Protein AF-0000000084718954 (afdb_homodimer)

Secondary structure (DSSP, 8-state):
-PPEEE-GGGB-TTSEEEEEHHHHHHHHHHH-PPTT-EEEEEETTS-EEEEEEEEEETTEEEEEEEEEEPPPPP--EEEEEE---HHHHHHHHHHHHHTT-SEEEEE--TTS-GGGGG-GGGSHHHHHHHHHHHHHHHT---PPEEEEES-HHHIIIIIHHHHH-SSSEEEEE-TT--SBGGGTTGGG-S-EEEEE--TT---HHHHHHHHHTTPEEEB--S----HHHHHHHHHHHHHHHHHTS----/-PPEEE-GGGB-TTSEEEEEHHHHHHHHHHH-PPTT-EEEEEETTS-EEEEEEEEEETTEEEEEEEEEEPPPPP--EEEEEE---HHHHHHHHHHHHHTT-SEEEEE--TTS-GGGGG-GGGSHHHHHHHHHHHHHHHT---PPEEEEES-HHHIIIIIHHHHH-SSSEEEEE-TT--SBGGGTTGGG-S-EEEEE--TT---HHHHHHHHHTTPEEEB--S----HHHHHHHHHHHHHHHHHTS----

Nearest PDB structures (foldseek):
  4l69-assembly1_A-2  TM=8.324E-01  e=7.317E-18  Mycobacterium tuberculosis
  1vhk-assembly3_A  TM=7.933E-01  e=2.239E-17  Bacillus subtilis
  1vhk-assembly3_C  TM=7.705E-01  e=1.126E-16  Bacillus subtilis
  1vhy-assembly3_A  TM=7.533E-01  e=3.447E-16  Haemophilus influenzae
  4j3c-assembly1_A  TM=8.458E-01  e=1.342E-13  Sinorhizobium meliloti 1021

Organism: Cystobacter fuscus (strain ATCC 25194 / DSM 2262 / NBRC 100088 / M29) (NCBI:txid1242864)

Foldseek 3Di:
DFAAEDEPVQADPVQKGKFFDPSLQVCCVVVVDDQQDKDWYDYAVFFTFIWGWHDRDHGMTITRTDGDHAFDDALLEEEEEAQEALVLVLLQLLLCLLLRHAEYEHEHAPPDDLCSVVDPCPPPVNSQVSSVNSCRRNVGRYGHYYHYYHHQLCCLPPPVCVVSNLQAQAEEADPPAPAAPLPSCLQPGSHHYYYYYALVGHDPVSVVSSVVSRYDYHYPDDDRDHPSVVSNVVSVVSSVSNVPRPDDD/DFAAEAEPVQADPVQKGKFFDPSLQVCCVVVVDDQQDKDWYDYAVFFTFIWGWHDRDHGMTITRTDGDHAFDDALLEEEEEAQEALVLVLLVLLLCLLLRHAEYEHEHAPPDDLCSVVDPCPPPVNSQVSSVNSCRRNVGRYGHYYHYYHHQLCCLVPPVCVVSNLQAQAEEAAPPAPAAPLPSCLQPGSHHYYYYYALVGHDPVSVVSSVVSRYDYHYPDDDRDHPSVVSNVVSVVSSVSNVPRPDDD

Radius of gyration: 23.84 Å; Cα contacts (8 Å, |Δi|>4): 1064; chains: 2; bounding box: 58×74×64 Å

Sequence (498 aa):
MNLLLLHDSDFLPDGTVQMTGRRAQHAREVLRAEPGETLRVGRLGGLVGTGEVLENTPGLLRLRVSLTEPPPPRAGVDLVLAIPRPKALKRVLPAVAQLGVDRVVLVNAARVEKSYFDSKVLAGDFVAELLLQGLEQARDTRLPEVLVRERFRPFVEDELDTLFGTEALRLLPHPPAPEPLSRVGVQAAPRVVLAVGPDGGWVPFEAELLAQHGFRPFSLGPRILRVETAVPVLLGQLALLRAEAPHPAMNLLLLHDSDFLPDGTVQMTGRRAQHAREVLRAEPGETLRVGRLGGLVGTGEVLENTPGLLRLRVSLTEPPPPRAGVDLVLAIPRPKALKRVLPAVAQLGVDRVVLVNAARVEKSYFDSKVLAGDFVAELLLQGLEQARDTRLPEVLVRERFRPFVEDELDTLFGTEALRLLPHPPAPEPLSRVGVQAAPRVVLAVGPDGGWVPFEAELLAQHGFRPFSLGPRILRVETAVPVLLGQLALLRAEAPHPA

Solvent-accessible surface area (backbone atoms only — not comparable to full-atom values): 26066 Å² total; per-residue (Å²): 130,60,29,46,76,36,55,78,84,25,53,43,96,87,59,32,34,47,37,52,52,69,64,21,39,52,48,45,74,70,60,72,61,50,64,75,39,74,41,48,27,25,33,63,70,41,37,23,38,39,22,35,29,68,36,64,50,95,42,34,32,29,28,48,57,50,66,80,37,76,40,67,77,68,59,46,31,33,34,40,32,28,52,50,56,64,76,47,40,68,52,37,45,20,44,40,28,33,61,28,34,48,33,39,36,34,24,43,50,94,80,42,67,72,67,53,79,71,38,70,64,71,35,65,69,52,42,49,50,38,32,48,54,13,15,21,48,12,52,40,28,70,76,47,46,78,44,82,38,85,48,42,66,62,40,61,76,69,37,43,53,78,73,62,45,85,76,39,44,33,34,25,70,38,87,82,31,85,42,45,65,89,73,70,53,55,48,77,40,85,28,38,34,37,40,42,47,38,87,82,41,64,51,68,69,56,49,50,53,41,39,75,70,57,29,43,64,16,24,91,61,87,50,42,59,51,60,66,42,40,51,38,19,51,53,28,36,49,52,56,45,46,67,66,27,82,67,84,128,131,59,30,46,75,38,53,79,85,26,53,42,96,86,59,33,34,47,38,52,51,69,64,21,40,52,50,45,74,71,61,71,61,50,61,74,40,74,41,48,29,24,33,62,68,42,38,22,38,39,21,34,28,66,38,66,49,97,41,35,33,30,29,49,58,50,67,80,38,77,40,68,77,69,59,45,31,33,36,39,32,29,52,52,56,64,76,46,42,66,53,37,45,20,45,39,28,32,62,28,33,49,33,38,36,35,25,44,49,92,77,42,67,72,66,54,79,70,37,70,64,69,35,66,70,50,41,48,50,38,32,48,54,13,16,20,48,12,50,39,25,70,77,47,44,79,44,81,37,83,48,42,65,62,39,61,76,70,38,41,53,77,73,62,44,86,77,39,42,35,33,23,69,37,86,83,31,84,42,44,65,89,73,70,52,56,47,77,40,84,30,37,35,38,42,42,47,38,87,82,40,64,51,68,70,57,48,49,54,42,38,76,70,59,29,41,63,16,24,92,61,88,50,42,59,51,59,66,42,39,52,38,18,52,54,29,36,49,52,55,45,45,67,65,26,81,67,85,127

InterPro domains:
  IPR006700 Ribosomal RNA small subunit methyltransferase E [PIRSF015601] (4-242)
  IPR006700 Ribosomal RNA small subunit methyltransferase E [PTHR30027] (3-241)
  IPR006700 Ribosomal RNA small subunit methyltransferase E [TIGR00046] (14-238)
  IPR029026 tRNA (guanine-N1-)-methyltransferase, N-terminal [G3DSA:3.40.1280.10] (6-246)
  IPR029028 Alpha/beta knot methyltransferases [SSF75217] (72-241)
  IPR046886 Ribosomal RNA small subunit methyltransferase E, methyltransferase domain [PF04452] (76-237)
  IPR046886 Ribosomal RNA small subunit methyltransferase E, methyltransferase domain [cd18084] (77-238)

pLDDT: mean 93.41, std 7.92, range [38.19, 98.81]

Structure (mmCIF, N/CA/C/O backbone):
data_AF-0000000084718954-model_v1
#
loop_
_entity.id
_entity.type
_entity.pdbx_description
1 polymer 'Ribosomal RNA small subunit methyltransferase E'
#
loop_
_atom_site.group_PDB
_atom_site.id
_atom_site.type_symbol
_atom_site.label_atom_id
_atom_site.label_alt_id
_atom_site.label_comp_id
_atom_site.label_asym_id
_atom_site.label_entity_id
_atom_site.label_seq_id
_atom_site.pdbx_PDB_ins_code
_atom_site.Cartn_x
_atom_site.Cartn_y
_atom_site.Cartn_z
_atom_site.occupancy
_atom_site.B_iso_or_equiv
_atom_site.auth_seq_id
_atom_site.auth_comp_id
_atom_site.auth_asym_id
_atom_site.auth_atom_id
_atom_site.pdbx_PDB_model_num
ATOM 1 N N . MET A 1 1 ? 13.078 -11.797 -11.641 1 65.38 1 MET A N 1
ATOM 2 C CA . MET A 1 1 ? 12.203 -12.125 -12.766 1 65.38 1 MET A CA 1
ATOM 3 C C . MET A 1 1 ? 10.828 -12.555 -12.273 1 65.38 1 MET A C 1
ATOM 5 O O . MET A 1 1 ? 10.711 -13.25 -11.258 1 65.38 1 MET A O 1
ATOM 9 N N . ASN A 1 2 ? 9.734 -11.93 -12.922 1 86.38 2 ASN A N 1
ATOM 10 C CA . ASN A 1 2 ? 8.344 -12.266 -12.633 1 86.38 2 ASN A CA 1
ATOM 11 C C . ASN A 1 2 ? 8.023 -13.711 -13.008 1 86.38 2 ASN A C 1
ATOM 13 O O . ASN A 1 2 ? 8.781 -14.344 -13.75 1 86.38 2 ASN A O 1
ATOM 17 N N . LEU A 1 3 ? 7.156 -14.359 -12.383 1 94.38 3 LEU A N 1
ATOM 18 C CA . LEU A 1 3 ? 6.66 -15.703 -12.656 1 94.38 3 LEU A CA 1
ATOM 19 C C . LEU A 1 3 ? 5.789 -15.719 -13.906 1 94.38 3 LEU A C 1
ATOM 21 O O . LEU A 1 3 ? 4.867 -14.906 -14.039 1 94.38 3 LEU A O 1
ATOM 25 N N . LEU A 1 4 ? 6.148 -16.562 -14.898 1 95.69 4 LEU A N 1
ATOM 26 C CA . LEU A 1 4 ? 5.246 -16.781 -16.016 1 95.69 4 LEU A CA 1
ATOM 27 C C . LEU A 1 4 ? 4.156 -17.781 -15.648 1 95.69 4 LEU A C 1
ATOM 29 O O . LEU A 1 4 ? 4.445 -18.953 -15.367 1 95.69 4 LEU A O 1
ATOM 33 N N . LEU A 1 5 ? 2.963 -17.312 -15.688 1 96.31 5 LEU A N 1
ATOM 34 C CA . LEU A 1 5 ? 1.848 -18.172 -15.305 1 96.31 5 LEU A CA 1
ATOM 35 C C . LEU A 1 5 ? 1.335 -18.969 -16.5 1 96.31 5 LEU A C 1
ATOM 37 O O . LEU A 1 5 ? 1.081 -18.406 -17.562 1 96.31 5 LEU A O 1
ATOM 41 N N . LEU A 1 6 ? 1.182 -20.266 -16.266 1 96.69 6 LEU A N 1
ATOM 42 C CA . LEU A 1 6 ? 0.726 -21.188 -17.297 1 96.69 6 LEU A CA 1
ATOM 43 C C . LEU A 1 6 ? -0.688 -21.672 -17 1 96.69 6 LEU A C 1
ATOM 45 O O . LEU A 1 6 ? -1.028 -21.938 -15.844 1 96.69 6 LEU A O 1
ATOM 49 N N . HIS A 1 7 ? -1.425 -21.734 -18.016 1 95.75 7 HIS A N 1
ATOM 50 C CA . HIS A 1 7 ? -2.77 -22.297 -17.922 1 95.75 7 HIS A CA 1
ATOM 51 C C . HIS A 1 7 ? -2.783 -23.766 -18.312 1 95.75 7 HIS A C 1
ATOM 53 O O . HIS A 1 7 ? -1.886 -24.234 -19.016 1 95.75 7 HIS A O 1
ATOM 59 N N . ASP A 1 8 ? -3.799 -24.453 -17.891 1 95.19 8 ASP A N 1
ATOM 60 C CA . ASP A 1 8 ? -3.93 -25.859 -18.234 1 95.19 8 ASP A CA 1
ATOM 61 C C . ASP A 1 8 ? -3.883 -26.062 -19.75 1 95.19 8 ASP A C 1
ATOM 63 O O . ASP A 1 8 ? -3.289 -27.031 -20.234 1 95.19 8 ASP A O 1
ATOM 67 N N . SER A 1 9 ? -4.441 -25.156 -20.469 1 94.19 9 SER A N 1
ATOM 68 C CA . SER A 1 9 ? -4.539 -25.266 -21.906 1 94.19 9 SER A CA 1
ATOM 69 C C . SER A 1 9 ? -3.172 -25.125 -22.578 1 94.19 9 SER A C 1
ATOM 71 O O . SER A 1 9 ? -3.008 -25.438 -23.75 1 94.19 9 SER A O 1
ATOM 73 N N . ASP A 1 10 ? -2.236 -24.641 -21.828 1 96.06 10 ASP A N 1
ATOM 74 C CA . ASP A 1 10 ? -0.903 -24.438 -22.375 1 96.06 10 ASP A CA 1
ATOM 75 C C . ASP A 1 10 ? -0.13 -25.75 -22.453 1 96.06 10 ASP A C 1
ATOM 77 O O . ASP A 1 10 ? 0.869 -25.844 -23.172 1 96.06 10 ASP A O 1
ATOM 81 N N . PHE A 1 11 ? -0.473 -26.688 -21.672 1 96.19 11 PHE A N 1
ATOM 82 C CA . PHE A 1 11 ? 0.281 -27.938 -21.547 1 96.19 11 PHE A CA 1
ATOM 83 C C . PHE A 1 11 ? -0.075 -28.906 -22.672 1 96.19 11 PHE A C 1
ATOM 85 O O . PHE A 1 11 ? -1.254 -29.109 -22.969 1 96.19 11 PHE A O 1
ATOM 92 N N . LEU A 1 12 ? 0.934 -29.484 -23.219 1 94.75 12 LEU A N 1
ATOM 93 C CA . LEU A 1 12 ? 0.762 -30.484 -24.266 1 94.75 12 LEU A CA 1
ATOM 94 C C . LEU A 1 12 ? 0.85 -31.906 -23.688 1 94.75 12 LEU A C 1
ATOM 96 O O . LEU A 1 12 ? 1.349 -32.094 -22.578 1 94.75 12 LEU A O 1
ATOM 100 N N . PRO A 1 13 ? 0.438 -32.875 -24.438 1 92.44 13 PRO A N 1
ATOM 101 C CA . PRO A 1 13 ? 0.431 -34.25 -23.953 1 92.44 13 PRO A CA 1
ATOM 102 C C . PRO A 1 13 ? 1.828 -34.75 -23.625 1 92.44 13 PRO A C 1
ATOM 104 O O . PRO A 1 13 ? 1.979 -35.625 -22.75 1 92.44 13 PRO A O 1
ATOM 107 N N . ASP A 1 14 ? 2.811 -34.188 -24.297 1 90.19 14 ASP A N 1
ATOM 108 C CA . ASP A 1 14 ? 4.164 -34.688 -24.078 1 90.19 14 ASP A CA 1
ATOM 109 C C . ASP A 1 14 ? 4.797 -34.031 -22.844 1 90.19 14 ASP A C 1
ATOM 111 O O . ASP A 1 14 ? 5.977 -34.25 -22.562 1 90.19 14 ASP A O 1
ATOM 115 N N . GLY A 1 15 ? 4.062 -33.188 -22.203 1 85.94 15 GLY A N 1
ATOM 116 C CA . GLY A 1 15 ? 4.543 -32.562 -20.969 1 85.94 15 GLY A CA 1
ATOM 117 C C . GLY A 1 15 ? 5.141 -31.203 -21.203 1 85.94 15 GLY A C 1
ATOM 118 O O . GLY A 1 15 ? 5.453 -30.484 -20.25 1 85.94 15 GLY A O 1
ATOM 119 N N . THR A 1 16 ? 5.293 -30.875 -22.484 1 94.5 16 THR A N 1
ATOM 120 C CA . THR A 1 16 ? 5.793 -29.547 -22.781 1 94.5 16 THR A CA 1
ATOM 121 C C . THR A 1 16 ? 4.656 -28.531 -22.766 1 94.5 16 THR A C 1
ATOM 123 O O . THR A 1 16 ? 3.482 -28.906 -22.688 1 94.5 16 THR A O 1
ATOM 126 N N . VAL A 1 17 ? 5.047 -27.219 -22.719 1 96.81 17 VAL A N 1
ATOM 127 C CA . VAL A 1 17 ? 4.094 -26.109 -22.703 1 96.81 17 VAL A CA 1
ATOM 128 C C . VAL A 1 17 ? 4.211 -25.312 -24 1 96.81 17 VAL A C 1
ATOM 130 O O . VAL A 1 17 ? 5.316 -25.062 -24.484 1 96.81 17 VAL A O 1
ATOM 133 N N . GLN A 1 18 ? 3.078 -25.016 -24.5 1 96.5 18 GLN A N 1
ATOM 134 C CA . GLN A 1 18 ? 3.02 -24.188 -25.688 1 96.5 18 GLN A CA 1
ATOM 135 C C . GLN A 1 18 ? 2.027 -23.047 -25.516 1 96.5 18 GLN A C 1
ATOM 137 O O . GLN A 1 18 ? 0.865 -23.266 -25.172 1 96.5 18 GLN A O 1
ATOM 142 N N . MET A 1 19 ? 2.561 -21.844 -25.609 1 94.19 19 MET A N 1
ATOM 143 C CA . MET A 1 19 ? 1.715 -20.641 -25.609 1 94.19 19 MET A CA 1
ATOM 144 C C . MET A 1 19 ? 1.67 -20 -26.984 1 94.19 19 MET A C 1
ATOM 146 O O . MET A 1 19 ? 2.689 -19.922 -27.672 1 94.19 19 MET A O 1
ATOM 150 N N . THR A 1 20 ? 0.438 -19.562 -27.328 1 91.75 20 THR A N 1
ATOM 151 C CA . THR A 1 20 ? 0.272 -18.922 -28.641 1 91.75 20 THR A CA 1
ATOM 152 C C . THR A 1 20 ? -0.595 -17.672 -28.531 1 91.75 20 THR A C 1
ATOM 154 O O . THR A 1 20 ? -1.065 -17.328 -27.438 1 91.75 20 THR A O 1
ATOM 157 N N . GLY A 1 21 ? -0.627 -16.922 -29.531 1 88.44 21 GLY A N 1
ATOM 158 C CA . GLY A 1 21 ? -1.51 -15.766 -29.625 1 88.44 21 GLY A CA 1
ATOM 159 C C . GLY A 1 21 ? -1.038 -14.586 -28.781 1 88.44 21 GLY A C 1
ATOM 160 O O . GLY A 1 21 ? 0.163 -14.328 -28.688 1 88.44 21 GLY A O 1
ATOM 161 N N . ARG A 1 22 ? -1.999 -13.906 -28.25 1 84.44 22 ARG A N 1
ATOM 162 C CA . ARG A 1 22 ? -1.737 -12.641 -27.562 1 84.44 22 ARG A CA 1
ATOM 163 C C . ARG A 1 22 ? -0.907 -12.859 -26.297 1 84.44 22 ARG A C 1
ATOM 165 O O . ARG A 1 22 ? -0.018 -12.062 -26 1 84.44 22 ARG A O 1
ATOM 172 N N . ARG A 1 23 ? -1.181 -13.883 -25.609 1 86.25 23 ARG A N 1
ATOM 173 C CA . ARG A 1 23 ? -0.452 -14.172 -24.375 1 86.25 23 ARG A CA 1
ATOM 174 C C . ARG A 1 23 ? 1.019 -14.453 -24.656 1 86.25 23 ARG A C 1
ATOM 176 O O . ARG A 1 23 ? 1.899 -13.969 -23.938 1 86.25 23 ARG A O 1
ATOM 183 N N . ALA A 1 24 ? 1.274 -15.242 -25.719 1 88.62 24 ALA A N 1
ATOM 184 C CA . ALA A 1 24 ? 2.65 -15.531 -26.109 1 88.62 24 ALA A CA 1
ATOM 185 C C . ALA A 1 24 ? 3.383 -14.258 -26.516 1 88.62 24 ALA A C 1
ATOM 187 O O . ALA A 1 24 ? 4.547 -14.062 -26.172 1 88.62 24 ALA A O 1
ATOM 188 N N . GLN A 1 25 ? 2.699 -13.477 -27.234 1 88 25 GLN A N 1
ATOM 189 C CA . GLN A 1 25 ? 3.279 -12.211 -27.656 1 88 25 GLN A CA 1
ATOM 190 C C . GLN A 1 25 ? 3.641 -11.336 -26.469 1 88 25 GLN A C 1
ATOM 192 O O . GLN A 1 25 ? 4.746 -10.789 -26.391 1 88 25 GLN A O 1
ATOM 197 N N . HIS A 1 26 ? 2.73 -11.281 -25.578 1 83.81 26 HIS A N 1
ATOM 198 C CA . HIS A 1 26 ? 2.969 -10.5 -24.375 1 83.81 26 HIS A CA 1
ATOM 199 C C . HIS A 1 26 ? 4.164 -11.047 -23.594 1 83.81 26 HIS A C 1
ATOM 201 O O . HIS A 1 26 ? 5.043 -10.281 -23.188 1 83.81 26 HIS A O 1
ATOM 207 N N . ALA A 1 27 ? 4.137 -12.305 -23.453 1 85 27 ALA A N 1
ATOM 208 C CA . ALA A 1 27 ? 5.227 -12.953 -22.734 1 85 27 ALA A CA 1
ATOM 209 C C . ALA A 1 27 ? 6.566 -12.695 -23.422 1 85 27 ALA A C 1
ATOM 211 O O . ALA A 1 27 ? 7.57 -12.438 -22.75 1 85 27 ALA A O 1
ATOM 212 N N . ARG A 1 28 ? 6.566 -12.719 -24.719 1 86.06 28 ARG A N 1
ATOM 213 C CA . ARG A 1 28 ? 7.797 -12.508 -25.469 1 86.06 28 ARG A CA 1
ATOM 214 C C . ARG A 1 28 ? 8.344 -11.102 -25.25 1 86.06 28 ARG A C 1
ATOM 216 O O . ARG A 1 28 ? 9.547 -10.914 -25.078 1 86.06 28 ARG A O 1
ATOM 223 N N . GLU A 1 29 ? 7.496 -10.172 -25.312 1 83.94 29 GLU A N 1
ATOM 224 C CA . GLU A 1 29 ? 7.883 -8.766 -25.188 1 83.94 29 GLU A CA 1
ATOM 225 C C . GLU A 1 29 ? 8.516 -8.484 -23.828 1 83.94 29 GLU A C 1
ATOM 227 O O . GLU A 1 29 ? 9.43 -7.664 -23.719 1 83.94 29 GLU A O 1
ATOM 232 N N . VAL A 1 30 ? 8.156 -9.25 -22.938 1 78.56 30 VAL A N 1
ATOM 233 C CA . VAL A 1 30 ? 8.594 -8.953 -21.578 1 78.56 30 VAL A CA 1
ATOM 234 C C . VAL A 1 30 ? 9.773 -9.844 -21.219 1 78.56 30 VAL A C 1
ATOM 236 O O . VAL A 1 30 ? 10.711 -9.406 -20.547 1 78.56 30 VAL A O 1
ATOM 239 N N . LEU A 1 31 ? 9.758 -11.055 -21.609 1 82.5 31 LEU A N 1
ATOM 240 C CA . LEU A 1 31 ? 10.742 -12.031 -21.141 1 82.5 31 LEU A CA 1
ATOM 241 C C . LEU A 1 31 ? 11.984 -12.016 -22.016 1 82.5 31 LEU A C 1
ATOM 243 O O . LEU A 1 31 ? 13.109 -12.141 -21.531 1 82.5 31 LEU A O 1
ATOM 247 N N . ARG A 1 32 ? 11.852 -11.711 -23.297 1 83.19 32 ARG A N 1
ATOM 248 C CA . ARG A 1 32 ? 12.922 -11.656 -24.297 1 83.19 32 ARG A CA 1
ATOM 249 C C . ARG A 1 32 ? 13.938 -12.773 -24.078 1 83.19 32 ARG A C 1
ATOM 251 O O . ARG A 1 32 ? 15.141 -12.547 -24.203 1 83.19 32 ARG A O 1
ATOM 258 N N . ALA A 1 33 ? 13.469 -13.992 -23.703 1 88.12 33 ALA A N 1
ATOM 259 C CA . ALA A 1 33 ? 14.328 -15.125 -23.375 1 88.12 33 ALA A CA 1
ATOM 260 C C . ALA A 1 33 ? 14.695 -15.914 -24.641 1 88.12 33 ALA A C 1
ATOM 262 O O . ALA A 1 33 ? 13.859 -16.109 -25.516 1 88.12 33 ALA A O 1
ATOM 263 N N . GLU A 1 34 ? 15.93 -16.328 -24.719 1 92.56 34 GLU A N 1
ATOM 264 C CA . GLU A 1 34 ? 16.406 -17.141 -25.828 1 92.56 34 GLU A CA 1
ATOM 265 C C . GLU A 1 34 ? 16.297 -18.625 -25.531 1 92.56 34 GLU A C 1
ATOM 267 O O . GLU A 1 34 ? 16.328 -19.031 -24.359 1 92.56 34 GLU A O 1
ATOM 272 N N . PRO A 1 35 ? 16.156 -19.391 -26.75 1 95.06 35 PRO A N 1
ATOM 273 C CA . PRO A 1 35 ? 16.172 -20.844 -26.516 1 95.06 35 PRO A CA 1
ATOM 274 C C . PRO A 1 35 ? 17.375 -21.281 -25.672 1 95.06 35 PRO A C 1
ATOM 276 O O . PRO A 1 35 ? 18.5 -20.812 -25.875 1 95.06 35 PRO A O 1
ATOM 279 N N . GLY A 1 36 ? 17.109 -22.141 -24.734 1 95.88 36 GLY A N 1
ATOM 280 C CA . GLY A 1 36 ? 18.156 -22.594 -23.828 1 95.88 36 GLY A CA 1
ATOM 281 C C . GLY A 1 36 ? 18.125 -21.906 -22.484 1 95.88 36 GLY A C 1
ATOM 282 O O . GLY A 1 36 ? 18.625 -22.453 -21.484 1 95.88 36 GLY A O 1
ATOM 283 N N . GLU A 1 37 ? 17.547 -20.734 -22.375 1 95.31 37 GLU A N 1
ATOM 284 C CA . GLU A 1 37 ? 17.438 -20 -21.109 1 95.31 37 GLU A CA 1
ATOM 285 C C . GLU A 1 37 ? 16.312 -20.562 -20.25 1 95.31 37 GLU A C 1
ATOM 287 O O . GLU A 1 37 ? 15.422 -21.25 -20.734 1 95.31 37 GLU A O 1
ATOM 292 N N . THR A 1 38 ? 16.453 -20.328 -19 1 95.69 38 THR A N 1
ATOM 293 C CA . THR A 1 38 ? 15.469 -20.828 -18.031 1 95.69 38 THR A CA 1
ATOM 294 C C . THR A 1 38 ? 14.664 -19.672 -17.438 1 95.69 38 THR A C 1
ATOM 296 O O . THR A 1 38 ? 15.219 -18.641 -17.094 1 95.69 38 THR A O 1
ATOM 299 N N . LEU A 1 39 ? 13.398 -19.891 -17.406 1 94.75 39 LEU A N 1
ATOM 300 C CA . LEU A 1 39 ? 12.469 -18.938 -16.812 1 94.75 39 LEU A CA 1
ATOM 301 C C . LEU A 1 39 ? 11.805 -19.516 -15.57 1 94.75 39 LEU A C 1
ATOM 303 O O . LEU A 1 39 ? 11.734 -20.75 -15.422 1 94.75 39 LEU A O 1
ATOM 307 N N . ARG A 1 40 ? 11.391 -18.688 -14.703 1 95.12 40 ARG A N 1
ATOM 308 C CA . ARG A 1 40 ? 10.508 -19.125 -13.625 1 95.12 40 ARG A CA 1
ATOM 309 C C . ARG A 1 40 ? 9.062 -19.234 -14.109 1 95.12 40 ARG A C 1
ATOM 311 O O . ARG A 1 40 ? 8.539 -18.312 -14.727 1 95.12 40 ARG A O 1
ATOM 318 N N . VAL A 1 41 ? 8.484 -20.375 -13.875 1 97.06 41 VAL A N 1
ATOM 319 C CA . VAL A 1 41 ? 7.133 -20.609 -14.359 1 97.06 41 VAL A CA 1
ATOM 320 C C . VAL A 1 41 ? 6.289 -21.234 -13.258 1 97.06 41 VAL A C 1
ATOM 322 O O . VAL A 1 41 ? 6.824 -21.766 -12.281 1 97.06 41 VAL A O 1
ATOM 325 N N . GLY A 1 42 ? 5.035 -21.094 -13.359 1 97.81 42 GLY A N 1
ATOM 326 C CA . GLY A 1 42 ? 4.086 -21.734 -12.461 1 97.81 42 GLY A CA 1
ATOM 327 C C . GLY A 1 42 ? 2.748 -22.031 -13.117 1 97.81 42 GLY A C 1
ATOM 328 O O . GLY A 1 42 ? 2.256 -21.234 -13.922 1 97.81 42 GLY A O 1
ATOM 329 N N . ARG A 1 43 ? 2.229 -23.188 -12.773 1 97.75 43 ARG A N 1
ATOM 330 C CA . ARG A 1 43 ? 0.875 -23.516 -13.211 1 97.75 43 ARG A CA 1
ATOM 331 C C . ARG A 1 43 ? -0.164 -22.812 -12.344 1 97.75 43 ARG A C 1
ATOM 333 O O . ARG A 1 43 ? -0.116 -22.906 -11.109 1 97.75 43 ARG A O 1
ATOM 340 N N . LEU A 1 44 ? -1.106 -22.156 -13.031 1 97.81 44 LEU A N 1
ATOM 341 C CA . LEU A 1 44 ? -2.158 -21.484 -12.281 1 97.81 44 LEU A CA 1
ATOM 342 C C . LEU A 1 44 ? -2.877 -22.453 -11.352 1 97.81 44 LEU A C 1
ATOM 344 O O . LEU A 1 44 ? -3.391 -23.484 -11.805 1 97.81 44 LEU A O 1
ATOM 348 N N . GLY A 1 45 ? -2.865 -22.109 -10.07 1 97.5 45 GLY A N 1
ATOM 349 C CA . GLY A 1 45 ? -3.494 -22.969 -9.078 1 97.5 45 GLY A CA 1
ATOM 350 C C . GLY A 1 45 ? -2.645 -24.172 -8.695 1 97.5 45 GLY A C 1
ATOM 351 O O . GLY A 1 45 ? -3.078 -25.031 -7.922 1 97.5 45 GLY A O 1
ATOM 352 N N . GLY A 1 46 ? -1.448 -24.203 -9.219 1 97.88 46 GLY A N 1
ATOM 353 C CA . GLY A 1 46 ? -0.619 -25.375 -9 1 97.88 46 GLY A CA 1
ATOM 354 C C . GLY A 1 46 ? 0.796 -25.031 -8.57 1 97.88 46 GLY A C 1
ATOM 355 O O . GLY A 1 46 ? 1.017 -24.047 -7.867 1 97.88 46 GLY A O 1
ATOM 356 N N . LEU A 1 47 ? 1.742 -25.906 -8.93 1 98.12 47 LEU A N 1
ATOM 357 C CA . LEU A 1 47 ? 3.129 -25.828 -8.484 1 98.12 47 LEU A CA 1
ATOM 358 C C . LEU A 1 47 ? 3.9 -24.797 -9.297 1 98.12 47 LEU A C 1
ATOM 360 O O . LEU A 1 47 ? 3.447 -24.375 -10.359 1 98.12 47 LEU A O 1
ATOM 364 N N . VAL A 1 48 ? 5 -24.391 -8.719 1 98.19 48 VAL A N 1
ATOM 365 C CA . VAL A 1 48 ? 5.926 -23.469 -9.383 1 98.19 48 VAL A CA 1
ATOM 366 C C . VAL A 1 48 ? 7.23 -24.203 -9.703 1 98.19 48 VAL A C 1
ATOM 368 O O . VAL A 1 48 ? 7.477 -25.297 -9.188 1 98.19 48 VAL A O 1
ATOM 371 N N . GLY A 1 49 ? 8.008 -23.641 -10.594 1 97.31 49 GLY A N 1
ATOM 372 C CA . GLY A 1 49 ? 9.297 -24.203 -10.969 1 97.31 49 GLY A CA 1
ATOM 373 C C . GLY A 1 49 ? 9.977 -23.438 -12.094 1 97.31 49 GLY A C 1
ATOM 374 O O . GLY A 1 49 ? 10 -22.203 -12.094 1 97.31 49 GLY A O 1
ATOM 375 N N . THR A 1 50 ? 10.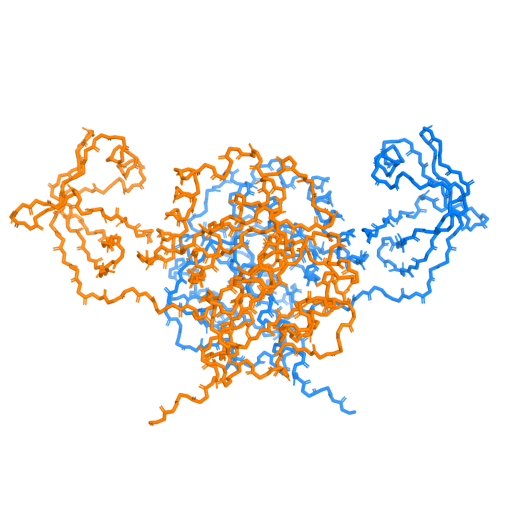586 -24.234 -12.977 1 97.25 50 THR A N 1
ATOM 376 C CA . THR A 1 50 ? 11.352 -23.625 -14.055 1 97.25 50 THR A CA 1
ATOM 377 C C . THR A 1 50 ? 10.898 -24.141 -15.414 1 97.25 50 THR A C 1
ATOM 379 O O . THR A 1 50 ? 10.312 -25.234 -15.5 1 97.25 50 THR A O 1
ATOM 382 N N . GLY A 1 51 ? 11.062 -23.328 -16.375 1 96.38 51 GLY A N 1
ATOM 383 C CA . GLY A 1 51 ? 10.82 -23.672 -17.766 1 96.38 51 GLY A CA 1
ATOM 384 C C . GLY A 1 51 ? 11.984 -23.344 -18.688 1 96.38 51 GLY A C 1
ATOM 385 O O . GLY A 1 51 ? 12.398 -22.188 -18.766 1 96.38 51 GLY A O 1
ATOM 386 N N . GLU A 1 52 ? 12.469 -24.328 -19.266 1 96.94 52 GLU A N 1
ATOM 387 C CA . GLU A 1 52 ? 13.492 -24.109 -20.281 1 96.94 52 GLU A CA 1
ATOM 388 C C . GLU A 1 52 ? 12.867 -23.672 -21.609 1 96.94 52 GLU A C 1
ATOM 390 O O . GLU A 1 52 ? 11.961 -24.328 -22.125 1 96.94 52 GLU A O 1
ATOM 395 N N . VAL A 1 53 ? 13.398 -22.562 -22.125 1 96.56 53 VAL A N 1
ATOM 396 C CA . VAL A 1 53 ? 12.867 -22.047 -23.391 1 96.56 53 VAL A CA 1
ATOM 397 C C . VAL A 1 53 ? 13.336 -22.922 -24.547 1 96.56 53 VAL A C 1
ATOM 399 O O . VAL A 1 53 ? 14.539 -23.062 -24.797 1 96.56 53 VAL A O 1
ATOM 402 N N . LEU A 1 54 ? 12.422 -23.547 -25.172 1 96.38 54 LEU A N 1
ATOM 403 C CA . LEU A 1 54 ? 12.719 -24.359 -26.359 1 96.38 54 LEU A CA 1
ATOM 404 C C . LEU A 1 54 ? 12.602 -23.516 -27.625 1 96.38 54 LEU A C 1
ATOM 406 O O . LEU A 1 54 ? 13.375 -23.703 -28.578 1 96.38 54 LEU A O 1
ATOM 410 N N . GLU A 1 55 ? 11.578 -22.703 -27.625 1 94.25 55 GLU A N 1
ATOM 411 C CA . GLU A 1 55 ? 11.297 -21.828 -28.766 1 94.25 55 GLU A CA 1
ATOM 412 C C . GLU A 1 55 ? 10.633 -20.531 -28.312 1 94.25 55 GLU A C 1
ATOM 414 O O . GLU A 1 55 ? 9.75 -20.547 -27.438 1 94.25 55 GLU A O 1
ATOM 419 N N . ASN A 1 56 ? 11.133 -19.422 -28.734 1 94.56 56 ASN A N 1
ATOM 420 C CA . ASN A 1 56 ? 10.539 -18.125 -28.516 1 94.56 56 ASN A CA 1
ATOM 421 C C . ASN A 1 56 ? 10.516 -17.281 -29.797 1 94.56 56 ASN A C 1
ATOM 423 O O . ASN A 1 56 ? 11.406 -16.469 -30.016 1 94.56 56 ASN A O 1
ATOM 427 N N . THR A 1 57 ? 9.508 -17.484 -30.609 1 91.56 57 THR A N 1
ATOM 428 C CA . THR A 1 57 ? 9.305 -16.781 -31.875 1 91.56 57 THR A CA 1
ATOM 429 C C . THR A 1 57 ? 7.996 -16 -31.859 1 91.56 57 THR A C 1
ATOM 431 O O . THR A 1 57 ? 7.172 -16.172 -30.953 1 91.56 57 THR A O 1
ATOM 434 N N . PRO A 1 58 ? 7.941 -14.984 -32.688 1 88.31 58 PRO A N 1
ATOM 435 C CA . PRO A 1 58 ? 6.688 -14.227 -32.688 1 88.31 58 PRO A CA 1
ATOM 436 C C . PRO A 1 58 ? 5.453 -15.133 -32.719 1 88.31 58 PRO A C 1
ATOM 438 O O . PRO A 1 58 ? 5.281 -15.914 -33.656 1 88.31 58 PRO A O 1
ATOM 441 N N . GLY A 1 59 ? 4.707 -15.094 -31.672 1 87.56 59 GLY A N 1
ATOM 442 C CA . GLY A 1 59 ? 3.438 -15.805 -31.594 1 87.56 59 GLY A CA 1
ATOM 443 C C . GLY A 1 59 ? 3.561 -17.188 -31.016 1 87.56 59 GLY A C 1
ATOM 444 O O . GLY A 1 59 ? 2.568 -17.922 -30.906 1 87.56 59 GLY A O 1
ATOM 445 N N . LEU A 1 60 ? 4.809 -17.578 -30.781 1 92.38 60 LEU A N 1
ATOM 446 C CA . LEU A 1 60 ? 4.965 -18.922 -30.266 1 92.38 60 LEU A CA 1
ATOM 447 C C . LEU A 1 60 ? 6.027 -18.969 -29.172 1 92.38 60 LEU A C 1
ATOM 449 O O . LEU A 1 60 ? 7.164 -18.547 -29.391 1 92.38 60 LEU A O 1
ATOM 453 N N . LEU A 1 61 ? 5.645 -19.484 -28.016 1 95.25 61 LEU A N 1
ATOM 454 C CA . LEU A 1 61 ? 6.562 -19.797 -26.922 1 95.25 61 LEU A CA 1
ATOM 455 C C . LEU A 1 61 ? 6.422 -21.25 -26.484 1 95.25 61 LEU A C 1
ATOM 457 O O . LEU A 1 61 ? 5.328 -21.688 -26.156 1 95.25 61 LEU A O 1
ATOM 461 N N . ARG A 1 62 ? 7.512 -21.984 -26.609 1 96.38 62 ARG A N 1
ATOM 462 C CA . ARG A 1 62 ? 7.539 -23.375 -26.172 1 96.38 62 ARG A CA 1
ATOM 463 C C . ARG A 1 62 ? 8.531 -23.562 -25.016 1 96.38 62 ARG A C 1
ATOM 465 O O . ARG A 1 62 ? 9.656 -23.078 -25.078 1 96.38 62 ARG A O 1
ATOM 472 N N . LEU A 1 63 ? 8.055 -24.281 -24.062 1 97.19 63 LEU A N 1
ATOM 473 C CA . LEU A 1 63 ? 8.875 -24.5 -22.859 1 97.19 63 LEU A CA 1
ATOM 474 C C . LEU A 1 63 ? 8.875 -25.969 -22.469 1 97.19 63 LEU A C 1
ATOM 476 O O . LEU A 1 63 ? 7.871 -26.656 -22.625 1 97.19 63 LEU A O 1
ATOM 480 N N . ARG A 1 64 ? 9.953 -26.469 -21.969 1 97.56 64 ARG A N 1
ATOM 481 C CA . ARG A 1 64 ? 10 -27.656 -21.141 1 97.56 64 ARG A CA 1
ATOM 482 C C . ARG A 1 64 ? 9.977 -27.297 -19.656 1 97.56 64 ARG A C 1
ATOM 484 O O . ARG A 1 64 ? 10.898 -26.641 -19.156 1 97.56 64 ARG A O 1
ATOM 491 N N . VAL A 1 65 ? 8.938 -27.703 -19 1 97 65 VAL A N 1
ATOM 492 C CA . VAL A 1 65 ? 8.734 -27.172 -17.672 1 97 65 VAL A CA 1
ATOM 493 C C . VAL A 1 65 ? 8.984 -28.25 -16.625 1 97 65 VAL A C 1
ATOM 495 O O . VAL A 1 65 ? 8.773 -29.438 -16.891 1 97 65 VAL A O 1
ATOM 498 N N . SER A 1 66 ? 9.523 -27.922 -15.523 1 97.25 66 SER A N 1
ATOM 499 C CA . SER A 1 66 ? 9.672 -28.719 -14.305 1 97.25 66 SER A CA 1
ATOM 500 C C . SER A 1 66 ? 9.062 -28 -13.102 1 97.25 66 SER A C 1
ATOM 502 O O . SER A 1 66 ? 9.633 -27.016 -12.602 1 97.25 66 SER A O 1
ATOM 504 N N . LEU A 1 67 ? 7.902 -28.438 -12.734 1 97.19 67 LEU A N 1
ATOM 505 C CA . LEU A 1 67 ? 7.164 -27.844 -11.625 1 97.19 67 LEU A CA 1
ATOM 506 C C . LEU A 1 67 ? 7.246 -28.719 -10.383 1 97.19 67 LEU A C 1
ATOM 508 O O . LEU A 1 67 ? 6.598 -29.766 -10.312 1 97.19 67 LEU A O 1
ATOM 512 N N . THR A 1 68 ? 8.023 -28.266 -9.398 1 97.88 68 THR A N 1
ATOM 513 C CA . THR A 1 68 ? 8.32 -29.188 -8.305 1 97.88 68 THR A CA 1
ATOM 514 C C . THR A 1 68 ? 8.102 -28.516 -6.953 1 97.88 68 THR A C 1
ATOM 516 O O . THR A 1 68 ? 8.211 -29.156 -5.91 1 97.88 68 THR A O 1
ATOM 519 N N . GLU A 1 69 ? 7.797 -27.234 -6.898 1 97.69 69 GLU A N 1
ATOM 520 C CA . GLU A 1 69 ? 7.715 -26.5 -5.645 1 97.69 69 GLU A CA 1
ATOM 521 C C . GLU A 1 69 ? 6.309 -25.938 -5.422 1 97.69 69 GLU A C 1
ATOM 523 O O . GLU A 1 69 ? 5.645 -25.531 -6.371 1 97.69 69 GLU A O 1
ATOM 528 N N . PRO A 1 70 ? 5.859 -25.984 -4.195 1 98 70 PRO A N 1
ATOM 529 C CA . PRO A 1 70 ? 4.59 -25.297 -3.924 1 98 70 PRO A CA 1
ATOM 530 C C . PRO A 1 70 ? 4.699 -23.781 -4.039 1 98 70 PRO A C 1
ATOM 532 O O . PRO A 1 70 ? 5.793 -23.219 -3.889 1 98 70 PRO A O 1
ATOM 535 N N . PRO A 1 71 ? 3.613 -23.141 -4.43 1 97.44 71 PRO A N 1
ATOM 536 C CA . PRO A 1 71 ? 3.613 -21.688 -4.324 1 97.44 71 PRO A CA 1
ATOM 537 C C . PRO A 1 71 ? 3.725 -21.188 -2.881 1 97.44 71 PRO A C 1
ATOM 539 O O . PRO A 1 71 ? 3.658 -22 -1.947 1 97.44 71 PRO A O 1
ATOM 542 N N . PRO A 1 72 ? 3.957 -19.906 -2.695 1 96.25 72 PRO A N 1
ATOM 543 C CA . PRO A 1 72 ? 3.996 -19.375 -1.326 1 96.25 72 PRO A CA 1
ATOM 544 C C . PRO A 1 72 ? 2.703 -19.641 -0.56 1 96.25 72 PRO A C 1
ATOM 546 O O . PRO A 1 72 ? 1.63 -19.734 -1.163 1 96.25 72 PRO A O 1
ATOM 549 N N . PRO A 1 73 ? 2.875 -19.812 0.739 1 94.56 73 PRO A N 1
ATOM 550 C CA . PRO A 1 73 ? 1.674 -20.062 1.539 1 94.56 73 PRO A CA 1
ATOM 551 C C . PRO A 1 73 ? 0.66 -18.922 1.448 1 94.56 73 PRO A C 1
ATOM 553 O O . PRO A 1 73 ? 1.043 -17.766 1.306 1 94.56 73 PRO A O 1
ATOM 556 N N . ARG A 1 74 ? -0.576 -19.312 1.561 1 95.12 74 ARG A N 1
ATOM 557 C CA . ARG A 1 74 ? -1.638 -18.312 1.604 1 95.12 74 ARG A CA 1
ATOM 558 C C . ARG A 1 74 ? -1.589 -17.516 2.904 1 95.12 74 ARG A C 1
ATOM 560 O O . ARG A 1 74 ? -1.062 -18 3.91 1 95.12 74 ARG A O 1
ATOM 567 N N . ALA A 1 75 ? -2.154 -16.344 2.875 1 95.31 75 ALA A N 1
ATOM 568 C CA . ALA A 1 75 ? -2.104 -15.445 4.027 1 95.31 75 ALA A CA 1
ATOM 569 C C . ALA A 1 75 ? -3.059 -15.906 5.121 1 95.31 75 ALA A C 1
ATOM 571 O O . ALA A 1 75 ? -2.863 -15.586 6.297 1 95.31 75 ALA A O 1
ATOM 572 N N . GLY A 1 76 ? -4.102 -16.719 4.723 1 96.31 76 GLY A N 1
ATOM 573 C CA . GLY A 1 76 ? -5.145 -17.016 5.691 1 96.31 76 GLY A CA 1
ATOM 574 C C . GLY A 1 76 ? -6 -15.805 6.039 1 96.31 76 GLY A C 1
ATOM 575 O O . GLY A 1 76 ? -6.465 -15.672 7.172 1 96.31 76 GLY A O 1
ATOM 576 N N . VAL A 1 77 ? -6.133 -14.875 5.117 1 98.06 77 VAL A N 1
ATOM 577 C CA . VAL A 1 77 ? -6.84 -13.625 5.352 1 98.06 77 VAL A CA 1
ATOM 578 C C . VAL A 1 77 ? -7.902 -13.414 4.273 1 98.06 77 VAL A C 1
ATOM 580 O O . VAL A 1 77 ? -7.641 -13.625 3.088 1 98.06 77 VAL A O 1
ATOM 583 N N . ASP A 1 78 ? -9.102 -13.094 4.684 1 98.56 78 ASP A N 1
ATOM 584 C CA . ASP A 1 78 ? -10.172 -12.609 3.814 1 98.56 78 ASP A CA 1
ATOM 585 C C . ASP A 1 78 ? -10.445 -11.125 4.047 1 98.56 78 ASP A C 1
ATOM 587 O O . ASP A 1 78 ? -10.289 -10.633 5.164 1 98.56 78 ASP A O 1
ATOM 591 N N . LEU A 1 79 ? -10.867 -10.508 2.977 1 98.62 79 LEU A N 1
ATOM 592 C CA . LEU A 1 79 ? -11.18 -9.086 3.055 1 98.62 79 LEU A CA 1
ATOM 593 C C . LEU A 1 79 ? -12.648 -8.836 2.709 1 98.62 79 LEU A C 1
ATOM 595 O O . LEU A 1 79 ? -13.133 -9.312 1.683 1 98.62 79 LEU A O 1
ATOM 599 N N . VAL A 1 80 ? -13.328 -8.242 3.611 1 98.75 80 VAL A N 1
ATOM 600 C CA . VAL A 1 80 ? -14.562 -7.535 3.277 1 98.75 80 VAL A CA 1
ATOM 601 C C . VAL A 1 80 ? -14.258 -6.062 2.998 1 98.75 80 VAL A C 1
ATOM 603 O O . VAL A 1 80 ? -13.93 -5.309 3.914 1 98.75 80 VAL A O 1
ATOM 606 N N . LEU A 1 81 ? -14.414 -5.703 1.751 1 98.56 81 LEU A N 1
ATOM 607 C CA . LEU A 1 81 ? -13.945 -4.398 1.297 1 98.56 81 LEU A CA 1
ATOM 608 C C . LEU A 1 81 ? -15.094 -3.58 0.717 1 98.56 81 LEU A C 1
ATOM 610 O O . LEU A 1 81 ? -15.703 -3.979 -0.277 1 98.56 81 LEU A O 1
ATOM 614 N N . ALA A 1 82 ? -15.414 -2.455 1.438 1 98.31 82 ALA A N 1
ATOM 615 C CA . ALA A 1 82 ? -16.281 -1.521 0.729 1 98.31 82 ALA A CA 1
ATOM 616 C C . ALA A 1 82 ? -15.672 -1.102 -0.603 1 98.31 82 ALA A C 1
ATOM 618 O O . ALA A 1 82 ? -14.531 -0.634 -0.648 1 98.31 82 ALA A O 1
ATOM 619 N N . ILE A 1 83 ? -16.406 -1.313 -1.642 1 97.62 83 ILE A N 1
ATOM 620 C CA . ILE A 1 83 ? -15.852 -1.107 -2.975 1 97.62 83 ILE A CA 1
ATOM 621 C C . ILE A 1 83 ? -15.312 0.317 -3.096 1 97.62 83 ILE A C 1
ATOM 623 O O . ILE A 1 83 ? -16.031 1.281 -2.812 1 97.62 83 ILE A O 1
ATOM 627 N N . PRO A 1 84 ? -14.039 0.43 -3.449 1 96.81 84 PRO A N 1
ATOM 628 C CA . PRO A 1 84 ? -13.484 1.772 -3.652 1 96.81 84 PRO A CA 1
ATOM 629 C C . PRO A 1 84 ? -13.742 2.311 -5.059 1 96.81 84 PRO A C 1
ATOM 631 O O . PRO A 1 84 ? -14.359 1.625 -5.883 1 96.81 84 PRO A O 1
ATOM 634 N N . ARG A 1 85 ? -13.289 3.539 -5.273 1 95.5 85 ARG A N 1
ATOM 635 C CA . ARG A 1 85 ? -13.32 4.066 -6.633 1 95.5 85 ARG A CA 1
ATOM 636 C C . ARG A 1 85 ? -12.578 3.146 -7.594 1 95.5 85 ARG A C 1
ATOM 638 O O . ARG A 1 85 ? -11.602 2.498 -7.211 1 95.5 85 ARG A O 1
ATOM 645 N N . PRO A 1 86 ? -13.023 3.166 -8.82 1 95.75 86 PRO A N 1
ATOM 646 C CA . PRO A 1 86 ? -12.445 2.238 -9.789 1 95.75 86 PRO A CA 1
ATOM 647 C C . PRO A 1 86 ? -10.93 2.344 -9.875 1 95.75 86 PRO A C 1
ATOM 649 O O . PRO A 1 86 ? -10.234 1.322 -9.906 1 95.75 86 PRO A O 1
ATOM 652 N N . LYS A 1 87 ? -10.438 3.523 -9.883 1 94.69 87 LYS A N 1
ATOM 653 C CA . LYS A 1 87 ? -8.992 3.719 -9.969 1 94.69 87 LYS A CA 1
ATOM 654 C C . LYS A 1 87 ? -8.281 3.084 -8.773 1 94.69 87 LYS A C 1
ATOM 656 O O . LYS A 1 87 ? -7.219 2.479 -8.922 1 94.69 87 LYS A O 1
ATOM 661 N N . ALA A 1 88 ? -8.859 3.213 -7.625 1 96.5 88 ALA A N 1
ATOM 662 C CA . ALA A 1 88 ? -8.297 2.613 -6.418 1 96.5 88 ALA A CA 1
ATOM 663 C C . ALA A 1 88 ? -8.414 1.093 -6.457 1 96.5 88 ALA A C 1
ATOM 665 O O . ALA A 1 88 ? -7.488 0.384 -6.051 1 96.5 88 ALA A O 1
ATOM 666 N N . LEU A 1 89 ? -9.539 0.597 -6.91 1 97.12 89 LEU A N 1
ATOM 667 C CA . LEU A 1 89 ? -9.742 -0.843 -7.016 1 97.12 89 LEU A CA 1
ATOM 668 C C . LEU A 1 89 ? -8.695 -1.477 -7.922 1 97.12 89 LEU A C 1
ATOM 670 O O . LEU A 1 89 ? -8.18 -2.557 -7.625 1 97.12 89 LEU A O 1
ATOM 674 N N . LYS A 1 90 ? -8.305 -0.795 -8.992 1 97 90 LYS A N 1
ATOM 675 C CA . LYS A 1 90 ? -7.297 -1.268 -9.938 1 97 90 LYS A CA 1
ATOM 676 C C . LYS A 1 90 ? -5.941 -1.436 -9.258 1 97 90 LYS A C 1
ATOM 678 O O . LYS A 1 90 ? -5.102 -2.215 -9.719 1 97 90 LYS A O 1
ATOM 683 N N . ARG A 1 91 ? -5.746 -0.745 -8.188 1 97 91 ARG A N 1
ATOM 684 C CA . ARG A 1 91 ? -4.492 -0.832 -7.445 1 97 91 ARG A CA 1
ATOM 685 C C . ARG A 1 91 ? -4.586 -1.868 -6.332 1 97 91 ARG A C 1
ATOM 687 O O . ARG A 1 91 ? -3.615 -2.568 -6.043 1 97 91 ARG A O 1
ATOM 694 N N . VAL A 1 92 ? -5.715 -1.977 -5.777 1 98.19 92 VAL A N 1
ATOM 695 C CA . VAL A 1 92 ? -5.898 -2.826 -4.605 1 98.19 92 VAL A CA 1
ATOM 696 C C . VAL A 1 92 ? -5.879 -4.293 -5.023 1 98.19 92 VAL A C 1
ATOM 698 O O . VAL A 1 92 ? -5.281 -5.133 -4.344 1 98.19 92 VAL A O 1
ATOM 701 N N . LEU A 1 93 ? -6.469 -4.621 -6.137 1 98.44 93 LEU A N 1
ATOM 702 C CA . LEU A 1 93 ? -6.645 -6.016 -6.523 1 98.44 93 LEU A CA 1
ATOM 703 C C . LEU A 1 93 ? -5.297 -6.676 -6.805 1 98.44 93 LEU A C 1
ATOM 705 O O . LEU A 1 93 ? -5.008 -7.75 -6.273 1 98.44 93 LEU A O 1
ATOM 709 N N . PRO A 1 94 ? -4.395 -6.023 -7.582 1 98.31 94 PRO A N 1
ATOM 710 C CA . PRO A 1 94 ? -3.064 -6.621 -7.719 1 98.31 94 PRO A CA 1
ATOM 711 C C . PRO A 1 94 ? -2.336 -6.742 -6.383 1 98.31 94 PRO A C 1
ATOM 713 O O . PRO A 1 94 ? -1.639 -7.73 -6.141 1 98.31 94 PRO A O 1
ATOM 716 N N . ALA A 1 95 ? -2.518 -5.809 -5.516 1 98.5 95 ALA A N 1
ATOM 717 C CA . ALA A 1 95 ? -1.837 -5.82 -4.223 1 98.5 95 ALA A CA 1
ATOM 718 C C . ALA A 1 95 ? -2.314 -6.984 -3.359 1 98.5 95 ALA A C 1
ATOM 720 O O . ALA A 1 95 ? -1.512 -7.648 -2.703 1 98.5 95 ALA A O 1
ATOM 721 N N . VAL A 1 96 ? -3.594 -7.242 -3.346 1 98.56 96 VAL A N 1
ATOM 722 C CA . VAL A 1 96 ? -4.113 -8.336 -2.529 1 98.56 96 VAL A CA 1
ATOM 723 C C . VAL A 1 96 ? -3.609 -9.672 -3.068 1 98.56 96 VAL A C 1
ATOM 725 O O . VAL A 1 96 ? -3.314 -10.586 -2.297 1 98.56 96 VAL A O 1
ATOM 728 N N . ALA A 1 97 ? -3.535 -9.773 -4.398 1 98.56 97 ALA A N 1
ATOM 729 C CA . ALA A 1 97 ? -2.979 -10.992 -4.988 1 98.56 97 ALA A CA 1
ATOM 730 C C . ALA A 1 97 ? -1.511 -11.164 -4.605 1 98.56 97 ALA A C 1
ATOM 732 O O . ALA A 1 97 ? -1.083 -12.258 -4.238 1 98.56 97 ALA A O 1
ATOM 733 N N . GLN A 1 98 ? -0.778 -10.078 -4.68 1 98.19 98 GLN A N 1
ATOM 734 C CA . GLN A 1 98 ? 0.633 -10.117 -4.312 1 98.19 98 GLN A CA 1
ATOM 735 C C . GLN A 1 98 ? 0.814 -10.602 -2.875 1 98.19 98 GLN A C 1
ATOM 737 O O . GLN A 1 98 ? 1.78 -11.305 -2.566 1 98.19 98 GLN A O 1
ATOM 742 N N . LEU A 1 99 ? -0.117 -10.203 -2.082 1 98.44 99 LEU A N 1
ATOM 743 C CA . LEU A 1 99 ? 0.061 -10.438 -0.652 1 98.44 99 LEU A CA 1
ATOM 744 C C . LEU A 1 99 ? -0.647 -11.711 -0.219 1 98.44 99 LEU A C 1
ATOM 746 O O . LEU A 1 99 ? -0.697 -12.023 0.973 1 98.44 99 LEU A O 1
ATOM 750 N N . GLY A 1 100 ? -1.21 -12.43 -1.141 1 98.31 100 GLY A N 1
ATOM 751 C CA . GLY A 1 100 ? -1.677 -13.781 -0.907 1 98.31 100 GLY A CA 1
ATOM 752 C C . GLY A 1 100 ? -3.021 -13.844 -0.207 1 98.31 100 GLY A C 1
ATOM 753 O O . GLY A 1 100 ? -3.322 -14.812 0.493 1 98.31 100 GLY A O 1
ATOM 754 N N . VAL A 1 101 ? -3.842 -12.836 -0.335 1 98.62 101 VAL A N 1
ATOM 755 C CA . VAL A 1 101 ? -5.184 -12.812 0.242 1 98.62 101 VAL A CA 1
ATOM 756 C C . VAL A 1 101 ? -6.016 -13.953 -0.349 1 98.62 101 VAL A C 1
ATOM 758 O O . VAL A 1 101 ? -5.91 -14.25 -1.541 1 98.62 101 VAL A O 1
ATOM 761 N N . ASP A 1 102 ? -6.82 -14.57 0.485 1 98.12 102 ASP A N 1
ATOM 762 C CA . ASP A 1 102 ? -7.598 -15.727 0.047 1 98.12 102 ASP A CA 1
ATOM 763 C C . ASP A 1 102 ? -8.844 -15.289 -0.722 1 98.12 102 ASP A C 1
ATOM 765 O O . ASP A 1 102 ? -9.133 -15.82 -1.796 1 98.12 102 ASP A O 1
ATOM 769 N N . ARG A 1 103 ? -9.508 -14.359 -0.128 1 98.38 103 ARG A N 1
ATOM 770 C CA . ARG A 1 103 ? -10.797 -13.945 -0.682 1 98.38 103 ARG A CA 1
ATOM 771 C C . ARG A 1 103 ? -11.039 -12.461 -0.43 1 98.38 103 ARG A C 1
ATOM 773 O O . ARG A 1 103 ? -10.727 -11.945 0.646 1 98.38 103 ARG A O 1
ATOM 780 N N . VAL A 1 104 ? -11.609 -11.805 -1.461 1 98.56 104 VAL A N 1
ATOM 781 C CA . VAL A 1 104 ? -12.078 -10.43 -1.34 1 98.56 104 VAL A CA 1
ATOM 782 C C . VAL A 1 104 ? -13.57 -10.359 -1.646 1 98.56 104 VAL A C 1
ATOM 784 O O . VAL A 1 104 ? -14.008 -10.789 -2.717 1 98.56 104 VAL A O 1
ATOM 787 N N . VAL A 1 105 ? -14.297 -9.891 -0.704 1 98.69 105 VAL A N 1
ATOM 788 C CA . VAL A 1 105 ? -15.703 -9.594 -0.942 1 98.69 105 VAL A CA 1
ATOM 789 C C . VAL A 1 105 ? -15.898 -8.086 -1.08 1 98.69 105 VAL A C 1
ATOM 791 O O . VAL A 1 105 ? -15.719 -7.34 -0.113 1 98.69 105 VAL A O 1
ATOM 794 N N . LEU A 1 106 ? -16.234 -7.656 -2.273 1 98.25 106 LEU A N 1
ATOM 795 C CA . LEU A 1 106 ? -16.578 -6.254 -2.514 1 98.25 106 LEU A CA 1
ATOM 796 C C . LEU A 1 106 ? -18.031 -5.973 -2.133 1 98.25 106 LEU A C 1
ATOM 798 O O . LEU A 1 106 ? -18.953 -6.586 -2.68 1 98.25 106 LEU A O 1
ATOM 802 N N . VAL A 1 107 ? -18.156 -5.043 -1.217 1 98.12 107 VAL A N 1
ATOM 803 C CA . VAL A 1 107 ? -19.5 -4.777 -0.724 1 98.12 107 VAL A CA 1
ATOM 804 C C . VAL A 1 107 ? -19.812 -3.289 -0.84 1 98.12 107 VAL A C 1
ATOM 806 O O . VAL A 1 107 ? -18.891 -2.467 -0.968 1 98.12 107 VAL A O 1
ATOM 809 N N . ASN A 1 108 ? -21.078 -3.01 -0.817 1 96.38 108 ASN A N 1
ATOM 810 C CA . ASN A 1 108 ? -21.516 -1.619 -0.757 1 96.38 108 ASN A CA 1
ATOM 811 C C . ASN A 1 108 ? -21.453 -1.076 0.668 1 96.38 108 ASN A C 1
ATOM 813 O O . ASN A 1 108 ? -21.328 -1.842 1.625 1 96.38 108 ASN A O 1
ATOM 817 N N . ALA A 1 109 ? -21.469 0.211 0.838 1 96.81 109 ALA A N 1
ATOM 818 C CA . ALA A 1 109 ? -21.562 0.934 2.105 1 96.81 109 ALA A CA 1
ATOM 819 C C . ALA A 1 109 ? -22.266 2.277 1.922 1 96.81 109 ALA A C 1
ATOM 821 O O . ALA A 1 109 ? -22.453 2.738 0.794 1 96.81 109 ALA A O 1
ATOM 822 N N . ALA A 1 110 ? -22.641 2.859 2.994 1 96.31 110 ALA A N 1
ATOM 823 C CA . ALA A 1 110 ? -23.422 4.09 2.975 1 96.31 110 ALA A CA 1
ATOM 824 C C . ALA A 1 110 ? -22.672 5.207 2.258 1 96.31 110 ALA A C 1
ATOM 826 O O . ALA A 1 110 ? -23.281 6.027 1.562 1 96.31 110 ALA A O 1
ATOM 827 N N . ARG A 1 111 ? -21.375 5.25 2.312 1 93.88 111 ARG A N 1
ATOM 828 C CA . ARG A 1 111 ? -20.594 6.348 1.771 1 93.88 111 ARG A CA 1
ATOM 829 C C . ARG A 1 111 ? -19.969 5.969 0.431 1 93.88 111 ARG A C 1
ATOM 831 O O . ARG A 1 111 ? -19.016 6.609 -0.022 1 93.88 111 ARG A O 1
ATOM 838 N N . VAL A 1 112 ? -20.469 4.879 -0.172 1 95.19 112 VAL A N 1
ATOM 839 C CA . VAL A 1 112 ? -19.984 4.418 -1.466 1 95.19 112 VAL A CA 1
ATOM 840 C C . VAL A 1 112 ? -20.953 4.84 -2.566 1 95.19 112 VAL A C 1
ATOM 842 O O . VAL A 1 112 ? -22.172 4.711 -2.412 1 95.19 112 VAL A O 1
ATOM 845 N N . GLU A 1 113 ? -20.391 5.375 -3.611 1 93.62 113 GLU A N 1
ATOM 846 C CA . GLU A 1 113 ? -21.203 5.664 -4.789 1 93.62 113 GLU A CA 1
ATOM 847 C C . GLU A 1 113 ? -21.672 4.379 -5.465 1 93.62 113 GLU A C 1
ATOM 849 O O . GLU A 1 113 ? -20.859 3.504 -5.773 1 93.62 113 GLU A O 1
ATOM 854 N N . LYS A 1 114 ? -22.938 4.277 -5.742 1 91.88 114 LYS A N 1
ATOM 855 C CA . LYS A 1 114 ? -23.531 3.082 -6.332 1 91.88 114 LYS A CA 1
ATOM 856 C C . LYS A 1 114 ? -22.938 2.791 -7.703 1 91.88 114 LYS A C 1
ATOM 858 O O . LYS A 1 114 ? -22.828 1.631 -8.102 1 91.88 114 LYS A O 1
ATOM 863 N N . SER A 1 115 ? -22.547 3.809 -8.359 1 93.94 115 SER A N 1
ATOM 864 C CA . SER A 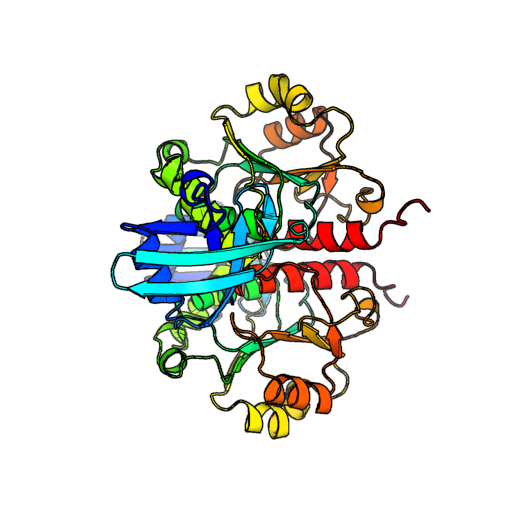1 115 ? -22.047 3.682 -9.727 1 93.94 115 SER A CA 1
ATOM 865 C C . SER A 1 115 ? -20.734 2.895 -9.758 1 93.94 115 SER A C 1
ATOM 867 O O . SER A 1 115 ? -20.312 2.438 -10.82 1 93.94 115 SER A O 1
ATOM 869 N N . TYR A 1 116 ? -20.109 2.762 -8.594 1 94.5 116 TYR A N 1
ATOM 870 C CA . TYR A 1 116 ? -18.859 1.998 -8.555 1 94.5 116 TYR A CA 1
ATOM 871 C C . TYR A 1 116 ? -19.109 0.544 -8.945 1 94.5 116 TYR A C 1
ATOM 873 O O . TYR A 1 116 ? -18.219 -0.116 -9.484 1 94.5 116 TYR A O 1
ATOM 881 N N . PHE A 1 117 ? -20.328 0.037 -8.781 1 93.69 117 PHE A N 1
ATOM 882 C CA . PHE A 1 117 ? -20.641 -1.356 -9.062 1 93.69 117 PHE A CA 1
ATOM 883 C C . PHE A 1 117 ? -20.922 -1.559 -10.547 1 93.69 117 PHE A C 1
ATOM 885 O O . PHE A 1 117 ? -20.984 -2.693 -11.023 1 93.69 117 PHE A O 1
ATOM 892 N N . ASP A 1 118 ? -21 -0.521 -11.258 1 90.12 118 ASP A N 1
ATOM 893 C CA . ASP A 1 118 ? -21.203 -0.591 -12.703 1 90.12 118 ASP A CA 1
ATOM 894 C C . ASP A 1 118 ? -19.891 -0.43 -13.461 1 90.12 118 ASP A C 1
ATOM 896 O O . ASP A 1 118 ? -19.875 -0.442 -14.688 1 90.12 118 ASP A O 1
ATOM 900 N N . SER A 1 119 ? -18.891 -0.341 -12.789 1 89.25 119 SER A N 1
ATOM 901 C CA . SER A 1 119 ? -17.609 -0.056 -13.398 1 89.25 119 SER A CA 1
ATOM 902 C C . SER A 1 119 ? -17.078 -1.259 -14.18 1 89.25 119 SER A C 1
ATOM 904 O O . SER A 1 119 ? -17.281 -2.404 -13.773 1 89.25 119 SER A O 1
ATOM 906 N N . LYS A 1 120 ? -16.359 -1.048 -15.227 1 86 120 LYS A N 1
ATOM 907 C CA . LYS A 1 120 ? -15.719 -2.064 -16.062 1 86 120 LYS A CA 1
ATOM 908 C C . LYS A 1 120 ? -14.648 -2.826 -15.281 1 86 120 LYS A C 1
ATOM 910 O O . LYS A 1 120 ? -14.281 -3.943 -15.656 1 86 120 LYS A O 1
ATOM 915 N N . VAL A 1 121 ? -14.25 -2.258 -14.266 1 85 121 VAL A N 1
ATOM 916 C CA . VAL A 1 121 ? -13.211 -2.891 -13.453 1 85 121 VAL A CA 1
ATOM 917 C C . VAL A 1 121 ? -13.773 -4.148 -12.789 1 85 121 VAL A C 1
ATOM 919 O O . VAL A 1 121 ? -13.016 -5.043 -12.406 1 85 121 VAL A O 1
ATOM 922 N N . LEU A 1 122 ? -15.023 -4.266 -12.656 1 91.44 122 LEU A N 1
ATOM 923 C CA . LEU A 1 122 ? -15.648 -5.418 -12.008 1 91.44 122 LEU A CA 1
ATOM 924 C C . LEU A 1 122 ? -15.922 -6.523 -13.023 1 91.44 122 LEU A C 1
ATOM 926 O O . LEU A 1 122 ? -16.359 -7.617 -12.648 1 91.44 122 LEU A O 1
ATOM 930 N N . ALA A 1 123 ? -15.633 -6.191 -14.258 1 91.12 123 ALA A N 1
ATOM 931 C CA . ALA A 1 123 ? -15.758 -7.258 -15.242 1 91.12 123 ALA A CA 1
ATOM 932 C C . ALA A 1 123 ? -14.844 -8.43 -14.906 1 91.12 123 ALA A C 1
ATOM 934 O O . ALA A 1 123 ? -13.664 -8.234 -14.586 1 91.12 123 ALA A O 1
ATOM 935 N N . GLY A 1 124 ? -15.359 -9.555 -15.023 1 91.12 124 GLY A N 1
ATOM 936 C CA . GLY A 1 124 ? -14.656 -10.758 -14.609 1 91.12 124 GLY A CA 1
ATOM 937 C C . GLY A 1 124 ? -13.273 -10.875 -15.219 1 91.12 124 GLY A C 1
ATOM 938 O O . GLY A 1 124 ? -12.297 -11.156 -14.516 1 91.12 124 GLY A O 1
ATOM 939 N N . ASP A 1 125 ? -13.195 -10.625 -16.5 1 92.06 125 ASP A N 1
ATOM 940 C CA . ASP A 1 125 ? -11.922 -10.758 -17.203 1 92.06 125 ASP A CA 1
ATOM 941 C C . ASP A 1 125 ? -10.922 -9.703 -16.734 1 92.06 125 ASP A C 1
ATOM 943 O O . ASP A 1 125 ? -9.727 -9.977 -16.641 1 92.06 125 ASP A O 1
ATOM 947 N N . PHE A 1 126 ? -11.406 -8.5 -16.5 1 93.44 126 PHE A N 1
ATOM 948 C CA . PHE A 1 126 ? -10.531 -7.418 -16.062 1 93.44 126 PHE A CA 1
ATOM 949 C C . PHE A 1 126 ? -10.016 -7.68 -14.648 1 93.44 126 PHE A C 1
ATOM 951 O O . PHE A 1 126 ? -8.82 -7.52 -14.375 1 93.44 126 PHE A O 1
ATOM 958 N N . VAL A 1 127 ? -10.898 -8.117 -13.781 1 95.88 127 VAL A N 1
ATOM 959 C CA . VAL A 1 127 ? -10.523 -8.484 -12.422 1 95.88 127 VAL A CA 1
ATOM 960 C C . VAL A 1 127 ? -9.469 -9.594 -12.453 1 95.88 127 VAL A C 1
ATOM 962 O O . VAL A 1 127 ? -8.445 -9.508 -11.781 1 95.88 127 VAL A O 1
ATOM 965 N N . ALA A 1 128 ? -9.742 -10.562 -13.25 1 95.5 128 ALA A N 1
ATOM 966 C CA . ALA A 1 128 ? -8.82 -11.68 -13.375 1 95.5 128 ALA A CA 1
ATOM 967 C C . ALA A 1 128 ? -7.445 -11.203 -13.844 1 95.5 128 ALA A C 1
ATOM 969 O O . ALA A 1 128 ? -6.418 -11.648 -13.328 1 95.5 128 ALA A O 1
ATOM 970 N N . GLU A 1 129 ? -7.43 -10.367 -14.805 1 94.62 129 GLU A N 1
ATOM 971 C CA . GLU A 1 129 ? -6.172 -9.844 -15.328 1 94.62 129 GLU A CA 1
ATOM 972 C C . GLU A 1 129 ? -5.371 -9.125 -14.242 1 94.62 129 GLU A C 1
ATOM 974 O O . GLU A 1 129 ? -4.16 -9.312 -14.141 1 94.62 129 GLU A O 1
ATOM 979 N N . LEU A 1 130 ? -6.004 -8.305 -13.484 1 96.81 130 LEU A N 1
ATOM 980 C CA . LEU A 1 130 ? -5.34 -7.57 -12.414 1 96.81 130 LEU A CA 1
ATOM 981 C C . LEU A 1 130 ? -4.762 -8.531 -11.375 1 96.81 130 LEU A C 1
ATOM 983 O O . LEU A 1 130 ? -3.629 -8.359 -10.922 1 96.81 130 LEU A O 1
ATOM 987 N N . LEU A 1 131 ? -5.559 -9.547 -11.062 1 98 131 LEU A N 1
ATOM 988 C CA . LEU A 1 131 ? -5.102 -10.531 -10.086 1 98 131 LEU A CA 1
ATOM 989 C C . LEU A 1 131 ? -3.918 -11.32 -10.625 1 98 131 LEU A C 1
ATOM 991 O O . LEU A 1 131 ? -2.963 -11.594 -9.891 1 98 131 LEU A O 1
ATOM 995 N N . LEU A 1 132 ? -3.963 -11.664 -11.883 1 96.62 132 LEU A N 1
ATOM 996 C CA . LEU A 1 132 ? -2.881 -12.414 -12.508 1 96.62 132 LEU A CA 1
ATOM 997 C C . LEU A 1 132 ? -1.586 -11.609 -12.5 1 96.62 132 LEU A C 1
ATOM 999 O O . LEU A 1 132 ? -0.511 -12.156 -12.242 1 96.62 132 LEU A O 1
ATOM 1003 N N . GLN A 1 133 ? -1.704 -10.359 -12.781 1 95.19 133 GLN A N 1
ATOM 1004 C CA . GLN A 1 133 ? -0.534 -9.492 -12.719 1 95.19 133 GLN A CA 1
ATOM 1005 C C . GLN A 1 133 ? 0.107 -9.523 -11.336 1 95.19 133 GLN A C 1
ATOM 1007 O O . GLN A 1 133 ? 1.331 -9.594 -11.219 1 95.19 133 GLN A O 1
ATOM 1012 N N . GLY A 1 134 ? -0.738 -9.461 -10.344 1 97.06 134 GLY A N 1
ATOM 1013 C CA . GLY A 1 134 ? -0.246 -9.555 -8.977 1 97.06 134 GLY A CA 1
ATOM 1014 C C . GLY A 1 134 ? 0.428 -10.883 -8.672 1 97.06 134 GLY A C 1
ATOM 1015 O O . GLY A 1 134 ? 1.474 -10.914 -8.023 1 97.06 134 GLY A O 1
ATOM 1016 N N . LEU A 1 135 ? -0.145 -11.961 -9.133 1 97.75 135 LEU A N 1
ATOM 1017 C CA . LEU A 1 135 ? 0.414 -13.289 -8.914 1 97.75 135 LEU A CA 1
ATOM 1018 C C . LEU A 1 135 ? 1.77 -13.43 -9.602 1 97.75 135 LEU A C 1
ATOM 1020 O O . LEU A 1 135 ? 2.725 -13.93 -9.008 1 97.75 135 LEU A O 1
ATOM 1024 N N . GLU A 1 136 ? 1.842 -12.984 -10.844 1 95.62 136 GLU A N 1
ATOM 1025 C CA . GLU A 1 136 ? 3.096 -13.055 -11.586 1 95.62 136 GLU A CA 1
ATOM 1026 C C . GLU A 1 136 ? 4.211 -12.312 -10.859 1 95.62 136 GLU A C 1
ATOM 1028 O O . GLU A 1 136 ? 5.336 -12.805 -10.766 1 95.62 136 GLU A O 1
ATOM 1033 N N . GLN A 1 137 ? 3.85 -11.234 -10.328 1 94.31 137 GLN A N 1
ATOM 1034 C CA . GLN A 1 137 ? 4.812 -10.438 -9.578 1 94.31 137 GLN A CA 1
ATOM 1035 C C . GLN A 1 137 ? 5.246 -11.164 -8.305 1 94.31 137 GLN A C 1
ATOM 1037 O O . GLN A 1 137 ? 6.438 -11.211 -7.984 1 94.31 137 GLN A O 1
ATOM 1042 N N . ALA A 1 138 ? 4.355 -11.727 -7.598 1 96 138 ALA A N 1
ATOM 1043 C CA . ALA A 1 138 ? 4.602 -12.305 -6.281 1 96 138 ALA A CA 1
ATOM 1044 C C . ALA A 1 138 ? 5.148 -13.727 -6.395 1 96 138 ALA A C 1
ATOM 1046 O O . ALA A 1 138 ? 5.492 -14.352 -5.387 1 96 138 ALA A O 1
ATOM 1047 N N . ARG A 1 139 ? 5.211 -14.258 -7.594 1 96 139 ARG A N 1
ATOM 1048 C CA . ARG A 1 139 ? 5.609 -15.641 -7.84 1 96 139 ARG A CA 1
ATOM 1049 C C . ARG A 1 139 ? 4.664 -16.609 -7.137 1 96 139 ARG A C 1
ATOM 1051 O O . ARG A 1 139 ? 5.113 -17.547 -6.465 1 96 139 ARG A O 1
ATOM 1058 N N . ASP A 1 140 ? 3.455 -16.312 -7.227 1 97.81 140 ASP A N 1
ATOM 1059 C CA . ASP A 1 140 ? 2.361 -17.109 -6.672 1 97.81 140 ASP A CA 1
ATOM 1060 C C . ASP A 1 140 ? 1.444 -17.625 -7.777 1 97.81 140 ASP A C 1
ATOM 1062 O O . ASP A 1 140 ? 1.442 -17.094 -8.891 1 97.81 140 ASP A O 1
ATOM 1066 N N . THR A 1 141 ? 0.731 -18.719 -7.504 1 98.5 141 THR A N 1
ATOM 1067 C CA . THR A 1 141 ? -0.122 -19.297 -8.531 1 98.5 141 THR A CA 1
ATOM 1068 C C . THR A 1 141 ? -1.566 -19.391 -8.047 1 98.5 141 THR A C 1
ATOM 1070 O O . THR A 1 141 ? -2.455 -19.797 -8.805 1 98.5 141 THR A O 1
ATOM 1073 N N . ARG A 1 142 ? -1.812 -19.062 -6.828 1 98.31 142 ARG A N 1
ATOM 1074 C CA . ARG A 1 142 ? -3.15 -19.219 -6.266 1 98.31 142 ARG A CA 1
ATOM 1075 C C . ARG A 1 142 ? -3.957 -17.938 -6.398 1 98.31 142 ARG A C 1
ATOM 1077 O O . ARG A 1 142 ? -3.654 -16.938 -5.738 1 98.31 142 ARG A O 1
ATOM 1084 N N . LEU A 1 143 ? -4.934 -17.984 -7.172 1 98 143 LEU A N 1
ATOM 1085 C CA . LEU A 1 143 ? -5.781 -16.828 -7.473 1 98 143 LEU A CA 1
ATOM 1086 C C . LEU A 1 143 ? -6.719 -16.531 -6.309 1 98 143 LEU A C 1
ATOM 1088 O O . LEU A 1 143 ? -7.457 -17.406 -5.855 1 98 143 LEU A O 1
ATOM 1092 N N . PRO A 1 144 ? -6.707 -15.297 -5.77 1 98.19 144 PRO A N 1
ATOM 1093 C CA . PRO A 1 144 ? -7.746 -14.938 -4.805 1 98.19 144 PRO A CA 1
ATOM 1094 C C . PRO A 1 144 ? -9.148 -15 -5.395 1 98.19 144 PRO A C 1
ATOM 1096 O O . PRO A 1 144 ? -9.344 -14.688 -6.57 1 98.19 144 PRO A O 1
ATOM 1099 N N . GLU A 1 145 ? -10.078 -15.391 -4.578 1 97.81 145 GLU A N 1
ATOM 1100 C CA . GLU A 1 145 ? -11.477 -15.312 -4.977 1 97.81 145 GLU A CA 1
ATOM 1101 C C . GLU A 1 145 ? -12.023 -13.898 -4.785 1 97.81 145 GLU A C 1
ATOM 1103 O O . GLU A 1 145 ? -11.797 -13.273 -3.75 1 97.81 145 GLU A O 1
ATOM 1108 N N . VAL A 1 146 ? -12.703 -13.375 -5.832 1 98.25 146 VAL A N 1
ATOM 1109 C CA . VAL A 1 146 ? -13.336 -12.07 -5.715 1 98.25 146 VAL A CA 1
ATOM 1110 C C . VAL A 1 146 ? -14.852 -12.211 -5.875 1 98.25 146 VAL A C 1
ATOM 1112 O O . VAL A 1 146 ? -15.328 -12.703 -6.898 1 98.25 146 VAL A O 1
ATOM 1115 N N . LEU A 1 147 ? -15.539 -11.844 -4.863 1 97.81 147 LEU A N 1
ATOM 1116 C CA . LEU A 1 147 ? -17 -11.844 -4.863 1 97.81 147 LEU A CA 1
ATOM 1117 C C . LEU A 1 147 ? -17.547 -10.422 -4.785 1 97.81 147 LEU A C 1
ATOM 1119 O O . LEU A 1 147 ? -16.922 -9.555 -4.16 1 97.81 147 LEU A O 1
ATOM 1123 N N . VAL A 1 148 ? -18.641 -10.227 -5.453 1 97.5 148 VAL A N 1
ATOM 1124 C CA . VAL A 1 148 ? -19.312 -8.93 -5.414 1 97.5 148 VAL A CA 1
ATOM 1125 C C . VAL A 1 148 ? -20.672 -9.062 -4.738 1 97.5 148 VAL A C 1
ATOM 1127 O O . VAL A 1 148 ? -21.484 -9.906 -5.129 1 97.5 148 VAL A O 1
ATOM 1130 N N . ARG A 1 149 ? -20.859 -8.312 -3.672 1 97.12 149 ARG A N 1
ATOM 1131 C CA . ARG A 1 149 ? -22.125 -8.227 -2.953 1 97.12 149 ARG A CA 1
ATOM 1132 C C . ARG A 1 149 ? -22.641 -6.789 -2.924 1 97.12 149 ARG A C 1
ATOM 1134 O O . ARG A 1 149 ? -22.188 -5.98 -2.109 1 97.12 149 ARG A O 1
ATOM 1141 N N . GLU A 1 150 ? -23.656 -6.469 -3.615 1 95.31 150 GLU A N 1
ATOM 1142 C CA . GLU A 1 150 ? -24.094 -5.094 -3.812 1 95.31 150 GLU A CA 1
ATOM 1143 C C . GLU A 1 150 ? -24.922 -4.602 -2.621 1 95.31 150 GLU A C 1
ATOM 1145 O O . GLU A 1 150 ? -25.219 -3.412 -2.521 1 95.31 150 GLU A O 1
ATOM 1150 N N . ARG A 1 151 ? -25.297 -5.52 -1.759 1 95.38 151 ARG A N 1
ATOM 1151 C CA . ARG A 1 151 ? -26.047 -5.145 -0.564 1 95.38 151 ARG A CA 1
ATOM 1152 C C . ARG A 1 151 ? -25.266 -5.492 0.701 1 95.38 151 ARG A C 1
ATOM 1154 O O . ARG A 1 151 ? -24.969 -6.66 0.949 1 95.38 151 ARG A O 1
ATOM 1161 N N . PHE A 1 152 ? -25.078 -4.5 1.446 1 97.69 152 PHE A N 1
ATOM 1162 C CA . PHE A 1 152 ? -24.25 -4.637 2.641 1 97.69 152 PHE A CA 1
ATOM 1163 C C . PHE A 1 152 ? -24.969 -5.449 3.709 1 97.69 152 PHE A C 1
ATOM 1165 O O . PHE A 1 152 ? -24.453 -6.473 4.168 1 97.69 152 PHE A O 1
ATOM 1172 N N . ARG A 1 153 ? -26.141 -5.059 4.07 1 97.38 153 ARG A N 1
ATOM 1173 C CA . ARG A 1 153 ? -26.844 -5.641 5.207 1 97.38 153 ARG A CA 1
ATOM 1174 C C . ARG A 1 153 ? -27.156 -7.117 4.957 1 97.38 153 ARG A C 1
ATOM 1176 O O . ARG A 1 153 ? -26.844 -7.969 5.797 1 97.38 153 ARG A O 1
ATOM 1183 N N . PRO A 1 154 ? -27.734 -7.508 3.779 1 97.69 154 PRO A N 1
ATOM 1184 C CA . PRO A 1 154 ? -27.969 -8.93 3.516 1 97.69 154 PRO A CA 1
ATOM 1185 C C . PRO A 1 154 ? -26.688 -9.758 3.557 1 97.69 154 PRO A C 1
ATOM 1187 O O . PRO A 1 154 ? -26.703 -10.898 4.039 1 97.69 154 PRO A O 1
ATOM 1190 N N . PHE A 1 155 ? -25.656 -9.211 3.072 1 98.19 155 PHE A N 1
ATOM 1191 C CA . PHE A 1 155 ? -24.391 -9.953 3.098 1 98.19 155 PHE A CA 1
ATOM 1192 C C . PHE A 1 155 ? -23.953 -10.219 4.531 1 98.19 155 PHE A C 1
ATOM 1194 O O . PHE A 1 155 ? -23.625 -11.359 4.883 1 98.19 155 PHE A O 1
ATOM 1201 N N . VAL A 1 156 ? -23.922 -9.164 5.371 1 98.06 156 VAL A N 1
ATOM 1202 C CA . VAL A 1 156 ? -23.453 -9.281 6.742 1 98.06 156 VAL A CA 1
ATOM 1203 C C . VAL A 1 156 ? -24.375 -10.195 7.539 1 98.06 156 VAL A C 1
ATOM 1205 O O . VAL A 1 156 ? -23.906 -11.07 8.273 1 98.06 156 VAL A O 1
ATOM 1208 N N . GLU A 1 157 ? -25.641 -10.117 7.348 1 97.75 157 GLU A N 1
ATOM 1209 C CA . GLU A 1 157 ? -26.609 -10.836 8.164 1 97.75 157 GLU A CA 1
ATOM 1210 C C . GLU A 1 157 ? -26.781 -12.273 7.695 1 97.75 157 GLU A C 1
ATOM 1212 O O . GLU A 1 157 ? -26.938 -13.188 8.508 1 97.75 157 GLU A O 1
ATOM 1217 N N . ASP A 1 158 ? -26.625 -12.453 6.406 1 97.06 158 ASP A N 1
ATOM 1218 C CA . ASP A 1 158 ? -27.094 -13.734 5.887 1 97.06 158 ASP A CA 1
ATOM 1219 C C . ASP A 1 158 ? -25.938 -14.562 5.328 1 97.06 158 ASP A C 1
ATOM 1221 O O . ASP A 1 158 ? -26.047 -15.789 5.23 1 97.06 158 ASP A O 1
ATOM 1225 N N . GLU A 1 159 ? -24.859 -13.938 4.969 1 97.19 159 GLU A N 1
ATOM 1226 C CA . GLU A 1 159 ? -23.859 -14.688 4.199 1 97.19 159 GLU A CA 1
ATOM 1227 C C . GLU A 1 159 ? -22.531 -14.75 4.934 1 97.19 159 GLU A C 1
ATOM 1229 O O . GLU A 1 159 ? -21.719 -15.641 4.676 1 97.19 159 GLU A O 1
ATOM 1234 N N . LEU A 1 160 ? -22.266 -13.867 5.766 1 96.5 160 LEU A N 1
ATOM 1235 C CA . LEU A 1 160 ? -20.969 -13.703 6.414 1 96.5 160 LEU A CA 1
ATOM 1236 C C . LEU A 1 160 ? -20.516 -15.008 7.062 1 96.5 160 LEU A C 1
ATOM 1238 O O . LEU A 1 160 ? -19.406 -15.477 6.801 1 96.5 160 LEU A O 1
ATOM 1242 N N . ASP A 1 161 ? -21.344 -15.641 7.848 1 95.25 161 ASP A N 1
ATOM 1243 C CA . ASP A 1 161 ? -20.984 -16.844 8.594 1 95.25 161 ASP A CA 1
ATOM 1244 C C . ASP A 1 161 ? -20.797 -18.031 7.664 1 95.25 161 ASP A C 1
ATOM 1246 O O . ASP A 1 161 ? -19.906 -18.859 7.891 1 95.25 161 ASP A O 1
ATOM 1250 N N . THR A 1 162 ? -21.641 -18.094 6.676 1 95.5 162 THR A N 1
ATOM 1251 C CA . THR A 1 162 ? -21.531 -19.188 5.715 1 95.5 162 THR A CA 1
ATOM 1252 C C . THR A 1 162 ? -20.234 -19.078 4.914 1 95.5 162 THR A C 1
ATOM 1254 O O . THR A 1 162 ? -19.594 -20.078 4.621 1 95.5 162 THR A O 1
ATOM 1257 N N . LEU A 1 163 ? -19.859 -17.906 4.641 1 96.19 163 LEU A N 1
ATOM 1258 C CA . LEU A 1 163 ? -18.719 -17.688 3.76 1 96.19 163 LEU A CA 1
ATOM 1259 C C . LEU A 1 163 ? -17.406 -17.812 4.52 1 96.19 163 LEU A C 1
ATOM 1261 O O . LEU A 1 163 ? -16.453 -18.406 4.012 1 96.19 163 LEU A O 1
ATOM 1265 N N . PHE A 1 164 ? -17.297 -17.266 5.715 1 95.38 164 PHE A N 1
ATOM 1266 C CA . PHE A 1 164 ? -16.016 -17.188 6.406 1 95.38 164 PHE A CA 1
ATOM 1267 C C . PHE A 1 164 ? -15.961 -18.156 7.582 1 95.38 164 PHE A C 1
ATOM 1269 O O . PHE A 1 164 ? -14.898 -18.391 8.156 1 95.38 164 PHE A O 1
ATOM 1276 N N . GLY A 1 165 ? -17.031 -18.766 7.914 1 89.38 165 GLY A N 1
ATOM 1277 C CA . GLY A 1 165 ? -17.125 -19.578 9.117 1 89.38 165 GLY A CA 1
ATOM 1278 C C . GLY A 1 165 ? -17.203 -18.75 10.391 1 89.38 165 GLY A C 1
ATOM 1279 O O . GLY A 1 165 ? -17.062 -17.531 10.352 1 89.38 165 GLY A O 1
ATOM 1280 N N . THR A 1 166 ? -17.359 -19.438 11.523 1 87.31 166 THR A N 1
ATOM 1281 C CA . THR A 1 166 ? -17.547 -18.75 12.797 1 87.31 166 THR A CA 1
ATOM 1282 C C . THR A 1 166 ? -16.25 -18.719 13.594 1 87.31 166 THR A C 1
ATOM 1284 O O . THR A 1 166 ? -16.141 -18 14.586 1 87.31 166 THR A O 1
ATOM 1287 N N . GLU A 1 167 ? -15.281 -19.328 13.062 1 90.94 167 GLU A N 1
ATOM 1288 C CA . GLU A 1 167 ? -14.047 -19.453 13.828 1 90.94 167 GLU A CA 1
ATOM 1289 C C . GLU A 1 167 ? -13.031 -18.375 13.422 1 90.94 167 GLU A C 1
ATOM 1291 O O . GLU A 1 167 ? -12.039 -18.156 14.125 1 90.94 167 GLU A O 1
ATOM 1296 N N . ALA A 1 168 ? -13.258 -17.719 12.359 1 95.25 168 ALA A N 1
ATOM 1297 C CA . ALA A 1 168 ? -12.328 -16.703 11.883 1 95.25 168 ALA A CA 1
ATOM 1298 C C . ALA A 1 168 ? -12.32 -15.484 12.812 1 95.25 168 ALA A C 1
ATOM 1300 O O . ALA A 1 168 ? -13.367 -15.062 13.297 1 95.25 168 ALA A O 1
ATOM 1301 N N . LEU A 1 169 ? -11.117 -15.008 13.156 1 97.25 169 LEU A N 1
ATOM 1302 C CA . LEU A 1 169 ? -11.023 -13.727 13.852 1 97.25 169 LEU A CA 1
ATOM 1303 C C . LEU A 1 169 ? -11.484 -12.586 12.945 1 97.25 169 LEU A C 1
ATOM 1305 O O . LEU A 1 169 ? -10.93 -12.383 11.867 1 97.25 169 LEU A O 1
ATOM 1309 N N . ARG A 1 170 ? -12.523 -11.938 13.336 1 97.75 170 ARG A N 1
ATOM 1310 C CA . ARG A 1 170 ? -13.094 -10.852 12.547 1 97.75 170 ARG A CA 1
ATOM 1311 C C . ARG A 1 170 ? -12.656 -9.492 13.086 1 97.75 170 ARG A C 1
ATOM 1313 O O . ARG A 1 170 ? -12.883 -9.188 14.258 1 97.75 170 ARG A O 1
ATOM 1320 N N . LEU A 1 171 ? -12.039 -8.719 12.203 1 97.56 171 LEU A N 1
ATOM 1321 C CA . LEU A 1 171 ? -11.422 -7.473 12.633 1 97.56 171 LEU A CA 1
ATOM 1322 C C . LEU A 1 171 ? -11.961 -6.293 11.836 1 97.56 171 LEU A C 1
ATOM 1324 O O . LEU A 1 171 ? -12.188 -6.406 10.625 1 97.56 171 LEU A O 1
ATOM 1328 N N . LEU A 1 172 ? -12.125 -5.207 12.516 1 97 172 LEU A N 1
ATOM 1329 C CA . LEU A 1 172 ? -12.695 -3.984 11.961 1 97 172 LEU A CA 1
ATOM 1330 C C . LEU A 1 172 ? -11.773 -2.795 12.219 1 97 172 LEU A C 1
ATOM 1332 O O . LEU A 1 172 ? -11.766 -2.238 13.312 1 97 172 LEU A O 1
ATOM 1336 N N . PRO A 1 173 ? -10.93 -2.484 11.164 1 93.94 173 PRO A N 1
ATOM 1337 C CA . PRO A 1 173 ? -10.195 -1.232 11.352 1 93.94 173 PRO A CA 1
ATOM 1338 C C . PRO A 1 173 ? -11.109 -0.009 11.383 1 93.94 173 PRO A C 1
ATOM 1340 O O . PRO A 1 173 ? -11.664 0.382 10.359 1 93.94 173 PRO A O 1
ATOM 1343 N N . HIS A 1 174 ? -11.289 0.529 12.484 1 86.12 174 HIS A N 1
ATOM 1344 C CA . HIS A 1 174 ? -12.266 1.598 12.672 1 86.12 174 HIS A CA 1
ATOM 1345 C C . HIS A 1 174 ? -11.805 2.58 13.75 1 86.12 174 HIS A C 1
ATOM 1347 O O . HIS A 1 174 ? -11.828 2.262 14.938 1 86.12 174 HIS A O 1
ATOM 1353 N N . PRO A 1 175 ? -11.422 3.779 13.305 1 71.56 175 PRO A N 1
ATOM 1354 C CA . PRO A 1 175 ? -11.156 4.801 14.32 1 71.56 175 PRO A CA 1
ATOM 1355 C C . PRO A 1 175 ? -12.422 5.289 15.016 1 71.56 175 PRO A C 1
ATOM 1357 O O . PRO A 1 175 ? -13.5 5.266 14.422 1 71.56 175 PRO A O 1
ATOM 1360 N N . PRO A 1 176 ? -12.398 5.371 16.516 1 70.31 176 PRO A N 1
ATOM 1361 C CA . PRO A 1 176 ? -11.25 5.512 17.422 1 70.31 176 PRO A CA 1
ATOM 1362 C C . PRO A 1 176 ? -10.977 4.254 18.234 1 70.31 176 PRO A C 1
ATOM 1364 O O . PRO A 1 176 ? -10.516 4.344 19.375 1 70.31 176 PRO A O 1
ATOM 1367 N N . ALA A 1 177 ? -10.883 3.123 17.641 1 73.5 177 ALA A N 1
ATOM 1368 C CA . ALA A 1 177 ? -10.664 1.931 18.453 1 73.5 177 ALA A CA 1
ATOM 1369 C C . ALA A 1 177 ? -9.359 2.033 19.234 1 73.5 177 ALA A C 1
ATOM 1371 O O . ALA A 1 177 ? -8.352 2.508 18.719 1 73.5 177 ALA A O 1
ATOM 1372 N N . PRO A 1 178 ? -9.492 1.639 20.469 1 74.94 178 PRO A N 1
ATOM 1373 C CA . PRO A 1 178 ? -8.352 1.876 21.344 1 74.94 178 PRO A CA 1
ATOM 1374 C C . PRO A 1 178 ? -7.234 0.849 21.156 1 74.94 178 PRO A C 1
ATOM 1376 O O . PRO A 1 178 ? -6.066 1.148 21.406 1 74.94 178 PRO A O 1
ATOM 1379 N N . GLU A 1 179 ? -7.605 -0.302 20.766 1 87.25 179 GLU A N 1
ATOM 1380 C CA . GLU A 1 179 ? -6.605 -1.367 20.75 1 87.25 179 GLU A CA 1
ATOM 1381 C C . GLU A 1 179 ? -5.887 -1.427 19.406 1 87.25 179 GLU A C 1
ATOM 1383 O O . GLU A 1 179 ? -6.504 -1.249 18.344 1 87.25 179 GLU A O 1
ATOM 1388 N N . PRO A 1 180 ? -4.613 -1.64 19.547 1 89.5 180 PRO A N 1
ATOM 1389 C CA . PRO A 1 180 ? -3.869 -1.896 18.312 1 89.5 180 PRO A CA 1
ATOM 1390 C C . PRO A 1 180 ? -4.031 -3.33 17.812 1 89.5 180 PRO A C 1
ATOM 1392 O O . PRO A 1 180 ? -4.535 -4.188 18.547 1 89.5 180 PRO A O 1
ATOM 1395 N N . LEU A 1 181 ? -3.688 -3.541 16.578 1 92.5 181 LEU A N 1
ATOM 1396 C CA . LEU A 1 181 ? -3.814 -4.844 15.93 1 92.5 181 LEU A CA 1
ATOM 1397 C C . LEU A 1 181 ? -3.068 -5.914 16.719 1 92.5 181 LEU A C 1
ATOM 1399 O O . LEU A 1 181 ? -3.496 -7.07 16.766 1 92.5 181 LEU A O 1
ATOM 1403 N N . SER A 1 182 ? -2.002 -5.547 17.359 1 90.5 182 SER A N 1
ATOM 1404 C CA . SER A 1 182 ? -1.148 -6.5 18.062 1 90.5 182 SER A CA 1
ATOM 1405 C C . SER A 1 182 ? -1.85 -7.062 19.297 1 90.5 182 SER A C 1
ATOM 1407 O O . SER A 1 182 ? -1.407 -8.062 19.859 1 90.5 182 SER A O 1
ATOM 1409 N N . ARG A 1 183 ? -2.945 -6.488 19.672 1 90.06 183 ARG A N 1
ATOM 1410 C CA . ARG A 1 183 ? -3.562 -6.859 20.938 1 90.06 183 ARG A CA 1
ATOM 1411 C C . ARG A 1 183 ? -4.922 -7.512 20.719 1 90.06 183 ARG A C 1
ATOM 1413 O O . ARG A 1 183 ? -5.684 -7.715 21.672 1 90.06 183 ARG A O 1
ATOM 1420 N N . VAL A 1 184 ? -5.18 -7.859 19.469 1 90.5 184 VAL A N 1
ATOM 1421 C CA . VAL A 1 184 ? -6.527 -8.367 19.234 1 90.5 184 VAL A CA 1
ATOM 1422 C C . VAL A 1 184 ? -6.469 -9.852 18.891 1 90.5 184 VAL A C 1
ATOM 1424 O O . VAL A 1 184 ? -7.438 -10.414 18.375 1 90.5 184 VAL A O 1
ATOM 1427 N N . GLY A 1 185 ? -5.34 -10.5 19.125 1 90.12 185 GLY A N 1
ATOM 1428 C CA . GLY A 1 185 ? -5.281 -11.953 19.125 1 90.12 185 GLY A CA 1
ATOM 1429 C C . GLY A 1 185 ? -4.984 -12.531 17.75 1 90.12 185 GLY A C 1
ATOM 1430 O O . GLY A 1 185 ? -5.344 -13.672 17.469 1 90.12 185 GLY A O 1
ATOM 1431 N N . VAL A 1 186 ? -4.352 -11.773 16.906 1 92.75 186 VAL A N 1
ATOM 1432 C CA . VAL A 1 186 ? -4.066 -12.188 15.539 1 92.75 186 VAL A CA 1
ATOM 1433 C C . VAL A 1 186 ? -3.143 -13.406 15.547 1 92.75 186 VAL A C 1
ATOM 1435 O O . VAL A 1 186 ? -3.289 -14.312 14.727 1 92.75 186 VAL A O 1
ATOM 1438 N N . GLN A 1 187 ? -2.275 -13.477 16.5 1 89.56 187 GLN A N 1
ATOM 1439 C CA . GLN A 1 187 ? -1.241 -14.5 16.531 1 89.56 187 GLN A CA 1
ATOM 1440 C C . GLN A 1 187 ? -1.852 -15.891 16.734 1 89.56 187 GLN A C 1
ATOM 1442 O O . GLN A 1 187 ? -1.319 -16.875 16.234 1 89.56 187 GLN A O 1
ATOM 1447 N N . ALA A 1 188 ? -2.969 -15.969 17.328 1 89.06 188 ALA A N 1
ATOM 1448 C CA . ALA A 1 188 ? -3.582 -17.25 17.672 1 89.06 188 ALA A CA 1
ATOM 1449 C C . ALA A 1 188 ? -4.684 -17.609 16.688 1 89.06 188 ALA A C 1
ATOM 1451 O O . ALA A 1 188 ? -5.223 -18.719 16.719 1 89.06 188 ALA A O 1
ATOM 1452 N N . ALA A 1 189 ? -4.961 -16.781 15.789 1 92.19 189 ALA A N 1
ATOM 1453 C CA . ALA A 1 189 ? -6.109 -16.984 14.914 1 92.19 189 ALA A CA 1
ATOM 1454 C C . ALA A 1 189 ? -5.723 -17.797 13.688 1 92.19 189 ALA A C 1
ATOM 1456 O O . ALA A 1 189 ? -4.762 -17.469 12.984 1 92.19 189 ALA A O 1
ATOM 1457 N N . PRO A 1 190 ? -6.441 -18.875 13.516 1 90.56 190 PRO A N 1
ATOM 1458 C CA . PRO A 1 190 ? -6.133 -19.656 12.312 1 90.56 190 PRO A CA 1
ATOM 1459 C C . PRO A 1 190 ? -6.418 -18.891 11.023 1 90.56 190 PRO A C 1
ATOM 1461 O O . PRO A 1 190 ? -5.719 -19.078 10.023 1 90.56 190 PRO A O 1
ATOM 1464 N N . ARG A 1 191 ? -7.492 -18.062 11.016 1 95.88 191 ARG A N 1
ATOM 1465 C CA . ARG A 1 191 ? -7.891 -17.234 9.883 1 95.88 191 ARG A CA 1
ATOM 1466 C C . ARG A 1 191 ? -8.367 -15.867 10.352 1 95.88 191 ARG A C 1
ATOM 1468 O O . ARG A 1 191 ? -8.82 -15.711 11.492 1 95.88 191 ARG A O 1
ATOM 1475 N N . VAL A 1 192 ? -8.18 -14.914 9.484 1 97.88 192 VAL A N 1
ATOM 1476 C CA . VAL A 1 192 ? -8.578 -13.555 9.812 1 97.88 192 VAL A CA 1
ATOM 1477 C C . VAL A 1 192 ? -9.469 -12.992 8.703 1 97.88 192 VAL A C 1
ATOM 1479 O O . VAL A 1 192 ? -9.219 -13.234 7.52 1 97.88 192 VAL A O 1
ATOM 1482 N N . VAL A 1 193 ? -10.539 -12.305 9.047 1 98.5 193 VAL A N 1
ATOM 1483 C CA . VAL A 1 193 ? -11.352 -11.516 8.133 1 98.5 193 VAL A CA 1
ATOM 1484 C C . VAL A 1 193 ? -11.258 -10.039 8.492 1 98.5 193 VAL A C 1
ATOM 1486 O O . VAL A 1 193 ? -11.5 -9.656 9.641 1 98.5 193 VAL A O 1
ATOM 1489 N N . LEU A 1 194 ? -10.859 -9.234 7.566 1 98.31 194 LEU A N 1
ATOM 1490 C CA . LEU A 1 194 ? -10.773 -7.789 7.75 1 98.31 194 LEU A CA 1
ATOM 1491 C C . LEU A 1 194 ? -11.922 -7.078 7.043 1 98.31 194 LEU A C 1
ATOM 1493 O O . LEU A 1 194 ? -12.164 -7.316 5.859 1 98.31 194 LEU A O 1
ATOM 1497 N N . ALA A 1 195 ? -12.625 -6.277 7.773 1 98.5 195 ALA A N 1
ATOM 1498 C CA . ALA A 1 195 ? -13.625 -5.41 7.16 1 98.5 195 ALA A CA 1
ATOM 1499 C C . ALA A 1 195 ? -13.094 -3.996 6.969 1 98.5 195 ALA A C 1
ATOM 1501 O O . ALA A 1 195 ? -13.008 -3.223 7.926 1 98.5 195 ALA A O 1
ATOM 1502 N N . VAL A 1 196 ? -12.789 -3.652 5.738 1 97.88 196 VAL A N 1
ATOM 1503 C CA . VAL A 1 196 ? -12.195 -2.361 5.414 1 97.88 196 VAL A CA 1
ATOM 1504 C C . VAL A 1 196 ? -13.25 -1.449 4.785 1 97.88 196 VAL A C 1
ATOM 1506 O O . VAL A 1 196 ? -13.852 -1.8 3.771 1 97.88 196 VAL A O 1
ATOM 1509 N N . GLY A 1 197 ? -13.453 -0.34 5.344 1 96.38 197 GLY A N 1
ATOM 1510 C CA . GLY A 1 197 ? -14.484 0.588 4.902 1 96.38 197 GLY A CA 1
ATOM 1511 C C . GLY A 1 197 ? -14.016 1.504 3.785 1 96.38 197 GLY A C 1
ATOM 1512 O O . GLY A 1 197 ? -12.867 1.418 3.34 1 96.38 197 GLY A O 1
ATOM 1513 N N . PRO A 1 198 ? -14.984 2.297 3.287 1 93.62 198 PRO A N 1
ATOM 1514 C CA . PRO A 1 198 ? -14.609 3.279 2.268 1 93.62 198 PRO A CA 1
ATOM 1515 C C . PRO A 1 198 ? -13.789 4.438 2.836 1 93.62 198 PRO A C 1
ATOM 1517 O O . PRO A 1 198 ? -13.484 4.453 4.031 1 93.62 198 PRO A O 1
ATOM 1520 N N . ASP A 1 199 ? -13.281 5.371 2.018 1 84.38 199 ASP A N 1
ATOM 1521 C CA . ASP A 1 199 ? -12.461 6.496 2.439 1 84.38 199 ASP A CA 1
ATOM 1522 C C . ASP A 1 199 ? -13.172 7.336 3.5 1 84.38 199 ASP A C 1
ATOM 1524 O O . ASP A 1 199 ? -12.539 7.855 4.418 1 84.38 199 ASP A O 1
ATOM 1528 N N . GLY A 1 200 ? -14.469 7.402 3.498 1 84.12 200 GLY A N 1
ATOM 1529 C CA . GLY A 1 200 ? -15.227 8.125 4.508 1 84.12 200 GLY A CA 1
ATOM 1530 C C . GLY A 1 200 ? -15.508 7.293 5.746 1 84.12 200 GLY A C 1
ATOM 1531 O O . GLY A 1 200 ? -16.094 7.785 6.711 1 84.12 200 GLY A O 1
ATOM 1532 N N . GLY A 1 201 ? -15.047 5.996 5.742 1 91 201 GLY A N 1
ATOM 1533 C CA . GLY A 1 201 ? -15.25 5.086 6.859 1 91 201 GLY A CA 1
ATOM 1534 C C . GLY A 1 201 ? -16.641 4.484 6.898 1 91 201 GLY A C 1
ATOM 1535 O O . GLY A 1 201 ? -17.516 4.871 6.117 1 91 201 GLY A O 1
ATOM 1536 N N . TRP A 1 202 ? -16.781 3.543 7.812 1 94.94 202 TRP A N 1
ATOM 1537 C CA . TRP A 1 202 ? -18.078 2.965 8.102 1 94.94 202 TRP A CA 1
ATOM 1538 C C . TRP A 1 202 ? -18.953 3.943 8.883 1 94.94 202 TRP A C 1
ATOM 1540 O O . TRP A 1 202 ? -18.469 4.625 9.789 1 94.94 202 TRP A O 1
ATOM 1550 N N . VAL A 1 203 ? -20.188 4.039 8.523 1 94.75 203 VAL A N 1
ATOM 1551 C CA . VAL A 1 203 ? -21.109 4.809 9.359 1 94.75 203 VAL A CA 1
ATOM 1552 C C . VAL A 1 203 ? -21.438 4.02 10.625 1 94.75 203 VAL A C 1
ATOM 1554 O O . VAL A 1 203 ? -21.234 2.805 10.68 1 94.75 203 VAL A O 1
ATOM 1557 N N . PRO A 1 204 ? -21.984 4.66 11.594 1 94.94 204 PRO A N 1
ATOM 1558 C CA . PRO A 1 204 ? -22.219 4 12.875 1 94.94 204 PRO A CA 1
ATOM 1559 C C . PRO A 1 204 ? -23.062 2.734 12.742 1 94.94 204 PRO A C 1
ATOM 1561 O O . PRO A 1 204 ? -22.734 1.695 13.312 1 94.94 204 PRO A O 1
ATOM 1564 N N . PHE A 1 205 ? -24.141 2.803 11.984 1 96.5 205 PHE A N 1
ATOM 1565 C CA . PHE A 1 205 ? -25.016 1.649 11.789 1 96.5 205 PHE A CA 1
ATOM 1566 C C . PHE A 1 205 ? -24.219 0.475 11.211 1 96.5 205 PHE A C 1
ATOM 1568 O O . PHE A 1 205 ? -24.375 -0.661 11.664 1 96.5 205 PHE A O 1
ATOM 1575 N N . GLU A 1 206 ? -23.359 0.684 10.203 1 97.56 206 GLU A N 1
ATOM 1576 C CA . GLU A 1 206 ? -22.562 -0.351 9.547 1 97.56 206 GLU A CA 1
ATOM 1577 C C . GLU A 1 206 ? -21.547 -0.952 10.516 1 97.56 206 GLU A C 1
ATOM 1579 O O . GLU A 1 206 ? -21.406 -2.174 10.586 1 97.56 206 GLU A O 1
ATOM 1584 N N . ALA A 1 207 ? -20.844 -0.08 11.227 1 96.12 207 ALA A N 1
ATOM 1585 C CA . ALA A 1 207 ? -19.859 -0.53 12.211 1 96.12 207 ALA A CA 1
ATOM 1586 C C . ALA A 1 207 ? -20.516 -1.369 13.305 1 96.12 207 ALA A C 1
ATOM 1588 O O . ALA A 1 207 ? -19.984 -2.398 13.711 1 96.12 207 ALA A O 1
ATOM 1589 N N . GLU A 1 208 ? -21.656 -0.887 13.734 1 96.94 208 GLU A N 1
ATOM 1590 C CA . GLU A 1 208 ? -22.391 -1.602 14.773 1 96.94 208 GLU A CA 1
ATOM 1591 C C . GLU A 1 208 ? -22.859 -2.969 14.281 1 96.94 208 GLU A C 1
ATOM 1593 O O . GLU A 1 208 ? -22.766 -3.963 15 1 96.94 208 GLU A O 1
ATOM 1598 N N . LEU A 1 209 ? -23.391 -2.984 13.047 1 98 209 LEU A N 1
ATOM 1599 C CA . LEU A 1 209 ? -23.828 -4.25 12.469 1 98 209 LEU A CA 1
ATOM 1600 C C . LEU A 1 209 ? -22.672 -5.234 12.375 1 98 209 LEU A C 1
ATOM 1602 O O . LEU A 1 209 ? -22.828 -6.414 12.703 1 98 209 LEU A O 1
ATOM 1606 N N . LEU A 1 210 ? -21.516 -4.801 11.93 1 97.62 210 LEU A N 1
ATOM 1607 C CA . LEU A 1 210 ? -20.312 -5.637 11.867 1 97.62 210 LEU A CA 1
ATOM 1608 C C . LEU A 1 210 ? -19.922 -6.129 13.25 1 97.62 210 LEU A C 1
ATOM 1610 O O . LEU A 1 210 ? -19.594 -7.305 13.43 1 97.62 210 LEU A O 1
ATOM 1614 N N . ALA A 1 211 ? -19.984 -5.219 14.172 1 96 211 ALA A N 1
ATOM 1615 C CA . ALA A 1 211 ? -19.656 -5.582 15.547 1 96 211 ALA A CA 1
ATOM 1616 C C . ALA A 1 211 ? -20.594 -6.656 16.078 1 96 211 ALA A C 1
ATOM 1618 O O . ALA A 1 211 ? -20.156 -7.598 16.75 1 96 211 ALA A O 1
ATOM 1619 N N . GLN A 1 212 ? -21.844 -6.562 15.789 1 97.25 212 GLN A N 1
ATOM 1620 C CA . GLN A 1 212 ? -22.844 -7.535 16.203 1 97.25 212 GLN A CA 1
ATOM 1621 C C . GLN A 1 212 ? -22.562 -8.906 15.602 1 97.25 212 GLN A C 1
ATOM 1623 O O . GLN A 1 212 ? -23.016 -9.93 16.141 1 97.25 212 GLN A O 1
ATOM 1628 N N . HIS A 1 213 ? -21.828 -8.883 14.547 1 97.31 213 HIS A N 1
ATOM 1629 C CA . HIS A 1 213 ? -21.5 -10.141 13.883 1 97.31 213 HIS A CA 1
ATOM 1630 C C . HIS A 1 213 ? -20.062 -10.539 14.133 1 97.31 213 HIS A C 1
ATOM 1632 O O . HIS A 1 213 ? -19.438 -11.211 13.305 1 97.31 213 HIS A O 1
ATOM 1638 N N . GLY A 1 214 ? -19.469 -10.016 15.172 1 95.88 214 GLY A N 1
ATOM 1639 C CA . GLY A 1 214 ? -18.25 -10.57 15.711 1 95.88 214 GLY A CA 1
ATOM 1640 C C . GLY A 1 214 ? -17.016 -9.773 15.32 1 95.88 214 GLY A C 1
ATOM 1641 O O . GLY A 1 214 ? -15.898 -10.109 15.727 1 95.88 214 GLY A O 1
ATOM 1642 N N . PHE A 1 215 ? -17.172 -8.734 14.539 1 96.88 215 PHE A N 1
ATOM 1643 C CA . PHE A 1 215 ? -16 -7.938 14.172 1 96.88 215 PHE A CA 1
ATOM 1644 C C . PHE A 1 215 ? -15.539 -7.09 15.352 1 96.88 215 PHE A C 1
ATOM 1646 O O . PHE A 1 215 ? -16.328 -6.352 15.938 1 96.88 215 PHE A O 1
ATOM 1653 N N . ARG A 1 216 ? -14.281 -7.195 15.641 1 95.25 216 ARG A N 1
ATOM 1654 C CA . ARG A 1 216 ? -13.664 -6.426 16.719 1 95.25 216 ARG A CA 1
ATOM 1655 C C . ARG A 1 216 ? -12.938 -5.203 16.172 1 95.25 216 ARG A C 1
ATOM 1657 O O . ARG A 1 216 ? -12.078 -5.328 15.297 1 95.25 216 ARG A O 1
ATOM 1664 N N . PRO A 1 217 ? -13.266 -4.094 16.688 1 94.94 217 PRO A N 1
ATOM 1665 C CA . PRO A 1 217 ? -12.594 -2.887 16.203 1 94.94 217 PRO A CA 1
ATOM 1666 C C . PRO A 1 217 ? -11.156 -2.773 16.688 1 94.94 217 PRO A C 1
ATOM 1668 O O . PRO A 1 217 ? -10.828 -3.26 17.781 1 94.94 217 PRO A O 1
ATOM 1671 N N . PHE A 1 218 ? -10.32 -2.223 15.898 1 94.88 218 PHE A N 1
ATOM 1672 C CA . PHE A 1 218 ? -8.969 -1.841 16.281 1 94.88 218 PHE A CA 1
ATOM 1673 C C . PHE A 1 218 ? -8.508 -0.616 15.508 1 94.88 218 PHE A C 1
ATOM 1675 O O . PHE A 1 218 ? -9.18 -0.178 14.57 1 94.88 218 PHE A O 1
ATOM 1682 N N . SER A 1 219 ? -7.383 -0.064 15.93 1 91.81 219 SER A N 1
ATOM 1683 C CA . SER A 1 219 ? -6.902 1.173 15.32 1 91.81 219 SER A CA 1
ATOM 1684 C C . SER A 1 219 ? -5.531 0.978 14.68 1 91.81 219 SER A C 1
ATOM 1686 O O . SER A 1 219 ? -4.684 0.261 15.219 1 91.81 219 SER A O 1
ATOM 1688 N N . LEU A 1 220 ? -5.348 1.631 13.547 1 91.5 220 LEU A N 1
ATOM 1689 C CA . LEU A 1 220 ? -4.035 1.695 12.906 1 91.5 220 LEU A CA 1
ATOM 1690 C C . LEU A 1 220 ? -3.281 2.947 13.336 1 91.5 220 LEU A C 1
ATOM 1692 O O . LEU A 1 220 ? -2.223 3.26 12.789 1 91.5 220 LEU A O 1
ATOM 1696 N N . GLY A 1 221 ? -3.812 3.602 14.328 1 89.5 221 GLY A N 1
ATOM 1697 C CA . GLY A 1 221 ? -3.195 4.848 14.758 1 89.5 221 GLY A CA 1
ATOM 1698 C C . GLY A 1 221 ? -3.977 6.078 14.336 1 89.5 221 GLY A C 1
ATOM 1699 O O . GLY A 1 221 ? -5.105 5.969 13.859 1 89.5 221 GLY A O 1
ATOM 1700 N N . PRO A 1 222 ? -3.406 7.234 14.492 1 90 222 PRO A N 1
ATOM 1701 C CA . PRO A 1 222 ? -4.145 8.492 14.336 1 90 222 PRO A CA 1
ATOM 1702 C C . PRO A 1 222 ? -4.266 8.922 12.875 1 90 222 PRO A C 1
ATOM 1704 O O . PRO A 1 222 ? -5.043 9.828 12.555 1 90 222 PRO A O 1
ATOM 1707 N N . ARG A 1 223 ? -3.539 8.359 12.039 1 93.44 223 ARG A N 1
ATOM 1708 C CA . ARG A 1 223 ? -3.557 8.75 10.633 1 93.44 223 ARG A CA 1
ATOM 1709 C C . ARG A 1 223 ? -4.68 8.039 9.875 1 93.44 223 ARG A C 1
ATOM 1711 O O . ARG A 1 223 ? -4.941 6.859 10.109 1 93.44 223 ARG A O 1
ATOM 1718 N N . ILE A 1 224 ? -5.262 8.75 9 1 93.81 224 ILE A N 1
ATOM 1719 C CA . ILE A 1 224 ? -6.266 8.188 8.109 1 93.81 224 ILE A CA 1
ATOM 1720 C C . ILE A 1 2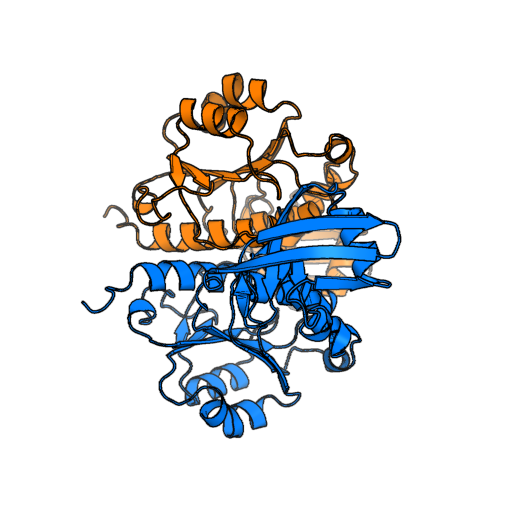24 ? -5.617 7.816 6.773 1 93.81 224 ILE A C 1
ATOM 1722 O O . ILE A 1 22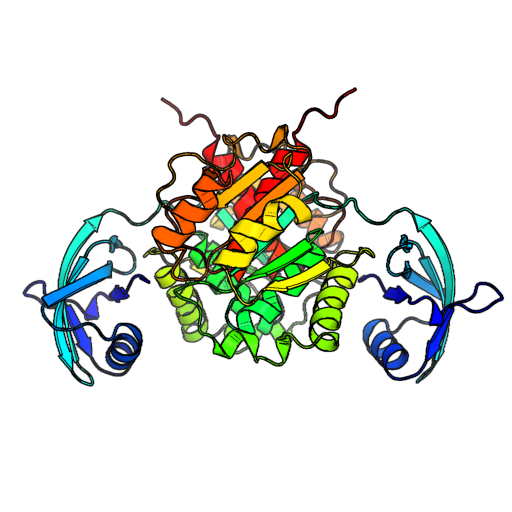4 ? -5.016 8.672 6.109 1 93.81 224 ILE A O 1
ATOM 1726 N N . LEU A 1 225 ? -5.812 6.598 6.391 1 95.69 225 LEU A N 1
ATOM 1727 C CA . LEU A 1 225 ? -5.16 6.121 5.176 1 95.69 225 LEU A CA 1
ATOM 1728 C C . LEU A 1 225 ? -6.18 5.879 4.066 1 95.69 225 LEU A C 1
ATOM 1730 O O . LEU A 1 225 ? -7.305 5.453 4.336 1 95.69 225 LEU A O 1
ATOM 1734 N N . ARG A 1 226 ? -5.766 6.148 2.844 1 95.75 226 ARG A N 1
ATOM 1735 C CA . ARG A 1 226 ? -6.555 5.684 1.707 1 95.75 226 ARG A CA 1
ATOM 1736 C C . ARG A 1 226 ? -6.59 4.16 1.651 1 95.75 226 ARG A C 1
ATOM 1738 O O . ARG A 1 226 ? -5.672 3.496 2.139 1 95.75 226 ARG A O 1
ATOM 1745 N N . VAL A 1 227 ? -7.559 3.65 1.008 1 96.75 227 VAL A N 1
ATOM 1746 C CA . VAL A 1 227 ? -7.75 2.203 0.961 1 96.75 227 VAL A CA 1
ATOM 1747 C C . VAL A 1 227 ? -6.547 1.545 0.288 1 96.75 227 VAL A C 1
ATOM 1749 O O . VAL A 1 227 ? -6.125 0.459 0.688 1 96.75 227 VAL A O 1
ATOM 1752 N N . GLU A 1 228 ? -5.91 2.184 -0.718 1 97 228 GLU A N 1
ATOM 1753 C CA . GLU A 1 228 ? -4.777 1.64 -1.46 1 97 228 GLU A CA 1
ATOM 1754 C C . GLU A 1 228 ? -3.533 1.556 -0.582 1 97 228 GLU A C 1
ATOM 1756 O O . GLU A 1 228 ? -2.602 0.809 -0.886 1 97 228 GLU A O 1
ATOM 1761 N N . THR A 1 229 ? -3.521 2.4 0.464 1 97.75 229 THR A N 1
ATOM 1762 C CA . THR A 1 229 ? -2.436 2.377 1.438 1 97.75 229 THR A CA 1
ATOM 1763 C C . THR A 1 229 ? -2.795 1.494 2.629 1 97.75 229 THR A C 1
ATOM 1765 O O . THR A 1 229 ? -1.975 0.698 3.088 1 97.75 229 THR A O 1
ATOM 1768 N N . ALA A 1 230 ? -4.02 1.55 3.045 1 97.56 230 ALA A N 1
ATOM 1769 C CA . ALA A 1 230 ? -4.48 0.845 4.238 1 97.56 230 ALA A CA 1
ATOM 1770 C C . ALA A 1 230 ? -4.418 -0.667 4.043 1 97.56 230 ALA A C 1
ATOM 1772 O O . ALA A 1 230 ? -4.02 -1.401 4.949 1 97.56 230 ALA A O 1
ATOM 1773 N N . VAL A 1 231 ? -4.836 -1.147 2.869 1 98.44 231 VAL A N 1
ATOM 1774 C CA . VAL A 1 231 ? -4.934 -2.584 2.633 1 98.44 231 VAL A CA 1
ATOM 1775 C C . VAL A 1 231 ? -3.547 -3.217 2.715 1 98.44 231 VAL A C 1
ATOM 1777 O O . VAL A 1 231 ? -3.328 -4.148 3.49 1 98.44 231 VAL A O 1
ATOM 1780 N N . PRO A 1 232 ? -2.535 -2.662 1.967 1 98.69 232 PRO A N 1
ATOM 1781 C CA . PRO A 1 232 ? -1.199 -3.242 2.121 1 98.69 232 PRO A CA 1
ATOM 1782 C C . PRO A 1 232 ? -0.662 -3.111 3.545 1 98.69 232 PRO A C 1
ATOM 1784 O O . PRO A 1 232 ? -0.007 -4.031 4.047 1 98.69 232 PRO A O 1
ATOM 1787 N N . VAL A 1 233 ? -0.913 -1.989 4.227 1 98.31 233 VAL A N 1
ATOM 1788 C CA . VAL A 1 233 ? -0.457 -1.785 5.598 1 98.31 233 VAL A CA 1
ATOM 1789 C C . VAL A 1 233 ? -1.05 -2.859 6.508 1 98.31 233 VAL A C 1
ATOM 1791 O O . VAL A 1 233 ? -0.325 -3.52 7.254 1 98.31 233 VAL A O 1
ATOM 1794 N N . LEU A 1 234 ? -2.334 -3.084 6.406 1 98.06 234 LEU A N 1
ATOM 1795 C CA . LEU A 1 234 ? -3.041 -4.055 7.238 1 98.06 234 LEU A CA 1
ATOM 1796 C C . LEU A 1 234 ? -2.527 -5.465 6.977 1 98.06 234 LEU A C 1
ATOM 1798 O O . LEU A 1 234 ? -2.242 -6.211 7.918 1 98.06 234 LEU A O 1
ATOM 1802 N N . LEU A 1 235 ? -2.406 -5.793 5.707 1 98.12 235 LEU A N 1
ATOM 1803 C CA . LEU A 1 235 ? -1.957 -7.133 5.344 1 98.12 235 LEU A CA 1
ATOM 1804 C C . LEU A 1 235 ? -0.508 -7.352 5.762 1 98.12 235 LEU A C 1
ATOM 1806 O O . LEU A 1 235 ? -0.136 -8.453 6.168 1 98.12 235 LEU A O 1
ATOM 1810 N N . GLY A 1 236 ? 0.303 -6.312 5.672 1 97.31 236 GLY A N 1
ATOM 1811 C CA . GLY A 1 236 ? 1.672 -6.395 6.156 1 97.31 236 GLY A CA 1
ATOM 1812 C C . GLY A 1 236 ? 1.766 -6.613 7.652 1 97.31 236 GLY A C 1
ATOM 1813 O O . GLY A 1 236 ? 2.561 -7.434 8.117 1 97.31 236 GLY A O 1
ATOM 1814 N N . GLN A 1 237 ? 0.993 -5.867 8.398 1 96.81 237 GLN A N 1
ATOM 1815 C CA . GLN A 1 237 ? 0.991 -6.023 9.852 1 96.81 237 GLN A CA 1
ATOM 1816 C C . GLN A 1 237 ? 0.514 -7.414 10.25 1 96.81 237 GLN A C 1
ATOM 1818 O O . GLN A 1 237 ? 1.085 -8.039 11.148 1 96.81 237 GLN A O 1
ATOM 1823 N N . LEU A 1 238 ? -0.505 -7.895 9.594 1 96.81 238 LEU A N 1
ATOM 1824 C CA . LEU A 1 238 ? -1.012 -9.234 9.875 1 96.81 238 LEU A CA 1
ATOM 1825 C C . LEU A 1 238 ? 0.054 -10.289 9.602 1 96.81 238 LEU A C 1
ATOM 1827 O O . LEU A 1 238 ? 0.248 -11.203 10.398 1 96.81 238 LEU A O 1
ATOM 1831 N N . ALA A 1 239 ? 0.691 -10.148 8.445 1 95.25 239 ALA A N 1
ATOM 1832 C CA . ALA A 1 239 ? 1.734 -11.102 8.078 1 95.25 239 ALA A CA 1
ATOM 1833 C C . ALA A 1 239 ? 2.83 -11.148 9.141 1 95.25 239 ALA A C 1
ATOM 1835 O O . ALA A 1 239 ? 3.301 -12.227 9.508 1 95.25 239 ALA A O 1
ATOM 1836 N N . LEU A 1 240 ? 3.217 -9.984 9.648 1 94.56 240 LEU A N 1
ATOM 1837 C CA . LEU A 1 240 ? 4.254 -9.883 10.672 1 94.56 240 LEU A CA 1
ATOM 1838 C C . LEU A 1 240 ? 3.818 -10.578 11.953 1 94.56 240 LEU A C 1
ATOM 1840 O O . LEU A 1 240 ? 4.578 -11.359 12.531 1 94.56 240 LEU A O 1
ATOM 1844 N N . LEU A 1 241 ? 2.641 -10.336 12.391 1 94 241 LEU A N 1
ATOM 1845 C CA . LEU A 1 241 ? 2.133 -10.883 13.641 1 94 241 LEU A CA 1
ATOM 1846 C C . LEU A 1 241 ? 1.928 -12.391 13.539 1 94 241 LEU A C 1
ATOM 1848 O O . LEU A 1 241 ? 2.184 -13.117 14.5 1 94 241 LEU A O 1
ATOM 1852 N N . ARG A 1 242 ? 1.51 -12.82 12.391 1 91.81 242 ARG A N 1
ATOM 1853 C CA . ARG A 1 242 ? 1.226 -14.242 12.211 1 91.81 242 ARG A CA 1
ATOM 1854 C C . ARG A 1 242 ? 2.514 -15.039 12.07 1 91.81 242 ARG A C 1
ATOM 1856 O O . ARG A 1 242 ? 2.555 -16.234 12.398 1 91.81 242 ARG A O 1
ATOM 1863 N N . ALA A 1 243 ? 3.506 -14.43 11.562 1 87.44 243 ALA A N 1
ATOM 1864 C CA . ALA A 1 243 ? 4.801 -15.094 11.453 1 87.44 243 ALA A CA 1
ATOM 1865 C C . ALA A 1 243 ? 5.426 -15.312 12.828 1 87.44 243 ALA A C 1
ATOM 1867 O O . ALA A 1 243 ? 6.258 -16.203 13 1 87.44 243 ALA A O 1
ATOM 1868 N N . GLU A 1 244 ? 5.09 -14.484 13.805 1 80.06 244 GLU A N 1
ATOM 1869 C CA . GLU A 1 244 ? 5.637 -14.57 15.156 1 80.06 244 GLU A CA 1
ATOM 1870 C C . GLU A 1 244 ? 4.867 -15.586 16 1 80.06 244 GLU A C 1
ATOM 1872 O O . GLU A 1 244 ? 5.27 -15.898 17.125 1 80.06 244 GLU A O 1
ATOM 1877 N N . ALA A 1 245 ? 3.73 -16.016 15.422 1 73 245 ALA A N 1
ATOM 1878 C CA . ALA A 1 245 ? 2.922 -16.969 16.156 1 73 245 ALA A CA 1
ATOM 1879 C C . ALA A 1 245 ? 3.68 -18.281 16.375 1 73 245 ALA A C 1
ATOM 1881 O O . ALA A 1 245 ? 4.414 -18.734 15.484 1 73 245 ALA A O 1
ATOM 1882 N N . PRO A 1 246 ? 3.756 -18.688 17.766 1 61.62 246 PRO A N 1
ATOM 1883 C CA . PRO A 1 246 ? 4.387 -19.984 18 1 61.62 246 PRO A CA 1
ATOM 1884 C C . PRO A 1 246 ? 3.789 -21.094 17.141 1 61.62 246 PRO A C 1
ATOM 1886 O O . PRO A 1 246 ? 2.594 -21.062 16.844 1 61.62 246 PRO A O 1
ATOM 1889 N N . HIS A 1 247 ? 4.426 -21.531 16.109 1 53.59 247 HIS A N 1
ATOM 1890 C CA . HIS A 1 247 ? 3.926 -22.688 15.383 1 53.59 247 HIS A CA 1
ATOM 1891 C C . HIS A 1 247 ? 3.838 -23.922 16.297 1 53.59 247 HIS A C 1
ATOM 1893 O O . HIS A 1 247 ? 4.777 -24.219 17.031 1 53.59 247 HIS A O 1
ATOM 1899 N N . PRO A 1 248 ? 2.539 -24.328 16.531 1 40.44 248 PRO A N 1
ATOM 1900 C CA . PRO A 1 248 ? 2.514 -25.547 17.344 1 40.44 248 PRO A CA 1
ATOM 1901 C C . PRO A 1 248 ? 3.562 -26.562 16.922 1 40.44 248 PRO A C 1
ATOM 1903 O O . PRO A 1 248 ? 3.84 -26.703 15.719 1 40.44 248 PRO A O 1
ATOM 1906 N N . ALA A 1 249 ? 4.508 -26.953 17.844 1 38.56 249 ALA A N 1
ATOM 1907 C CA . ALA A 1 249 ? 5.355 -28.125 17.703 1 38.56 249 ALA A CA 1
ATOM 1908 C C . ALA A 1 249 ? 4.539 -29.344 17.297 1 38.56 249 ALA A C 1
ATOM 1910 O O . ALA A 1 249 ? 3.43 -29.562 17.797 1 38.56 249 ALA A O 1
ATOM 1911 N N . MET B 1 1 ? -13.602 13.297 7.195 1 65.31 1 MET B N 1
ATOM 1912 C CA . MET B 1 1 ? -13.25 14.484 6.418 1 65.31 1 MET B CA 1
ATOM 1913 C C . MET B 1 1 ? -11.742 14.703 6.402 1 65.31 1 MET B C 1
ATOM 1915 O O . MET B 1 1 ? -11.07 14.469 7.41 1 65.31 1 MET B O 1
ATOM 1919 N N . ASN B 1 2 ? -11.172 14.945 5.141 1 86.69 2 ASN B N 1
ATOM 1920 C CA . ASN B 1 2 ? -9.758 15.234 4.934 1 86.6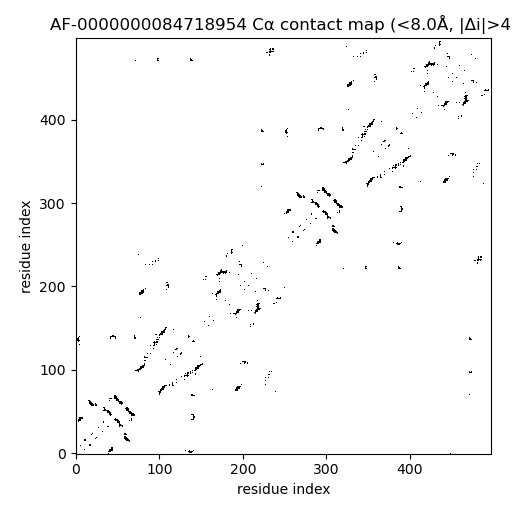9 2 ASN B CA 1
ATOM 1921 C C . ASN B 1 2 ? -9.352 16.547 5.598 1 86.69 2 ASN B C 1
ATOM 1923 O O . ASN B 1 2 ? -10.203 17.359 5.965 1 86.69 2 ASN B O 1
ATOM 1927 N N . LEU B 1 3 ? -8.195 16.719 6.043 1 94.62 3 LEU B N 1
ATOM 1928 C CA . LEU B 1 3 ? -7.602 17.922 6.617 1 94.62 3 LEU B CA 1
ATOM 1929 C C . LEU B 1 3 ? -7.383 18.984 5.543 1 94.62 3 LEU B C 1
ATOM 1931 O O . LEU B 1 3 ? -6.801 18.703 4.492 1 94.62 3 LEU B O 1
ATOM 1935 N N . LEU B 1 4 ? -7.965 20.188 5.738 1 95.88 4 LEU B N 1
ATOM 1936 C CA . LEU B 1 4 ? -7.617 21.312 4.875 1 95.88 4 LEU B CA 1
ATOM 1937 C C . LEU B 1 4 ? -6.301 21.953 5.312 1 95.88 4 LEU B C 1
ATOM 1939 O O . LEU B 1 4 ? -6.199 22.484 6.414 1 95.88 4 LEU B O 1
ATOM 1943 N N . LEU B 1 5 ? -5.367 21.891 4.43 1 96.44 5 LEU B N 1
ATOM 1944 C CA . LEU B 1 5 ? -4.051 22.422 4.758 1 96.44 5 LEU B CA 1
ATOM 1945 C C . LEU B 1 5 ? -3.969 23.922 4.426 1 96.44 5 LEU B C 1
ATOM 1947 O O . LEU B 1 5 ? -4.324 24.328 3.322 1 96.44 5 LEU B O 1
ATOM 1951 N N . LEU B 1 6 ? -3.469 24.656 5.41 1 96.75 6 LEU B N 1
ATOM 1952 C CA . LEU B 1 6 ? -3.338 26.109 5.289 1 96.75 6 LEU B CA 1
ATOM 1953 C C . LEU B 1 6 ? -1.872 26.516 5.176 1 96.75 6 LEU B C 1
ATOM 1955 O O . LEU B 1 6 ? -1.013 25.938 5.855 1 96.75 6 LEU B O 1
ATOM 1959 N N . HIS B 1 7 ? -1.652 27.422 4.332 1 95.81 7 HIS B N 1
ATOM 1960 C CA . HIS B 1 7 ? -0.32 28 4.191 1 95.81 7 HIS B CA 1
ATOM 1961 C C . HIS B 1 7 ? -0.184 29.281 5.008 1 95.81 7 HIS B C 1
ATOM 1963 O O . HIS B 1 7 ? -1.186 29.906 5.344 1 95.81 7 HIS B O 1
ATOM 1969 N N . ASP B 1 8 ? 1.028 29.641 5.266 1 95.25 8 ASP B N 1
ATOM 1970 C CA . ASP B 1 8 ? 1.277 30.859 6.02 1 95.25 8 ASP B CA 1
ATOM 1971 C C . ASP B 1 8 ? 0.615 32.062 5.344 1 95.25 8 ASP B C 1
ATOM 1973 O O . ASP B 1 8 ? 0.08 32.938 6.023 1 95.25 8 ASP B O 1
ATOM 1977 N N . SER B 1 9 ? 0.603 32.062 4.062 1 94.31 9 SER B N 1
ATOM 1978 C CA . SER B 1 9 ? 0.074 33.188 3.293 1 94.31 9 SER B CA 1
ATOM 1979 C C . SER B 1 9 ? -1.442 33.281 3.424 1 94.31 9 SER B C 1
ATOM 1981 O O . SER B 1 9 ? -2.039 34.312 3.062 1 94.31 9 SER B O 1
ATOM 1983 N N . ASP B 1 10 ? -2.031 32.25 3.914 1 96.19 10 ASP B N 1
ATOM 1984 C CA . ASP B 1 10 ? -3.486 32.25 4.047 1 96.19 10 ASP B CA 1
ATOM 1985 C C . ASP B 1 10 ? -3.932 33.031 5.273 1 96.19 10 ASP B C 1
ATOM 1987 O O . ASP B 1 10 ? -5.098 33.406 5.387 1 96.19 10 ASP B O 1
ATOM 1991 N N . PHE B 1 11 ? -3.098 33.188 6.219 1 96.31 11 PHE B N 1
ATOM 1992 C CA . PHE B 1 11 ? -3.455 33.781 7.496 1 96.31 11 PHE B CA 1
ATOM 1993 C C . PHE B 1 11 ? -3.445 35.312 7.395 1 96.31 11 PHE B C 1
ATOM 1995 O O . PHE B 1 11 ? -2.502 35.906 6.863 1 96.31 11 PHE B O 1
ATOM 2002 N N . LEU B 1 12 ? -4.449 35.906 7.965 1 94.81 12 LEU B N 1
ATOM 2003 C CA . LEU B 1 12 ? -4.559 37.344 8.016 1 94.81 12 LEU B CA 1
ATOM 2004 C C . LEU B 1 12 ? -4.109 37.875 9.375 1 94.81 12 LEU B C 1
ATOM 2006 O O . LEU B 1 12 ? -4.027 37.125 10.344 1 94.81 12 LEU B O 1
ATOM 2010 N N . PRO B 1 13 ? -3.875 39.156 9.453 1 92.5 13 PRO B N 1
ATOM 2011 C CA . PRO B 1 13 ? -3.383 39.719 10.703 1 92.5 13 PRO B CA 1
ATOM 2012 C C . PRO B 1 13 ? -4.363 39.562 11.859 1 92.5 13 PRO B C 1
ATOM 2014 O O . PRO B 1 13 ? -3.947 39.5 13.023 1 92.5 13 PRO B O 1
ATOM 2017 N N . ASP B 1 14 ? -5.633 39.469 11.5 1 90.38 14 ASP B N 1
ATOM 2018 C CA . ASP B 1 14 ? -6.629 39.375 12.57 1 90.38 14 ASP B CA 1
ATOM 2019 C C . ASP B 1 14 ? -6.781 37.938 13.062 1 90.38 14 ASP B C 1
ATOM 2021 O O . ASP B 1 14 ? -7.656 37.656 13.883 1 90.38 14 ASP B O 1
ATOM 2025 N N . GLY B 1 15 ? -6.027 37.062 12.508 1 86.19 15 GLY B N 1
ATOM 2026 C CA . GLY B 1 15 ? -6.043 35.656 12.953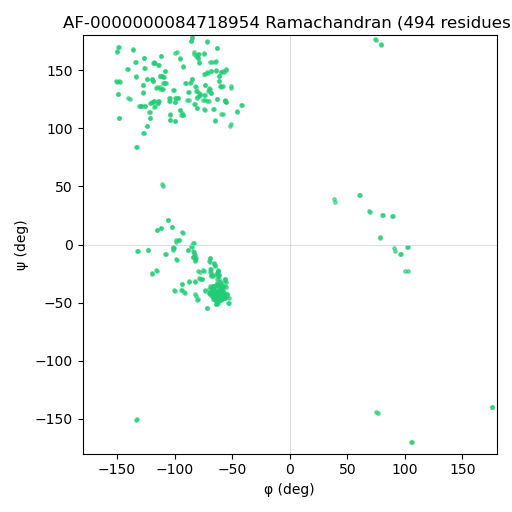 1 86.19 15 GLY B CA 1
ATOM 2027 C C . GLY B 1 15 ? -6.941 34.781 12.117 1 86.19 15 GLY B C 1
ATOM 2028 O O . GLY B 1 15 ? -6.941 33.562 12.273 1 86.19 15 GLY B O 1
ATOM 2029 N N . THR B 1 16 ? -7.688 35.438 11.25 1 94.69 16 THR B N 1
ATOM 2030 C CA . THR B 1 16 ? -8.523 34.656 10.352 1 94.69 16 THR B CA 1
ATOM 2031 C C . THR B 1 16 ? -7.715 34.188 9.148 1 94.69 16 THR B C 1
ATOM 2033 O O . THR B 1 16 ? -6.574 34.594 8.953 1 94.69 16 THR B O 1
ATOM 2036 N N . VAL B 1 17 ? -8.289 33.188 8.43 1 96.88 17 VAL B N 1
ATOM 2037 C CA . VAL B 1 17 ? -7.668 32.594 7.238 1 96.88 17 VAL B CA 1
ATOM 2038 C C . VAL B 1 17 ? -8.5 32.938 6.004 1 96.88 17 VAL B C 1
ATOM 2040 O O . VAL B 1 17 ? -9.727 32.906 6.039 1 96.88 17 VAL B O 1
ATOM 2043 N N . GLN B 1 18 ? -7.781 33.344 5.027 1 96.62 18 GLN B N 1
ATOM 2044 C CA . GLN B 1 18 ? -8.422 33.625 3.75 1 96.62 18 GLN B CA 1
ATOM 2045 C C . GLN B 1 18 ? -7.695 32.938 2.602 1 96.62 18 GLN B C 1
ATOM 2047 O O . GLN B 1 18 ? -6.484 33.094 2.441 1 96.62 18 GLN B O 1
ATOM 2052 N N . MET B 1 19 ? -8.445 32.062 1.924 1 94.5 19 MET B N 1
ATOM 2053 C CA . MET B 1 19 ? -7.938 31.422 0.715 1 94.5 19 MET B CA 1
ATOM 2054 C C . MET B 1 19 ? -8.633 31.984 -0.526 1 94.5 19 MET B C 1
ATOM 2056 O O . MET B 1 19 ? -9.844 32.188 -0.518 1 94.5 19 MET B O 1
ATOM 2060 N N . THR B 1 20 ? -7.789 32.188 -1.571 1 92.06 20 THR B N 1
ATOM 2061 C CA . THR B 1 20 ? -8.336 32.719 -2.814 1 92.06 20 THR B CA 1
ATOM 2062 C C . THR B 1 20 ? -7.773 31.969 -4.02 1 92.06 20 THR B C 1
ATOM 2064 O O . THR B 1 20 ? -6.961 31.047 -3.863 1 92.06 20 THR B O 1
ATOM 2067 N N . GLY B 1 21 ? -8.336 32.156 -5.141 1 89.06 21 GLY B N 1
ATOM 2068 C CA . GLY B 1 21 ? -7.82 31.625 -6.387 1 89.06 21 GLY B CA 1
ATOM 2069 C C . GLY B 1 21 ? -8.102 30.141 -6.551 1 89.06 21 GLY B C 1
ATOM 2070 O O . GLY B 1 21 ? -9.172 29.672 -6.172 1 89.06 21 GLY B O 1
ATOM 2071 N N . ARG B 1 22 ? -7.168 29.484 -7.164 1 85.19 22 ARG B N 1
ATOM 2072 C CA . ARG B 1 22 ? -7.352 28.094 -7.566 1 85.19 22 ARG B CA 1
ATOM 2073 C C . ARG B 1 22 ? -7.48 27.188 -6.352 1 85.19 22 ARG B C 1
ATOM 2075 O O . ARG B 1 22 ? -8.289 26.25 -6.352 1 85.19 22 ARG B O 1
ATOM 2082 N N . ARG B 1 23 ? -6.73 27.438 -5.359 1 86.69 23 ARG B N 1
ATOM 2083 C CA . ARG B 1 23 ? -6.77 26.609 -4.156 1 86.69 23 ARG B CA 1
ATOM 2084 C C . ARG B 1 23 ? -8.125 26.703 -3.465 1 86.69 23 ARG B C 1
ATOM 2086 O O . ARG B 1 23 ? -8.68 25.703 -3.025 1 86.69 23 ARG B O 1
ATOM 2093 N N . ALA B 1 24 ? -8.648 27.953 -3.381 1 89.19 24 ALA B N 1
ATOM 2094 C CA . ALA B 1 24 ? -9.969 28.156 -2.787 1 89.19 24 ALA B CA 1
ATOM 2095 C C . ALA B 1 24 ? -11.047 27.438 -3.592 1 89.19 24 ALA B C 1
ATOM 2097 O O . ALA B 1 24 ? -11.953 26.828 -3.02 1 89.19 24 ALA B O 1
ATOM 2098 N N . GLN B 1 25 ? -10.922 27.547 -4.832 1 88.81 25 GLN B N 1
ATOM 2099 C CA . GLN B 1 25 ? -11.875 26.875 -5.711 1 88.81 25 GLN B CA 1
ATOM 2100 C C . GLN B 1 25 ? -11.844 25.375 -5.504 1 88.81 25 GLN B C 1
ATOM 2102 O O . GLN B 1 25 ? -12.891 24.734 -5.363 1 88.81 25 GLN B O 1
ATOM 2107 N N . HIS B 1 26 ? -10.68 24.891 -5.465 1 85 26 HIS B N 1
ATOM 2108 C CA . HIS B 1 26 ? -10.523 23.469 -5.238 1 85 26 HIS B CA 1
ATOM 2109 C C . HIS B 1 26 ? -11.109 23.047 -3.896 1 85 26 HIS B C 1
ATOM 2111 O O . HIS B 1 26 ? -11.867 22.078 -3.82 1 85 26 HIS B O 1
ATOM 2117 N N . ALA B 1 27 ? -10.773 23.797 -2.926 1 85.88 27 ALA B N 1
ATOM 2118 C CA . ALA B 1 27 ? -11.281 23.516 -1.586 1 85.88 27 ALA B CA 1
ATOM 2119 C C . ALA B 1 27 ? -12.805 23.562 -1.557 1 85.88 27 ALA B C 1
ATOM 2121 O O . ALA B 1 27 ? -13.445 22.719 -0.922 1 85.88 27 ALA B O 1
ATOM 2122 N N . ARG B 1 28 ? -13.359 24.5 -2.254 1 86.81 28 ARG B N 1
ATOM 2123 C CA . ARG B 1 28 ? -14.812 24.656 -2.283 1 86.81 28 ARG B CA 1
ATOM 2124 C C . ARG B 1 28 ? -15.484 23.438 -2.91 1 86.81 28 ARG B C 1
ATOM 2126 O O . ARG B 1 28 ? -16.5 22.953 -2.406 1 86.81 28 ARG B O 1
ATOM 2133 N N . GLU B 1 29 ? -14.961 23.016 -3.967 1 85.06 29 GLU B N 1
ATOM 2134 C CA . GLU B 1 29 ? -15.531 21.906 -4.719 1 85.06 29 GLU B CA 1
ATOM 2135 C C . GLU B 1 29 ? -15.547 20.625 -3.887 1 85.06 29 GLU B C 1
ATOM 2137 O O . GLU B 1 29 ? -16.453 19.812 -4.008 1 85.06 29 GLU B O 1
ATOM 2142 N N . VAL B 1 30 ? -14.688 20.578 -3.018 1 79.88 30 VAL B N 1
ATOM 2143 C CA . VAL B 1 30 ? -14.531 19.328 -2.279 1 79.88 30 VAL B CA 1
ATOM 2144 C C . VAL B 1 30 ? -15.242 19.438 -0.929 1 79.88 30 VAL B C 1
ATOM 2146 O O . VAL B 1 30 ? -15.844 18.469 -0.459 1 79.88 30 VAL B O 1
ATOM 2149 N N . LEU B 1 31 ? -15.164 20.531 -0.295 1 83.62 31 LEU B N 1
ATOM 2150 C CA . LEU B 1 31 ? -15.633 20.672 1.08 1 83.62 31 LEU B CA 1
ATOM 2151 C C . LEU B 1 31 ? -17.109 21.031 1.117 1 83.62 31 LEU B C 1
ATOM 2153 O O . LEU B 1 31 ? -17.859 20.547 1.973 1 83.62 31 LEU B O 1
ATOM 2157 N N . ARG B 1 32 ? -17.609 21.766 0.131 1 84.44 32 ARG B N 1
ATOM 2158 C CA . ARG B 1 32 ? -19 22.203 -0.006 1 84.44 32 ARG B CA 1
ATOM 2159 C C . ARG B 1 32 ? -19.578 22.609 1.347 1 84.44 32 ARG B C 1
ATOM 2161 O O . ARG B 1 32 ? -20.734 22.297 1.644 1 84.44 32 ARG B O 1
ATOM 2168 N N . ALA B 1 33 ? -18.766 23.25 2.244 1 89.12 33 ALA B N 1
ATOM 2169 C CA . ALA B 1 33 ? -19.156 23.609 3.602 1 89.12 33 ALA B CA 1
ATOM 2170 C C . ALA B 1 33 ? -19.875 24.953 3.621 1 89.12 33 ALA B C 1
ATOM 2172 O O . ALA B 1 33 ? -19.484 25.891 2.906 1 89.12 33 ALA B O 1
ATOM 2173 N N . GLU B 1 34 ? -20.891 25.062 4.406 1 93.06 34 GLU B N 1
ATOM 2174 C CA . GLU B 1 34 ? -21.641 26.312 4.574 1 93.06 34 GLU B CA 1
ATOM 2175 C C . GLU B 1 34 ? -21.109 27.125 5.75 1 93.06 34 GLU B C 1
ATOM 2177 O O . GLU B 1 34 ? -20.547 26.562 6.699 1 93.06 34 GLU B O 1
ATOM 2182 N N . PRO B 1 35 ? -21.359 28.516 5.57 1 95.38 35 PRO B N 1
ATOM 2183 C CA . PRO B 1 35 ? -20.984 29.328 6.734 1 95.38 35 PRO B CA 1
ATOM 2184 C C . PRO B 1 35 ? -21.578 28.797 8.039 1 95.38 35 PRO B C 1
ATOM 2186 O O . PRO B 1 35 ? -22.75 28.406 8.078 1 95.38 35 PRO B O 1
ATOM 2189 N N . GLY B 1 36 ? -20.766 28.75 9.039 1 96.12 36 GLY B N 1
ATOM 2190 C CA . GLY B 1 36 ? -21.203 28.219 10.312 1 96.12 36 GLY B CA 1
ATOM 2191 C C . GLY B 1 36 ? -20.719 26.812 10.57 1 96.12 36 GLY B C 1
ATOM 2192 O O . GLY B 1 36 ? -20.609 26.375 11.719 1 96.12 36 GLY B O 1
ATOM 2193 N N . GLU B 1 37 ? -20.391 26.047 9.547 1 95.56 37 GLU B N 1
ATOM 2194 C CA . GLU B 1 37 ? -19.891 24.688 9.688 1 95.56 37 GLU B CA 1
ATOM 2195 C C . GLU B 1 37 ? -18.406 24.672 10.07 1 95.56 37 GLU B C 1
ATOM 2197 O O . GLU B 1 37 ? -17.703 25.672 9.891 1 95.56 37 GLU B O 1
ATOM 2202 N N . THR B 1 38 ? -18.031 23.609 10.648 1 95.88 38 THR B N 1
ATOM 2203 C CA . THR B 1 38 ? -16.656 23.469 11.102 1 95.88 38 THR B CA 1
ATOM 2204 C C . THR B 1 38 ? -15.914 22.422 10.266 1 95.88 38 THR B C 1
ATOM 2206 O O . THR B 1 38 ? -16.453 21.359 9.969 1 95.88 38 THR B O 1
ATOM 2209 N N . LEU B 1 39 ? -14.75 22.797 9.883 1 95 39 LEU B N 1
ATOM 2210 C CA . LEU B 1 39 ? -13.867 21.922 9.125 1 95 39 LEU B CA 1
ATOM 2211 C C . LEU B 1 39 ? -12.625 21.562 9.945 1 95 39 LEU B C 1
ATOM 2213 O O . LEU B 1 39 ? -12.25 22.297 10.859 1 95 39 LEU B O 1
ATOM 2217 N N . ARG B 1 40 ? -12.047 20.453 9.648 1 95.38 40 ARG B N 1
ATOM 2218 C CA . ARG B 1 40 ? -10.719 20.156 10.164 1 95.38 40 ARG B CA 1
ATOM 2219 C C . ARG B 1 40 ? -9.641 20.859 9.344 1 95.38 40 ARG B C 1
ATOM 2221 O O . ARG B 1 40 ? -9.633 20.781 8.117 1 95.38 40 ARG B O 1
ATOM 2228 N N . VAL B 1 41 ? -8.805 21.594 10.031 1 97.19 41 VAL B N 1
ATOM 2229 C CA . VAL B 1 41 ? -7.781 22.359 9.328 1 97.19 41 VAL B CA 1
ATOM 2230 C C . VAL B 1 41 ? -6.43 22.172 10.016 1 97.19 41 VAL B C 1
ATOM 2232 O O . VAL B 1 41 ? -6.367 21.734 11.164 1 97.19 41 VAL B O 1
ATOM 2235 N N . GLY B 1 42 ? -5.398 22.391 9.305 1 97.94 42 GLY B N 1
ATOM 2236 C CA . GLY B 1 42 ? -4.043 22.375 9.836 1 97.94 42 GLY B CA 1
ATOM 2237 C C . GLY B 1 42 ? -3.104 23.312 9.094 1 97.94 42 GLY B C 1
ATOM 2238 O O . GLY B 1 42 ? -3.182 23.438 7.867 1 97.94 42 GLY B O 1
ATOM 2239 N N . ARG B 1 43 ? -2.266 23.969 9.883 1 97.81 43 ARG B N 1
ATOM 2240 C CA . ARG B 1 43 ? -1.206 24.766 9.273 1 97.81 43 ARG B CA 1
ATOM 2241 C C . ARG B 1 43 ? -0.054 23.891 8.805 1 97.81 43 ARG B C 1
ATOM 2243 O O . ARG B 1 43 ? 0.463 23.078 9.57 1 97.81 43 ARG B O 1
ATOM 2250 N N . LEU B 1 44 ? 0.331 24.109 7.539 1 97.88 44 LEU B N 1
ATOM 2251 C CA . LEU B 1 44 ? 1.449 23.328 7.016 1 97.88 44 LEU B CA 1
ATOM 2252 C C . LEU B 1 44 ? 2.68 23.484 7.902 1 97.88 44 LEU B C 1
ATOM 2254 O O . LEU B 1 44 ? 3.135 24.609 8.148 1 97.88 44 LEU B O 1
ATOM 2258 N N . GLY B 1 45 ? 3.168 22.344 8.383 1 97.56 45 GLY B N 1
ATOM 2259 C CA . GLY B 1 45 ? 4.324 22.344 9.266 1 97.56 45 GLY B CA 1
ATOM 2260 C C . GLY B 1 45 ? 3.986 22.719 10.695 1 97.56 45 GLY B C 1
ATOM 2261 O O . GLY B 1 45 ? 4.879 22.844 11.539 1 97.56 45 GLY B O 1
ATOM 2262 N N . GLY B 1 46 ? 2.713 22.859 10.953 1 97.88 46 GLY B N 1
ATOM 2263 C CA . GLY B 1 46 ? 2.314 23.359 12.266 1 97.88 46 GLY B CA 1
ATOM 2264 C C . GLY B 1 46 ? 1.198 22.547 12.891 1 97.88 46 GLY B C 1
ATOM 2265 O O . GLY B 1 46 ? 1.116 21.328 12.68 1 97.88 46 GLY B O 1
ATOM 2266 N N . LEU B 1 47 ? 0.386 23.203 13.719 1 98.12 47 LEU B N 1
ATOM 2267 C CA . LEU B 1 47 ? -0.651 22.562 14.523 1 98.12 47 LEU B CA 1
ATOM 2268 C C . LEU B 1 47 ? -1.89 22.281 13.68 1 98.12 47 LEU B C 1
ATOM 2270 O O . LEU B 1 47 ? -2.043 22.828 12.586 1 98.12 47 LEU B O 1
ATOM 2274 N N . VAL B 1 48 ? -2.688 21.375 14.195 1 98.19 48 VAL B N 1
ATOM 2275 C CA . VAL B 1 48 ? -3.973 21.047 13.594 1 98.19 48 VAL B CA 1
ATOM 2276 C C . VAL B 1 48 ? -5.109 21.5 14.5 1 98.19 48 VAL B C 1
ATOM 2278 O O . VAL B 1 48 ? -4.883 21.844 15.664 1 98.19 48 VAL B O 1
ATOM 2281 N N . GLY B 1 49 ? -6.297 21.594 13.945 1 97.38 49 GLY B N 1
ATOM 2282 C CA . GLY B 1 49 ? -7.473 21.984 14.703 1 97.38 49 GLY B CA 1
ATOM 2283 C C . GLY B 1 49 ? -8.719 22.125 13.844 1 97.38 49 GLY B C 1
ATOM 2284 O O . GLY B 1 49 ? -8.977 21.281 12.984 1 97.38 49 GLY B O 1
ATOM 2285 N N . THR B 1 50 ? -9.484 23.172 14.164 1 97.31 50 THR B N 1
ATOM 2286 C CA . THR B 1 50 ? -10.75 23.359 13.477 1 97.31 50 THR B CA 1
ATOM 2287 C C . THR B 1 50 ? -10.836 24.766 12.891 1 97.31 50 THR B C 1
ATOM 2289 O O . THR B 1 50 ? -10.148 25.688 13.344 1 97.31 50 THR B O 1
ATOM 2292 N N . GLY B 1 51 ? -11.57 24.859 11.852 1 96.56 51 GLY B N 1
ATOM 2293 C CA . GLY B 1 51 ? -11.898 26.125 11.219 1 96.56 51 GLY B CA 1
ATOM 2294 C C . GLY B 1 51 ? -13.383 26.312 10.984 1 96.56 51 GLY B C 1
ATOM 2295 O O . GLY B 1 51 ? -14.016 25.5 10.305 1 96.56 51 GLY B O 1
ATOM 2296 N N . GLU B 1 52 ? -13.875 27.297 11.57 1 97.12 52 GLU B N 1
ATOM 2297 C CA . GLU B 1 52 ? -15.258 27.672 11.289 1 97.12 52 GLU B CA 1
ATOM 2298 C C . GLU B 1 52 ? -15.375 28.422 9.977 1 97.12 52 GLU B C 1
ATOM 2300 O O . GLU B 1 52 ? -14.672 29.422 9.75 1 97.12 52 GLU B O 1
ATOM 2305 N N . VAL B 1 53 ? -16.297 27.938 9.133 1 96.81 53 VAL B N 1
ATOM 2306 C CA . VAL B 1 53 ? -16.484 28.594 7.836 1 96.81 53 VAL B CA 1
ATOM 2307 C C . VAL B 1 53 ? -17.219 29.906 8.023 1 96.81 53 VAL B C 1
ATOM 2309 O O . VAL B 1 53 ? -18.344 29.938 8.508 1 96.81 53 VAL B O 1
ATOM 2312 N N . LEU B 1 54 ? -16.578 30.969 7.703 1 96.62 54 LEU B N 1
ATOM 2313 C CA . LEU B 1 54 ? -17.188 32.281 7.742 1 96.62 54 LEU B CA 1
ATOM 2314 C C . LEU B 1 54 ? -17.812 32.656 6.395 1 96.62 54 LEU B C 1
ATOM 2316 O O . LEU B 1 54 ? -18.859 33.281 6.34 1 96.62 54 LEU B O 1
ATOM 2320 N N . GLU B 1 55 ? -17.047 32.281 5.375 1 94.62 55 GLU B N 1
ATOM 2321 C CA . GLU B 1 55 ? -17.469 32.531 4 1 94.62 55 GLU B CA 1
ATOM 2322 C C . GLU B 1 55 ? -16.953 31.469 3.049 1 94.62 55 GLU B C 1
ATOM 2324 O O . GLU B 1 55 ? -15.797 31.031 3.158 1 94.62 55 GLU B O 1
ATOM 2329 N N . ASN B 1 56 ? -17.797 30.906 2.256 1 94.94 56 ASN B N 1
ATOM 2330 C CA . ASN B 1 56 ? -17.438 29.984 1.189 1 94.94 56 ASN B CA 1
ATOM 2331 C C . ASN B 1 56 ? -18.141 30.328 -0.118 1 94.94 56 ASN B C 1
ATOM 2333 O O . ASN B 1 56 ? -19.188 29.75 -0.439 1 94.94 56 ASN B O 1
ATOM 2337 N N . THR B 1 57 ? -17.594 31.25 -0.885 1 92.19 57 THR B N 1
ATOM 2338 C CA . THR B 1 57 ? -18.094 31.719 -2.17 1 92.19 57 THR B CA 1
ATOM 2339 C C . THR B 1 57 ? -17.094 31.422 -3.285 1 92.19 57 THR B C 1
ATOM 2341 O O . THR B 1 57 ? -15.945 31.078 -3.02 1 92.19 57 THR B O 1
ATOM 2344 N N . PRO B 1 58 ? -17.625 31.344 -4.484 1 88.75 58 PRO B N 1
ATOM 2345 C CA . PRO B 1 58 ? -16.672 31.094 -5.578 1 88.75 58 PRO B CA 1
ATOM 2346 C C . PRO B 1 58 ? -15.43 31.969 -5.496 1 88.75 58 PRO B C 1
ATOM 2348 O O . PRO B 1 58 ? -15.531 33.188 -5.527 1 88.75 58 PRO B O 1
ATOM 2351 N N . GLY B 1 59 ? -14.32 31.328 -5.273 1 87.94 59 GLY B N 1
ATOM 2352 C CA . GLY B 1 59 ? -13.031 32 -5.293 1 87.94 59 GLY B CA 1
ATOM 2353 C C . GLY B 1 59 ? -12.602 32.531 -3.928 1 87.94 59 GLY B C 1
ATOM 2354 O O . GLY B 1 59 ? -11.547 33.156 -3.795 1 87.94 59 GLY B O 1
ATOM 2355 N N . LEU B 1 60 ? -13.516 32.344 -2.977 1 92.56 60 LEU B N 1
ATOM 2356 C CA . LEU B 1 60 ? -13.156 32.875 -1.665 1 92.56 60 LEU B CA 1
ATOM 2357 C C . LEU B 1 60 ? -13.602 31.922 -0.558 1 92.56 60 LEU B C 1
ATOM 2359 O O . LEU B 1 60 ? -14.773 31.562 -0.48 1 92.56 60 LEU B O 1
ATOM 2363 N N . LEU B 1 61 ? -12.672 31.547 0.275 1 95.5 61 LEU B N 1
ATOM 2364 C CA . LEU B 1 61 ? -12.93 30.797 1.501 1 95.5 61 LEU B CA 1
ATOM 2365 C C . LEU B 1 61 ? -12.328 31.5 2.709 1 95.5 61 LEU B C 1
ATOM 2367 O O . LEU B 1 61 ? -11.133 31.797 2.734 1 95.5 61 LEU B O 1
ATOM 2371 N N . ARG B 1 62 ? -13.195 31.875 3.648 1 96.62 62 ARG B N 1
ATOM 2372 C CA . ARG B 1 62 ? -12.758 32.5 4.887 1 96.62 62 ARG B CA 1
ATOM 2373 C C . ARG B 1 62 ? -13.086 31.625 6.094 1 96.62 62 ARG B C 1
ATOM 2375 O O . ARG B 1 62 ? -14.195 31.109 6.211 1 96.62 62 ARG B O 1
ATOM 2382 N N . LEU B 1 63 ? -12.094 31.531 6.934 1 97.38 63 LEU B N 1
ATOM 2383 C CA . LEU B 1 63 ? -12.25 30.672 8.102 1 97.38 63 LEU B CA 1
ATOM 2384 C C . LEU B 1 63 ? -11.781 31.391 9.367 1 97.38 63 LEU B C 1
ATOM 2386 O O . LEU B 1 63 ? -10.836 32.188 9.32 1 97.38 63 LEU B O 1
ATOM 2390 N N . ARG B 1 64 ? -12.414 31.172 10.461 1 97.75 64 ARG B N 1
ATOM 2391 C CA . ARG B 1 64 ? -11.852 31.391 11.789 1 97.75 64 ARG B CA 1
ATOM 2392 C C . ARG B 1 64 ? -11.258 30.094 12.352 1 97.75 64 ARG B C 1
ATOM 2394 O O . ARG B 1 64 ? -11.977 29.109 12.555 1 97.75 64 ARG B O 1
ATOM 2401 N N . VAL B 1 65 ? -9.977 30.125 12.547 1 97.12 65 VAL B N 1
ATOM 2402 C CA . VAL B 1 65 ? -9.32 28.844 12.82 1 97.12 65 VAL B CA 1
ATOM 2403 C C . VAL B 1 65 ? -8.867 28.797 14.273 1 97.12 65 VAL B C 1
ATOM 2405 O O . VAL B 1 65 ? -8.57 29.844 14.875 1 97.12 65 VAL B O 1
ATOM 2408 N N . SER B 1 66 ? -8.922 27.688 14.883 1 97.31 66 SER B N 1
ATOM 2409 C CA . SER B 1 66 ? -8.367 27.328 16.188 1 97.31 66 SER B CA 1
ATOM 2410 C C . SER B 1 66 ? -7.449 26.125 16.078 1 97.31 66 SER B C 1
ATOM 2412 O O . SER B 1 66 ? -7.914 25 15.906 1 97.31 66 SER B O 1
ATOM 2414 N N . LEU B 1 67 ? -6.18 26.391 16.094 1 97.25 67 LEU B N 1
ATOM 2415 C CA . LEU B 1 67 ? -5.16 25.359 15.969 1 97.25 67 LEU B CA 1
ATOM 2416 C C . LEU B 1 67 ? -4.512 25.062 17.312 1 97.25 67 LEU B C 1
ATOM 2418 O O . LEU B 1 67 ? -3.713 25.859 17.812 1 97.25 67 LEU B O 1
ATOM 2422 N N . THR B 1 68 ? -4.848 23.891 17.875 1 97.94 68 THR B N 1
ATOM 2423 C CA . THR B 1 68 ? -4.441 23.688 19.266 1 97.94 68 THR B CA 1
ATOM 2424 C C . THR B 1 68 ? -3.787 22.328 19.453 1 97.94 68 THR B C 1
ATOM 2426 O O . THR B 1 68 ? -3.289 22.016 20.531 1 97.94 68 THR B O 1
ATOM 2429 N N . GLU B 1 69 ? -3.756 21.469 18.453 1 97.69 69 GLU B N 1
ATOM 2430 C CA . GLU B 1 69 ? -3.279 20.094 18.594 1 97.69 69 GLU B CA 1
ATOM 2431 C C . GLU B 1 69 ? -2.064 19.844 17.703 1 97.69 69 GLU B C 1
ATOM 2433 O O . GLU B 1 69 ? -1.982 20.359 16.594 1 97.69 69 GLU B O 1
ATOM 2438 N N . PRO B 1 70 ? -1.124 19.094 18.234 1 98 70 PRO B N 1
ATOM 2439 C CA . PRO B 1 70 ? -0.031 18.703 17.344 1 98 70 PRO B CA 1
ATOM 2440 C C . PRO B 1 70 ? -0.482 17.719 16.25 1 98 70 PRO B C 1
ATOM 2442 O O . PRO B 1 70 ? -1.482 17.016 16.422 1 98 70 PRO B O 1
ATOM 2445 N N . PRO B 1 71 ? 0.168 17.781 15.109 1 97.5 71 PRO B N 1
ATOM 2446 C CA . PRO B 1 71 ? -0.078 16.703 14.133 1 97.5 71 PRO B CA 1
ATOM 2447 C C . PRO B 1 71 ? 0.359 15.336 14.641 1 97.5 71 PRO B C 1
ATOM 2449 O O . PRO B 1 71 ? 0.983 15.234 15.703 1 97.5 71 PRO B O 1
ATOM 2452 N N . PRO B 1 72 ? -0.025 14.289 13.93 1 96.25 72 PRO B N 1
ATOM 2453 C CA . PRO B 1 72 ? 0.439 12.961 14.344 1 96.25 72 PRO B CA 1
ATOM 2454 C C . PRO B 1 72 ? 1.962 12.852 14.383 1 96.25 72 PRO B C 1
ATOM 2456 O O . PRO B 1 72 ? 2.654 13.562 13.648 1 96.25 72 PRO B O 1
ATOM 2459 N N . PRO B 1 73 ? 2.42 12.008 15.297 1 94.69 73 PRO B N 1
ATOM 2460 C CA . PRO B 1 73 ? 3.873 11.852 15.398 1 94.69 73 PRO B CA 1
ATOM 2461 C C . PRO B 1 73 ? 4.5 11.352 14.102 1 94.69 73 PRO B C 1
ATOM 2463 O O . PRO B 1 73 ? 3.879 10.578 13.367 1 94.69 73 PRO B O 1
ATOM 2466 N N . ARG B 1 74 ? 5.707 11.781 13.883 1 95.25 74 ARG B N 1
ATOM 2467 C CA . ARG B 1 74 ? 6.465 11.289 12.742 1 95.25 74 ARG B CA 1
ATOM 2468 C C . ARG B 1 74 ? 6.82 9.812 12.914 1 95.25 74 ARG B C 1
ATOM 2470 O O . ARG B 1 74 ? 6.895 9.312 14.039 1 95.25 74 ARG B O 1
ATOM 2477 N N . ALA B 1 75 ? 7.059 9.172 11.812 1 95.56 75 ALA B N 1
ATOM 2478 C CA . ALA B 1 75 ? 7.336 7.738 11.836 1 95.56 75 ALA B CA 1
ATOM 2479 C C . ALA B 1 75 ? 8.742 7.461 12.352 1 95.56 75 ALA B C 1
ATOM 2481 O O . ALA B 1 75 ? 9.023 6.371 12.867 1 95.56 75 ALA B O 1
ATOM 2482 N N . GLY B 1 76 ? 9.641 8.5 12.242 1 96.44 76 GLY B N 1
ATOM 2483 C CA . GLY B 1 76 ? 11.039 8.219 12.539 1 96.44 76 GLY B CA 1
ATOM 2484 C C . GLY B 1 76 ? 11.703 7.328 11.508 1 96.44 76 GLY B C 1
ATOM 2485 O O . GLY B 1 76 ? 12.578 6.531 11.836 1 96.44 76 GLY B O 1
ATOM 2486 N N . VAL B 1 77 ? 11.234 7.375 10.273 1 98.06 77 VAL B N 1
ATOM 2487 C CA . VAL B 1 77 ? 11.703 6.496 9.203 1 98.06 77 VAL B CA 1
ATOM 2488 C C . VAL B 1 77 ? 12.117 7.328 7.996 1 98.06 77 VAL B C 1
ATOM 2490 O O . VAL B 1 77 ? 11.406 8.25 7.594 1 98.06 77 VAL B O 1
ATOM 2493 N N . ASP B 1 78 ? 13.281 7.066 7.473 1 98.56 78 ASP B N 1
ATOM 2494 C CA . ASP B 1 78 ? 13.742 7.566 6.18 1 98.56 78 ASP B CA 1
ATOM 2495 C C . ASP B 1 78 ? 13.797 6.449 5.145 1 98.56 78 ASP B C 1
ATOM 2497 O O . ASP B 1 78 ? 14.055 5.293 5.48 1 98.56 78 ASP B O 1
ATOM 2501 N N . LEU B 1 79 ? 13.562 6.867 3.924 1 98.62 79 LEU B N 1
ATOM 2502 C CA . LEU B 1 79 ? 13.586 5.906 2.824 1 98.62 79 LEU B CA 1
ATOM 2503 C C . LEU B 1 79 ? 14.664 6.273 1.81 1 98.62 79 LEU B C 1
ATOM 2505 O O . LEU B 1 79 ? 14.742 7.418 1.358 1 98.62 79 LEU B O 1
ATOM 2509 N N . VAL B 1 80 ? 15.539 5.359 1.598 1 98.81 80 VAL B N 1
ATOM 2510 C CA . VAL B 1 80 ? 16.328 5.359 0.373 1 98.81 80 VAL B CA 1
ATOM 2511 C C . VAL B 1 80 ? 15.656 4.492 -0.684 1 98.81 80 VAL B C 1
ATOM 2513 O O . VAL B 1 80 ? 15.617 3.268 -0.56 1 98.81 80 VAL B O 1
ATOM 2516 N N . LEU B 1 81 ? 15.18 5.156 -1.708 1 98.62 81 LEU B N 1
ATOM 2517 C CA . LEU B 1 81 ? 14.305 4.496 -2.672 1 98.62 81 LEU B CA 1
ATOM 2518 C C . LEU B 1 81 ? 14.891 4.57 -4.078 1 98.62 81 LEU B C 1
ATOM 2520 O O . LEU B 1 81 ? 15.07 5.66 -4.621 1 98.62 81 LEU B O 1
ATOM 2524 N N . ALA B 1 82 ? 15.266 3.363 -4.609 1 98.31 82 ALA B N 1
ATOM 2525 C CA . ALA B 1 82 ? 15.531 3.395 -6.043 1 98.31 82 ALA B CA 1
ATOM 2526 C C . ALA B 1 82 ? 14.32 3.924 -6.812 1 98.31 82 ALA B C 1
ATOM 2528 O O . ALA B 1 82 ? 13.211 3.412 -6.664 1 98.31 82 ALA B O 1
ATOM 2529 N N . ILE B 1 83 ? 14.547 4.941 -7.566 1 97.69 83 ILE B N 1
ATOM 2530 C CA . ILE B 1 83 ? 13.43 5.629 -8.211 1 97.69 83 ILE B CA 1
ATOM 2531 C C . ILE B 1 83 ? 12.625 4.637 -9.039 1 97.69 83 ILE B C 1
ATOM 2533 O O . ILE B 1 83 ? 13.18 3.924 -9.883 1 97.69 83 ILE B O 1
ATOM 2537 N N . PRO B 1 84 ? 11.328 4.555 -8.75 1 96.88 84 PRO B N 1
ATOM 2538 C CA . PRO B 1 84 ? 10.492 3.674 -9.562 1 96.88 84 PRO B CA 1
ATOM 2539 C C . PRO B 1 84 ? 9.984 4.348 -10.836 1 96.88 84 PRO B C 1
ATOM 2541 O O . PRO B 1 84 ? 10.297 5.516 -11.086 1 96.88 84 PRO B O 1
ATOM 2544 N N . ARG B 1 85 ? 9.25 3.561 -11.625 1 95.5 85 ARG B N 1
ATOM 2545 C CA . ARG B 1 85 ? 8.578 4.16 -12.773 1 95.5 85 ARG B CA 1
ATOM 2546 C C . ARG B 1 85 ? 7.688 5.32 -12.336 1 95.5 85 ARG B C 1
ATOM 2548 O O . ARG B 1 85 ? 7.129 5.301 -11.234 1 95.5 85 ARG B O 1
ATOM 2555 N N . PRO B 1 86 ? 7.539 6.258 -13.234 1 95.75 86 PRO B N 1
ATOM 2556 C CA . PRO B 1 86 ? 6.793 7.465 -12.867 1 95.75 86 PRO B CA 1
ATOM 2557 C C . PRO B 1 86 ? 5.402 7.156 -12.32 1 95.75 86 PRO B C 1
ATOM 2559 O O . PRO B 1 86 ? 4.988 7.738 -11.312 1 95.75 86 PRO B O 1
ATOM 2562 N N . LYS B 1 87 ? 4.727 6.258 -12.93 1 94.75 87 LYS B N 1
ATOM 2563 C CA . LYS B 1 87 ? 3.387 5.898 -12.469 1 94.75 87 LYS B CA 1
ATOM 2564 C C . LYS B 1 87 ? 3.422 5.352 -11.047 1 94.75 87 LYS B C 1
ATOM 2566 O O . LYS B 1 87 ? 2.547 5.664 -10.234 1 94.75 87 LYS B O 1
ATOM 2571 N N . ALA B 1 88 ? 4.402 4.574 -10.75 1 96.5 88 ALA B N 1
ATOM 2572 C CA . ALA B 1 88 ? 4.562 4.02 -9.414 1 96.5 88 ALA B CA 1
ATOM 2573 C C . ALA B 1 88 ? 4.953 5.105 -8.414 1 96.5 88 ALA B C 1
ATOM 2575 O O . ALA B 1 88 ? 4.461 5.121 -7.281 1 96.5 88 ALA B O 1
ATOM 2576 N N . LEU B 1 89 ? 5.844 5.98 -8.82 1 97.19 89 LEU B N 1
ATOM 2577 C CA . LEU B 1 89 ? 6.262 7.078 -7.953 1 97.19 89 LEU B CA 1
ATOM 2578 C C . LEU B 1 89 ? 5.07 7.941 -7.555 1 97.19 89 LEU B C 1
ATOM 2580 O O . LEU B 1 89 ? 4.965 8.367 -6.402 1 97.19 89 LEU B O 1
ATOM 2584 N N . LYS B 1 90 ? 4.125 8.156 -8.461 1 97 90 LYS B N 1
ATOM 2585 C CA . LYS B 1 90 ? 2.92 8.945 -8.211 1 97 90 LYS B CA 1
ATOM 2586 C C . LYS B 1 90 ? 2.064 8.32 -7.117 1 97 90 LYS B C 1
ATOM 2588 O O . LYS B 1 90 ? 1.289 9.008 -6.453 1 97 90 LYS B O 1
ATOM 2593 N N . ARG B 1 91 ? 2.229 7.055 -6.914 1 97 91 ARG B N 1
ATOM 2594 C CA . ARG B 1 91 ? 1.474 6.348 -5.883 1 97 91 ARG B CA 1
ATOM 2595 C C . ARG B 1 91 ? 2.254 6.285 -4.574 1 97 91 ARG B C 1
ATOM 2597 O O . ARG B 1 91 ? 1.67 6.371 -3.494 1 97 91 ARG B O 1
ATOM 2604 N N . VAL B 1 92 ? 3.504 6.184 -4.691 1 98.19 92 VAL B N 1
ATOM 2605 C CA . VAL B 1 92 ? 4.352 5.973 -3.521 1 98.19 92 VAL B CA 1
ATOM 2606 C C . VAL B 1 92 ? 4.441 7.266 -2.711 1 98.19 92 VAL B C 1
ATOM 2608 O O . VAL B 1 92 ? 4.387 7.238 -1.479 1 98.19 92 VAL B O 1
ATOM 2611 N N . LEU B 1 93 ? 4.539 8.391 -3.359 1 98.5 93 LEU B N 1
ATOM 2612 C CA . LEU B 1 93 ? 4.801 9.648 -2.67 1 98.5 93 LEU B CA 1
ATOM 2613 C C . LEU B 1 93 ? 3.629 10.031 -1.769 1 98.5 93 LEU B C 1
ATOM 2615 O O . LEU B 1 93 ? 3.822 10.328 -0.588 1 98.5 93 LEU B O 1
ATOM 2619 N N . PRO B 1 94 ? 2.357 9.961 -2.266 1 98.31 94 PRO B N 1
ATOM 2620 C CA . PRO B 1 94 ? 1.253 10.195 -1.332 1 98.31 94 PRO B CA 1
ATOM 2621 C C . PRO B 1 94 ? 1.226 9.188 -0.184 1 98.31 94 PRO B C 1
ATOM 2623 O O . PRO B 1 94 ? 0.918 9.555 0.954 1 98.31 94 PRO B O 1
ATOM 2626 N N . ALA B 1 95 ? 1.585 7.977 -0.443 1 98.5 95 ALA B N 1
ATOM 2627 C CA . ALA B 1 95 ? 1.558 6.938 0.583 1 98.5 95 ALA B CA 1
ATOM 2628 C C . ALA B 1 95 ? 2.588 7.219 1.674 1 98.5 95 ALA B C 1
ATOM 2630 O O . ALA B 1 95 ? 2.305 7.051 2.861 1 98.5 95 ALA B O 1
ATOM 2631 N N . VAL B 1 96 ? 3.768 7.637 1.305 1 98.56 96 VAL B N 1
ATOM 2632 C CA . VAL B 1 96 ? 4.801 7.906 2.301 1 98.56 96 VAL B CA 1
ATOM 2633 C C . VAL B 1 96 ? 4.383 9.094 3.166 1 98.56 96 VAL B C 1
ATOM 2635 O O . VAL B 1 96 ? 4.648 9.109 4.371 1 98.56 96 VAL B O 1
ATOM 2638 N N . ALA B 1 97 ? 3.762 10.094 2.531 1 98.56 97 ALA B N 1
ATOM 2639 C CA . ALA B 1 97 ? 3.256 11.227 3.305 1 98.56 97 ALA B CA 1
ATOM 2640 C C . ALA B 1 97 ? 2.176 10.781 4.285 1 98.56 97 ALA B C 1
ATOM 2642 O O . ALA B 1 97 ? 2.182 11.18 5.449 1 98.56 97 ALA B O 1
ATOM 2643 N N . GLN B 1 98 ? 1.286 9.945 3.809 1 98.25 98 GLN B N 1
ATOM 2644 C CA . GLN B 1 98 ? 0.22 9.438 4.664 1 98.25 98 GLN B CA 1
ATOM 2645 C C . GLN B 1 98 ? 0.791 8.711 5.879 1 98.25 98 GLN B C 1
ATOM 2647 O O . GLN B 1 98 ? 0.215 8.773 6.969 1 98.25 98 GLN B O 1
ATOM 2652 N N . LEU B 1 99 ? 1.88 8.078 5.633 1 98.44 99 LEU B N 1
ATOM 2653 C CA . LEU B 1 99 ? 2.4 7.191 6.668 1 98.44 99 LEU B CA 1
ATOM 2654 C C . LEU B 1 99 ? 3.467 7.895 7.5 1 98.44 99 LEU B C 1
ATOM 2656 O O . LEU B 1 99 ? 4.102 7.273 8.359 1 98.44 99 LEU B O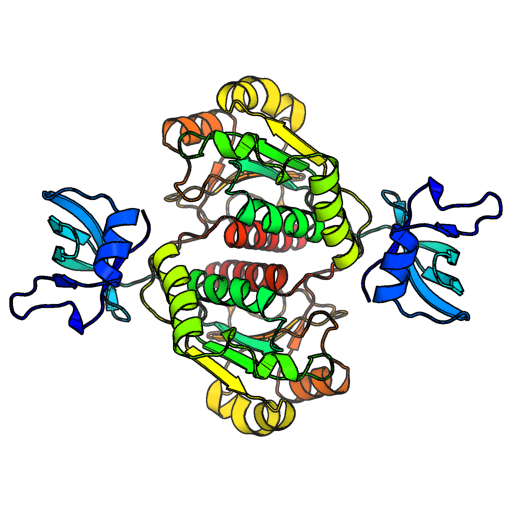 1
ATOM 2660 N N . GLY B 1 100 ? 3.703 9.141 7.25 1 98.31 100 GLY B N 1
ATOM 2661 C CA . GLY B 1 100 ? 4.48 9.992 8.133 1 98.31 100 GLY B CA 1
ATOM 2662 C C . GLY B 1 100 ? 5.98 9.812 7.965 1 98.31 100 GLY B C 1
ATOM 2663 O O . GLY B 1 100 ? 6.746 10.055 8.898 1 98.31 100 GLY B O 1
ATOM 2664 N N . VAL B 1 101 ? 6.434 9.383 6.82 1 98.62 101 VAL B N 1
ATOM 2665 C CA . VAL B 1 101 ? 7.855 9.227 6.527 1 98.62 101 VAL B CA 1
ATOM 2666 C C . VAL B 1 101 ? 8.547 10.586 6.629 1 98.62 101 VAL B C 1
ATOM 2668 O O . VAL B 1 101 ? 7.992 11.609 6.219 1 98.62 101 VAL B O 1
ATOM 2671 N N . ASP B 1 102 ? 9.742 10.578 7.184 1 98.19 102 ASP B N 1
ATOM 2672 C CA . ASP B 1 102 ? 10.469 11.828 7.41 1 98.19 102 ASP B CA 1
ATOM 2673 C C . ASP B 1 102 ? 11.133 12.32 6.125 1 98.19 102 ASP B C 1
ATOM 2675 O O . ASP B 1 102 ? 11.023 13.5 5.777 1 98.19 102 ASP B O 1
ATOM 2679 N N . ARG B 1 103 ? 11.773 11.398 5.5 1 98.38 103 ARG B N 1
ATOM 2680 C CA . ARG B 1 103 ? 12.57 11.758 4.332 1 98.38 103 ARG B CA 1
ATOM 2681 C C . ARG B 1 103 ? 12.609 10.625 3.318 1 98.38 103 ARG B C 1
ATOM 2683 O O . ARG B 1 103 ? 12.703 9.453 3.693 1 98.38 103 ARG B O 1
ATOM 2690 N N . VAL B 1 104 ? 12.531 11.016 2.033 1 98.56 104 VAL B N 1
ATOM 2691 C CA . VAL B 1 104 ? 12.719 10.086 0.925 1 98.56 104 VAL B CA 1
ATOM 2692 C C . VAL B 1 104 ? 13.883 10.555 0.05 1 98.56 104 VAL B C 1
ATOM 2694 O O . VAL B 1 104 ? 13.883 11.688 -0.437 1 98.56 104 VAL B O 1
ATOM 2697 N N . VAL B 1 105 ? 14.836 9.719 -0.077 1 98.75 105 VAL B N 1
ATOM 2698 C CA . VAL B 1 105 ? 15.906 9.961 -1.042 1 98.75 105 VAL B CA 1
ATOM 2699 C C . VAL B 1 105 ? 15.711 9.062 -2.264 1 98.75 105 VAL B C 1
ATOM 2701 O O . VAL B 1 105 ? 15.836 7.84 -2.17 1 98.75 105 VAL B O 1
ATOM 2704 N N . LEU B 1 106 ? 15.406 9.68 -3.385 1 98.25 106 LEU B N 1
ATOM 2705 C CA . LEU B 1 106 ? 15.312 8.961 -4.648 1 98.25 106 LEU B CA 1
ATOM 2706 C C . LEU B 1 106 ? 16.688 8.781 -5.277 1 98.25 106 LEU B C 1
ATOM 2708 O O . LEU B 1 106 ? 17.375 9.766 -5.555 1 98.25 106 LEU B O 1
ATOM 2712 N N . VAL B 1 107 ? 17.016 7.531 -5.473 1 98.19 107 VAL B N 1
ATOM 2713 C CA . VAL B 1 107 ? 18.359 7.27 -5.977 1 98.19 107 VAL B CA 1
ATOM 2714 C C . VAL B 1 107 ? 18.281 6.398 -7.23 1 98.19 107 VAL B C 1
ATOM 2716 O O . VAL B 1 107 ? 17.25 5.754 -7.48 1 98.19 107 VAL B O 1
ATOM 2719 N N . ASN B 1 108 ? 19.344 6.438 -7.977 1 96.5 108 ASN B N 1
ATOM 2720 C CA . ASN B 1 108 ? 19.469 5.531 -9.109 1 96.5 108 ASN B CA 1
ATOM 2721 C C . ASN B 1 108 ? 19.938 4.148 -8.672 1 96.5 108 ASN B C 1
ATOM 2723 O O . ASN B 1 108 ? 20.391 3.969 -7.543 1 96.5 108 ASN B O 1
ATOM 2727 N N . ALA B 1 109 ? 19.766 3.158 -9.492 1 96.88 109 ALA B N 1
ATOM 2728 C CA . ALA B 1 109 ? 20.25 1.791 -9.336 1 96.88 109 ALA B CA 1
ATOM 2729 C C . ALA B 1 109 ? 20.516 1.146 -10.695 1 96.88 109 ALA B C 1
ATOM 2731 O O . ALA B 1 109 ? 20.094 1.665 -11.727 1 96.88 109 ALA B O 1
ATOM 2732 N N . ALA B 1 110 ? 21.203 0.062 -10.672 1 96.38 110 ALA B N 1
ATOM 2733 C CA . ALA B 1 110 ? 21.641 -0.606 -11.898 1 96.38 110 ALA B CA 1
ATOM 2734 C C . ALA B 1 110 ? 20.438 -1.011 -12.75 1 96.38 110 ALA B C 1
ATOM 2736 O O . ALA B 1 110 ? 20.484 -0.957 -13.977 1 96.38 110 ALA B O 1
ATOM 2737 N N . ARG B 1 111 ? 19.328 -1.334 -12.164 1 94 111 ARG B N 1
ATOM 2738 C CA . ARG B 1 111 ? 18.172 -1.861 -12.891 1 94 111 ARG B CA 1
ATOM 2739 C C . ARG B 1 111 ? 17.109 -0.782 -13.094 1 94 111 ARG B C 1
ATOM 2741 O O . ARG B 1 111 ? 15.953 -1.089 -13.383 1 94 111 ARG B O 1
ATOM 2748 N N . VAL B 1 112 ? 17.484 0.481 -12.883 1 95.25 112 VAL B N 1
ATOM 2749 C CA . VAL B 1 112 ? 16.578 1.611 -13.062 1 95.25 112 VAL B CA 1
ATOM 2750 C C . VAL B 1 112 ? 16.859 2.285 -14.406 1 95.25 112 VAL B C 1
ATOM 2752 O O . VAL B 1 112 ? 18.016 2.5 -14.773 1 95.25 112 VAL B O 1
ATOM 2755 N N . GLU B 1 113 ? 15.812 2.543 -15.117 1 93.75 113 GLU B N 1
ATOM 2756 C CA . GLU B 1 113 ? 15.945 3.334 -16.344 1 93.75 113 GLU B CA 1
ATOM 2757 C C . GLU B 1 113 ? 16.312 4.781 -16.016 1 93.75 113 GLU B C 1
ATOM 2759 O O . GLU B 1 113 ? 15.641 5.438 -15.227 1 93.75 113 GLU B O 1
ATOM 2764 N N . LYS B 1 114 ? 17.312 5.293 -16.672 1 92.06 114 LYS B N 1
ATOM 2765 C CA . LYS B 1 114 ? 17.828 6.641 -16.406 1 92.06 114 LYS B CA 1
ATOM 2766 C C . LYS B 1 114 ? 16.75 7.691 -16.719 1 92.06 114 LYS B C 1
ATOM 2768 O O . LYS B 1 114 ? 16.719 8.742 -16.062 1 92.06 114 LYS B O 1
ATOM 2773 N N . SER B 1 115 ? 15.93 7.383 -17.625 1 94 115 SER B N 1
ATOM 2774 C CA . SER B 1 115 ? 14.914 8.336 -18.078 1 94 115 SER B CA 1
ATOM 2775 C C . SER B 1 115 ? 13.914 8.641 -16.969 1 94 115 SER B C 1
ATOM 2777 O O . SER B 1 115 ? 13.172 9.617 -17.047 1 94 115 SER B O 1
ATOM 2779 N N . TYR B 1 116 ? 13.898 7.793 -15.945 1 94.62 116 TYR B N 1
ATOM 2780 C CA . TYR B 1 116 ? 12.977 8.039 -14.836 1 94.62 116 TYR B CA 1
ATOM 2781 C C . TYR B 1 116 ? 13.312 9.352 -14.141 1 94.62 116 TYR B C 1
ATOM 2783 O O . TYR B 1 116 ? 12.422 10.016 -13.586 1 94.62 116 TYR B O 1
ATOM 2791 N N . PHE B 1 117 ? 14.547 9.828 -14.219 1 93.81 117 PHE B N 1
ATOM 2792 C CA . PHE B 1 117 ? 14.992 11.039 -13.539 1 93.81 117 PHE B CA 1
ATOM 2793 C C . PHE B 1 117 ? 14.609 12.281 -14.344 1 93.81 117 PHE B C 1
ATOM 2795 O O . PHE B 1 117 ? 14.68 13.398 -13.836 1 93.81 117 PHE B O 1
ATOM 2802 N N . ASP B 1 118 ? 14.148 12.086 -15.508 1 90.12 118 ASP B N 1
ATOM 2803 C CA . ASP B 1 118 ? 13.711 13.188 -16.359 1 90.12 118 ASP B CA 1
ATOM 2804 C C . ASP B 1 118 ? 12.188 13.352 -16.297 1 90.12 118 ASP B C 1
ATOM 2806 O O . ASP B 1 118 ? 11.633 14.227 -16.969 1 90.12 118 ASP B O 1
ATOM 2810 N N . SER B 1 119 ? 11.594 12.617 -15.562 1 89.19 119 SER B N 1
ATOM 2811 C CA . SER B 1 119 ? 10.141 12.594 -15.531 1 89.19 119 SER B CA 1
ATOM 2812 C C . SER B 1 119 ? 9.578 13.859 -14.891 1 89.19 119 SER B C 1
ATOM 2814 O O . SER B 1 119 ? 10.164 14.391 -13.945 1 89.19 119 SER B O 1
ATOM 2816 N N . LYS B 1 120 ? 8.445 14.32 -15.297 1 85.88 120 LYS B N 1
ATOM 2817 C CA . LYS B 1 120 ? 7.723 15.477 -14.766 1 85.88 120 LYS B CA 1
ATOM 2818 C C . LYS B 1 120 ? 7.281 15.234 -13.328 1 85.88 120 LYS B C 1
ATOM 2820 O O . LYS B 1 120 ? 7.012 16.188 -12.586 1 85.88 120 LYS B O 1
ATOM 2825 N N . VAL B 1 121 ? 7.277 14.047 -12.977 1 84.88 121 VAL B N 1
ATOM 2826 C CA . VAL B 1 121 ? 6.852 13.703 -11.625 1 84.88 121 VAL B CA 1
ATOM 2827 C C . VAL B 1 121 ? 7.887 14.203 -10.617 1 84.88 121 VAL B C 1
ATOM 2829 O O . VAL B 1 121 ? 7.578 14.383 -9.438 1 84.88 121 VAL B O 1
ATOM 2832 N N . LEU B 1 122 ? 9.07 14.438 -11.023 1 91.25 122 LEU B N 1
ATOM 2833 C CA . LEU B 1 122 ? 10.133 14.891 -10.125 1 91.25 122 LEU B CA 1
ATOM 2834 C C . LEU B 1 122 ? 10.148 16.406 -10.031 1 91.25 122 LEU B C 1
ATOM 2836 O O . LEU B 1 122 ? 10.914 16.984 -9.25 1 91.25 122 LEU B O 1
ATOM 2840 N N . ALA B 1 123 ? 9.297 17 -10.836 1 90.75 123 ALA B N 1
ATOM 2841 C CA . ALA B 1 123 ? 9.18 18.453 -10.688 1 90.75 123 ALA B CA 1
ATOM 2842 C C . ALA B 1 123 ? 8.766 18.828 -9.273 1 90.75 123 ALA B C 1
ATOM 2844 O O . ALA B 1 123 ? 7.84 18.234 -8.711 1 90.75 123 ALA B O 1
ATOM 2845 N N . GLY B 1 124 ? 9.383 19.781 -8.766 1 90.75 124 GLY B N 1
ATOM 2846 C CA . GLY B 1 124 ? 9.195 20.156 -7.375 1 90.75 124 GLY B CA 1
ATOM 2847 C C . GLY B 1 124 ? 7.742 20.406 -7.016 1 90.75 124 GLY B C 1
ATOM 2848 O O . GLY B 1 124 ? 7.254 19.891 -6.004 1 90.75 124 GLY B O 1
ATOM 2849 N N . ASP B 1 125 ? 7.07 21.109 -7.871 1 91.81 125 ASP B N 1
ATOM 2850 C CA . ASP B 1 125 ? 5.676 21.453 -7.609 1 91.81 125 ASP B CA 1
ATOM 2851 C C . ASP B 1 125 ? 4.789 20.203 -7.652 1 91.81 125 ASP B C 1
ATOM 2853 O O . ASP B 1 125 ? 3.84 20.094 -6.875 1 91.81 125 ASP B O 1
ATOM 2857 N N . PHE B 1 126 ? 5.078 19.312 -8.57 1 93.38 126 PHE B N 1
ATOM 2858 C CA . PHE B 1 126 ? 4.281 18.094 -8.695 1 93.38 126 PHE B CA 1
ATOM 2859 C C . PHE B 1 126 ? 4.504 17.172 -7.504 1 93.38 126 PHE B C 1
ATOM 2861 O O . PHE B 1 126 ? 3.549 16.641 -6.941 1 93.38 126 PHE B O 1
ATOM 2868 N N . VAL B 1 127 ? 5.75 17.047 -7.105 1 95.88 127 VAL B N 1
ATOM 2869 C CA . VAL B 1 127 ? 6.09 16.266 -5.922 1 95.88 127 VAL B CA 1
ATOM 2870 C C . VAL B 1 127 ? 5.379 16.828 -4.699 1 95.88 127 VAL B C 1
ATOM 2872 O O . VAL B 1 127 ? 4.758 16.094 -3.932 1 95.88 127 VAL B O 1
ATOM 2875 N N . ALA B 1 128 ? 5.469 18.109 -4.586 1 95.44 128 ALA B N 1
ATOM 2876 C CA . ALA B 1 128 ? 4.828 18.766 -3.459 1 95.44 128 ALA B CA 1
ATOM 2877 C C . ALA B 1 128 ? 3.324 18.5 -3.445 1 95.44 128 ALA B C 1
ATOM 2879 O O . ALA B 1 128 ? 2.744 18.234 -2.391 1 95.44 128 ALA B O 1
ATOM 2880 N N . GLU B 1 129 ? 2.715 18.609 -4.555 1 94.62 129 GLU B N 1
ATOM 2881 C CA . GLU B 1 129 ? 1.277 18.375 -4.664 1 94.62 129 GLU B CA 1
ATOM 2882 C C . GLU B 1 129 ? 0.911 16.969 -4.211 1 94.62 129 GLU B C 1
ATOM 2884 O O . GLU B 1 129 ? -0.067 16.766 -3.484 1 94.62 129 GLU B O 1
ATOM 2889 N N . LEU B 1 130 ? 1.631 15.992 -4.648 1 96.88 130 LEU B N 1
ATOM 2890 C CA . LEU B 1 130 ? 1.377 14.609 -4.273 1 96.88 130 LEU B CA 1
ATOM 2891 C C . LEU B 1 130 ? 1.517 14.414 -2.766 1 96.88 130 LEU B C 1
ATOM 2893 O O . LEU B 1 130 ? 0.689 13.75 -2.141 1 96.88 130 LEU B O 1
ATOM 2897 N N . LEU B 1 131 ? 2.561 15.031 -2.23 1 98.06 131 LEU B N 1
ATOM 2898 C CA . LEU B 1 131 ? 2.787 14.922 -0.793 1 98.06 131 LEU B CA 1
ATOM 2899 C C . LEU B 1 131 ? 1.673 15.609 -0.012 1 98.06 131 LEU B C 1
ATOM 2901 O O . LEU B 1 131 ? 1.211 15.086 1.006 1 98.06 131 LEU B O 1
ATOM 2905 N N . LEU B 1 132 ? 1.233 16.75 -0.488 1 96.62 132 LEU B N 1
ATOM 2906 C CA . LEU B 1 132 ? 0.162 17.484 0.172 1 96.62 132 LEU B CA 1
ATOM 2907 C C . LEU B 1 132 ? -1.131 16.672 0.178 1 96.62 132 LEU B C 1
ATOM 2909 O O . LEU B 1 132 ? -1.848 16.641 1.182 1 96.62 132 LEU B O 1
ATOM 2913 N N . GLN B 1 133 ? -1.406 16.031 -0.912 1 95.25 133 GLN B N 1
ATOM 2914 C CA . GLN B 1 133 ? -2.58 15.164 -0.975 1 95.25 133 GLN B CA 1
ATOM 2915 C C . GLN B 1 133 ? -2.525 14.086 0.101 1 95.25 133 GLN B C 1
ATOM 2917 O O . GLN B 1 133 ? -3.529 13.805 0.756 1 95.25 133 GLN B O 1
ATOM 2922 N N . GLY B 1 134 ? -1.359 13.508 0.238 1 97.06 134 GLY B N 1
ATOM 2923 C CA . GLY B 1 134 ? -1.172 12.508 1.277 1 97.06 134 GLY B CA 1
ATOM 2924 C C . GLY B 1 134 ? -1.365 13.062 2.678 1 97.06 134 GLY B C 1
ATOM 2925 O O . GLY B 1 134 ? -1.985 12.414 3.525 1 97.06 134 GLY B O 1
ATOM 2926 N N . LEU B 1 135 ? -0.85 14.227 2.936 1 97.81 135 LEU B N 1
ATOM 2927 C CA . LEU B 1 135 ? -0.981 14.875 4.238 1 97.81 135 LEU B CA 1
ATOM 2928 C C . LEU B 1 135 ? -2.443 15.18 4.547 1 97.81 135 LEU B C 1
ATOM 2930 O O . LEU B 1 135 ? -2.918 14.906 5.652 1 97.81 135 LEU B O 1
ATOM 2934 N N . GLU B 1 136 ? -3.141 15.742 3.578 1 95.81 136 GLU B N 1
ATOM 2935 C CA . GLU B 1 136 ? -4.551 16.062 3.768 1 95.81 136 GLU B CA 1
ATOM 2936 C C . GLU B 1 136 ? -5.355 14.82 4.137 1 95.81 136 GLU B C 1
ATOM 2938 O O . GLU B 1 136 ? -6.199 14.867 5.035 1 95.81 136 GLU B O 1
ATOM 2943 N N . GLN B 1 137 ? -5.023 13.781 3.512 1 94.44 137 GLN B N 1
ATOM 2944 C CA . GLN B 1 137 ? -5.691 12.516 3.795 1 94.44 137 GLN B CA 1
ATOM 2945 C C . GLN B 1 137 ? -5.367 12.031 5.203 1 94.44 137 GLN B C 1
ATOM 2947 O O . GLN B 1 137 ? -6.258 11.602 5.938 1 94.44 137 GLN B O 1
ATOM 2952 N N . ALA B 1 138 ? -4.16 12.094 5.602 1 96.06 138 ALA B N 1
ATOM 2953 C CA . ALA B 1 138 ? -3.678 11.508 6.848 1 96.06 138 ALA B CA 1
ATOM 2954 C C . ALA B 1 138 ? -3.932 12.445 8.031 1 96.06 138 ALA B C 1
ATOM 2956 O O . ALA B 1 138 ? -3.66 12.086 9.18 1 96.06 138 ALA B O 1
ATOM 2957 N N . ARG B 1 139 ? -4.402 13.641 7.762 1 96 139 ARG B N 1
ATOM 2958 C CA . ARG B 1 139 ? -4.582 14.672 8.781 1 96 139 ARG B CA 1
ATOM 2959 C C . ARG B 1 139 ? -3.256 15.023 9.438 1 96 139 ARG B C 1
ATOM 2961 O O . ARG B 1 139 ? -3.164 15.094 10.672 1 96 139 ARG B O 1
ATOM 2968 N N . ASP B 1 140 ? -2.303 15.133 8.656 1 97.81 140 ASP B N 1
ATOM 2969 C CA . ASP B 1 140 ? -0.942 15.5 9.047 1 97.81 140 ASP B CA 1
ATOM 2970 C C . ASP B 1 140 ? -0.517 16.812 8.383 1 97.81 140 ASP B C 1
ATOM 2972 O O . ASP B 1 140 ? -1.107 17.234 7.391 1 97.81 140 ASP B O 1
ATOM 2976 N N . THR B 1 141 ? 0.458 17.5 8.992 1 98.5 141 THR B N 1
ATOM 2977 C CA . THR B 1 141 ? 0.871 18.797 8.461 1 98.5 141 THR B CA 1
ATOM 2978 C C . THR B 1 141 ? 2.367 18.797 8.156 1 98.5 141 THR B C 1
ATOM 2980 O O . THR B 1 141 ? 2.895 19.781 7.633 1 98.5 141 THR B O 1
ATOM 2983 N N . ARG B 1 142 ? 3.047 17.75 8.484 1 98.25 142 ARG B N 1
ATOM 2984 C CA . ARG B 1 142 ? 4.496 17.734 8.328 1 98.25 142 ARG B CA 1
ATOM 2985 C C . ARG B 1 142 ? 4.891 17.109 6.988 1 98.25 142 ARG B C 1
ATOM 2987 O O . ARG B 1 142 ? 4.73 15.906 6.785 1 98.25 142 ARG B O 1
ATOM 2994 N N . LEU B 1 143 ? 5.398 17.891 6.148 1 98 143 LEU B N 1
ATOM 2995 C CA . LEU B 1 143 ? 5.781 17.5 4.801 1 98 143 LEU B CA 1
ATOM 2996 C C . LEU B 1 143 ? 7.055 16.656 4.82 1 98 143 LEU B C 1
ATOM 2998 O O . LEU B 1 143 ? 8.07 17.078 5.375 1 98 143 LEU B O 1
ATOM 3002 N N . PRO B 1 144 ? 7.031 15.445 4.246 1 98.19 144 PRO B N 1
ATOM 3003 C CA . PRO B 1 144 ? 8.297 14.727 4.074 1 98.19 144 PRO B CA 1
ATOM 3004 C C . PRO B 1 144 ? 9.281 15.469 3.176 1 98.19 144 PRO B C 1
ATOM 3006 O O . PRO B 1 144 ? 8.867 16.125 2.213 1 98.19 144 PRO B O 1
ATOM 3009 N N . GLU B 1 145 ? 10.531 15.352 3.5 1 97.81 145 GLU B N 1
ATOM 3010 C CA . GLU B 1 145 ? 11.57 15.859 2.604 1 97.81 145 GLU B CA 1
ATOM 3011 C C . GLU B 1 145 ? 11.844 14.867 1.474 1 97.81 145 GLU B C 1
ATOM 3013 O O . GLU B 1 145 ? 11.969 13.664 1.709 1 97.81 145 GLU B O 1
ATOM 3018 N N . VAL B 1 146 ? 11.875 15.383 0.223 1 98.25 146 VAL B N 1
ATOM 3019 C CA . VAL B 1 146 ? 12.219 14.531 -0.912 1 98.25 146 VAL B CA 1
ATOM 3020 C C . VAL B 1 146 ? 13.492 15.047 -1.571 1 98.25 146 VAL B C 1
ATOM 3022 O O . VAL B 1 146 ? 13.562 16.203 -2.008 1 98.25 146 VAL B O 1
ATOM 3025 N N . LEU B 1 147 ? 14.484 14.219 -1.566 1 97.81 147 LEU B N 1
ATOM 3026 C CA . LEU B 1 147 ? 15.758 14.508 -2.215 1 97.81 147 LEU B CA 1
ATOM 3027 C C . LEU B 1 147 ? 15.984 13.594 -3.41 1 97.81 147 LEU B C 1
ATOM 3029 O O . LEU B 1 147 ? 15.547 12.438 -3.4 1 97.81 147 LEU B O 1
ATOM 3033 N N . VAL B 1 148 ? 16.609 14.148 -4.41 1 97.56 148 VAL B N 1
ATOM 3034 C CA . VAL B 1 148 ? 16.953 13.367 -5.594 1 97.56 148 VAL B CA 1
ATOM 3035 C C . VAL B 1 148 ? 18.469 13.258 -5.727 1 97.56 148 VAL B C 1
ATOM 3037 O O . VAL B 1 148 ? 19.172 14.266 -5.715 1 97.56 148 VAL B O 1
ATOM 3040 N N . ARG B 1 149 ? 18.953 12.031 -5.746 1 97.12 149 ARG B N 1
ATOM 3041 C CA . ARG B 1 149 ? 20.359 11.719 -5.965 1 97.12 149 ARG B CA 1
ATOM 3042 C C . ARG B 1 149 ? 20.531 10.82 -7.188 1 97.12 149 ARG B C 1
ATOM 3044 O O . ARG B 1 149 ? 20.344 9.609 -7.102 1 97.12 149 ARG B O 1
ATOM 3051 N N . GLU B 1 150 ? 21.047 11.289 -8.242 1 95.38 150 GLU B N 1
ATOM 3052 C CA . GLU B 1 150 ? 21.078 10.578 -9.516 1 95.38 150 GLU B CA 1
ATOM 3053 C C . GLU B 1 150 ? 22.219 9.57 -9.562 1 95.38 150 GLU B C 1
ATOM 3055 O O . GLU B 1 150 ? 22.297 8.75 -10.477 1 95.38 150 GLU B O 1
ATOM 3060 N N . ARG B 1 151 ? 23.109 9.664 -8.594 1 95.44 151 ARG B N 1
ATOM 3061 C CA . ARG B 1 151 ? 24.219 8.719 -8.523 1 95.44 151 ARG B CA 1
ATOM 3062 C C . ARG B 1 151 ? 24.156 7.914 -7.223 1 95.44 151 ARG B C 1
ATOM 3064 O O . ARG B 1 151 ? 24.234 8.484 -6.133 1 95.44 151 ARG B O 1
ATOM 3071 N N . PHE B 1 152 ? 24.125 6.672 -7.422 1 97.75 152 PHE B N 1
ATOM 3072 C CA . PHE B 1 152 ? 23.953 5.766 -6.293 1 97.75 152 PHE B CA 1
ATOM 3073 C C . PHE B 1 152 ? 25.219 5.711 -5.445 1 97.75 152 PHE B C 1
ATOM 3075 O O . PHE B 1 152 ? 25.172 5.98 -4.242 1 97.75 152 PHE B O 1
ATOM 3082 N N . ARG B 1 153 ? 26.312 5.418 -6.035 1 97.44 153 ARG B N 1
ATOM 3083 C CA . ARG B 1 153 ? 27.562 5.156 -5.309 1 97.44 153 ARG B CA 1
ATOM 3084 C C . ARG B 1 153 ? 28.016 6.395 -4.543 1 97.44 153 ARG B C 1
ATOM 3086 O O . ARG B 1 153 ? 28.281 6.32 -3.342 1 97.44 153 ARG B O 1
ATOM 3093 N N . PRO B 1 154 ? 28.078 7.602 -5.176 1 97.75 154 PRO B N 1
ATOM 3094 C CA . PRO B 1 154 ? 28.469 8.805 -4.426 1 97.75 154 PRO B CA 1
ATOM 3095 C C . PRO B 1 154 ? 27.531 9.086 -3.254 1 97.75 154 PRO B C 1
ATOM 3097 O O . PRO B 1 154 ? 27.984 9.523 -2.191 1 97.75 154 PRO B O 1
ATOM 3100 N N . PHE B 1 155 ? 26.281 8.859 -3.447 1 98.19 155 PHE B N 1
ATOM 3101 C CA . PHE B 1 155 ? 25.344 9.086 -2.359 1 98.19 155 PHE B CA 1
ATOM 3102 C C . PHE B 1 155 ? 25.641 8.18 -1.176 1 98.19 155 PHE B C 1
ATOM 3104 O O . PHE B 1 155 ? 25.734 8.641 -0.037 1 98.19 155 PHE B O 1
ATOM 3111 N N . VAL B 1 156 ? 25.781 6.863 -1.442 1 98.06 156 VAL B N 1
ATOM 3112 C CA . VAL B 1 156 ? 26 5.875 -0.388 1 98.06 156 VAL B CA 1
ATOM 3113 C C . VAL B 1 156 ? 27.328 6.125 0.297 1 98.06 156 VAL B C 1
ATOM 3115 O O . VAL B 1 156 ? 27.422 6.109 1.526 1 98.06 156 VAL B O 1
ATOM 3118 N N . GLU B 1 157 ? 28.344 6.453 -0.427 1 97.75 157 GLU B N 1
ATOM 3119 C CA . GLU B 1 157 ? 29.703 6.555 0.103 1 97.75 157 GLU B CA 1
ATOM 3120 C C . GLU B 1 157 ? 29.922 7.906 0.78 1 97.75 157 GLU B C 1
ATOM 3122 O O . GLU B 1 157 ? 30.609 7.984 1.805 1 97.75 157 GLU B O 1
ATOM 3127 N N . ASP B 1 158 ? 29.266 8.906 0.263 1 97.12 158 ASP B N 1
ATOM 3128 C CA . ASP B 1 158 ? 29.703 10.242 0.66 1 97.12 158 ASP B CA 1
ATOM 3129 C C . ASP B 1 158 ? 28.625 10.969 1.445 1 97.12 158 ASP B C 1
ATOM 3131 O O . ASP B 1 158 ? 28.906 11.891 2.215 1 97.12 158 ASP B O 1
ATOM 3135 N N . GLU B 1 159 ? 27.391 10.586 1.284 1 97.25 159 GLU B N 1
ATOM 3136 C CA . GLU B 1 159 ? 26.328 11.445 1.817 1 97.25 159 GLU B CA 1
ATOM 3137 C C . GLU B 1 159 ? 25.5 10.711 2.863 1 97.25 159 GLU B C 1
ATOM 3139 O O . GLU B 1 159 ? 24.859 11.336 3.711 1 97.25 159 GLU B O 1
ATOM 3144 N N . LEU B 1 160 ? 25.453 9.461 2.814 1 96.56 160 LEU B N 1
ATOM 3145 C CA . LEU B 1 160 ? 24.562 8.633 3.629 1 96.56 160 LEU B CA 1
ATOM 3146 C C . LEU B 1 160 ? 24.719 8.969 5.109 1 96.56 160 LEU B C 1
ATOM 3148 O O . LEU B 1 160 ? 23.734 9.258 5.789 1 96.56 160 LEU B O 1
ATOM 3152 N N . ASP B 1 161 ? 25.922 9.008 5.625 1 95.31 161 ASP B N 1
ATOM 3153 C CA . ASP B 1 161 ? 26.188 9.219 7.043 1 95.31 161 ASP B CA 1
ATOM 3154 C C . ASP B 1 161 ? 25.828 10.648 7.457 1 95.31 161 ASP B C 1
ATOM 3156 O O . ASP B 1 161 ? 25.328 10.875 8.562 1 95.31 161 ASP B O 1
ATOM 3160 N N . THR B 1 162 ? 26.172 11.562 6.582 1 95.56 162 THR B N 1
ATOM 3161 C CA . THR B 1 162 ? 25.859 12.961 6.875 1 95.56 162 THR B CA 1
ATOM 3162 C C . THR B 1 162 ? 24.359 13.188 6.918 1 95.56 162 THR B C 1
ATOM 3164 O O . THR B 1 162 ? 23.859 13.953 7.75 1 95.56 162 THR B O 1
ATOM 3167 N N . LEU B 1 163 ? 23.672 12.523 6.109 1 96.25 163 LEU B N 1
ATOM 3168 C CA . LEU B 1 163 ? 22.234 12.766 5.953 1 96.25 163 LEU B CA 1
ATOM 3169 C C . LEU B 1 163 ? 21.453 12.062 7.055 1 96.25 163 LEU B C 1
ATOM 3171 O O . LEU B 1 163 ? 20.5 12.633 7.605 1 96.25 163 LEU B O 1
ATOM 3175 N N . PHE B 1 164 ? 21.766 10.812 7.379 1 95.38 164 PHE B N 1
ATOM 3176 C CA . PHE B 1 164 ? 20.922 10.016 8.266 1 95.38 164 PHE B CA 1
ATOM 3177 C C . PHE B 1 164 ? 21.594 9.844 9.625 1 95.38 164 PHE B C 1
ATOM 3179 O O . PHE B 1 164 ? 20.953 9.391 10.586 1 95.38 164 PHE B O 1
ATOM 3186 N N . GLY B 1 165 ? 22.797 10.234 9.766 1 89.25 165 GLY B N 1
ATOM 3187 C CA . GLY B 1 165 ? 23.547 9.953 10.969 1 89.25 165 GLY B CA 1
ATOM 3188 C C . GLY B 1 165 ? 24.016 8.516 11.062 1 89.25 165 GLY B C 1
ATOM 3189 O O . GLY B 1 165 ? 23.625 7.676 10.242 1 89.25 165 GLY B O 1
ATOM 3190 N N . THR B 1 166 ? 24.797 8.203 12.117 1 87.12 166 THR B N 1
ATOM 3191 C CA . THR B 1 166 ? 25.375 6.871 12.258 1 87.12 166 THR B CA 1
ATOM 3192 C C . THR B 1 166 ? 24.578 6.039 13.258 1 87.12 166 THR B C 1
ATOM 3194 O O . THR B 1 166 ? 24.766 4.824 13.359 1 87.12 166 THR B O 1
ATOM 3197 N N . GLU B 1 167 ? 23.609 6.641 13.805 1 90.94 167 GLU B N 1
ATOM 3198 C CA . GLU B 1 167 ? 22.891 5.945 14.867 1 90.94 167 GLU B CA 1
ATOM 3199 C C . GLU B 1 167 ? 21.609 5.301 14.344 1 90.94 167 GLU B C 1
ATOM 3201 O O . GLU B 1 167 ? 21.016 4.461 15.016 1 90.94 167 GLU B O 1
ATOM 3206 N N . ALA B 1 168 ? 21.219 5.641 13.195 1 95.12 168 ALA B N 1
ATOM 3207 C CA . ALA B 1 168 ? 19.984 5.094 12.625 1 95.12 168 ALA B CA 1
ATOM 3208 C C . ALA B 1 168 ? 20.156 3.615 12.281 1 95.12 168 ALA B C 1
ATOM 3210 O O . ALA B 1 168 ? 21.203 3.195 11.789 1 95.12 168 ALA B O 1
ATOM 3211 N N . LEU B 1 169 ? 19.156 2.82 12.656 1 97.25 169 LEU B N 1
ATOM 3212 C CA . LEU B 1 169 ? 19.125 1.441 12.18 1 97.25 169 LEU B CA 1
ATOM 3213 C C . LEU B 1 169 ? 18.891 1.393 10.672 1 97.25 169 LEU B C 1
ATOM 3215 O O . LEU B 1 169 ? 17.891 1.911 10.172 1 97.25 169 LEU B O 1
ATOM 3219 N N . ARG B 1 170 ? 19.859 0.876 9.977 1 97.69 170 ARG B N 1
ATOM 3220 C CA . ARG B 1 170 ? 19.797 0.807 8.523 1 97.69 170 ARG B CA 1
ATOM 3221 C C . ARG B 1 170 ? 19.375 -0.583 8.055 1 97.69 170 ARG B C 1
ATOM 3223 O O . ARG B 1 170 ? 20.031 -1.576 8.391 1 97.69 170 ARG B O 1
ATOM 3230 N N . LEU B 1 171 ? 18.281 -0.608 7.281 1 97.5 171 LEU B N 1
ATOM 3231 C CA . LEU B 1 171 ? 17.688 -1.885 6.914 1 97.5 171 LEU B CA 1
ATOM 3232 C C . LEU B 1 171 ? 17.578 -2.02 5.398 1 97.5 171 LEU B C 1
ATOM 3234 O O . LEU B 1 171 ? 17.266 -1.047 4.707 1 97.5 171 LEU B O 1
ATOM 3238 N N . LEU B 1 172 ? 17.812 -3.201 4.949 1 96.94 172 LEU B N 1
ATOM 3239 C CA . LEU B 1 172 ? 17.828 -3.531 3.529 1 96.94 172 LEU B CA 1
ATOM 3240 C C . LEU B 1 172 ? 16.891 -4.703 3.236 1 96.94 172 LEU B C 1
ATOM 3242 O O . LEU B 1 172 ? 17.25 -5.859 3.453 1 96.94 172 LEU B O 1
ATOM 3246 N N . PRO B 1 173 ? 15.625 -4.348 2.803 1 94 173 PRO B N 1
ATOM 3247 C CA . PRO B 1 173 ? 14.812 -5.473 2.34 1 94 173 PRO B CA 1
ATOM 3248 C C . PRO B 1 173 ? 15.383 -6.148 1.096 1 94 173 PRO B C 1
ATOM 3250 O O . PRO B 1 173 ? 15.336 -5.578 0.003 1 94 173 PRO B O 1
ATOM 3253 N N . HIS B 1 174 ? 15.922 -7.258 1.255 1 86 174 HIS B N 1
ATOM 3254 C CA . HIS B 1 174 ? 16.641 -7.918 0.175 1 86 174 HIS B CA 1
ATOM 3255 C C . HIS B 1 174 ? 16.531 -9.438 0.284 1 86 174 HIS B C 1
ATOM 3257 O O . HIS B 1 174 ? 17.156 -10.047 1.161 1 86 174 HIS B O 1
ATOM 3263 N N . PRO B 1 175 ? 15.773 -10.031 -0.636 1 71.81 175 PRO B N 1
ATOM 3264 C CA . PRO B 1 175 ? 15.789 -11.492 -0.672 1 71.81 175 PRO B CA 1
ATOM 3265 C C . PRO B 1 175 ? 17.109 -12.055 -1.186 1 71.81 175 PRO B C 1
ATOM 3267 O O . PRO B 1 175 ? 17.797 -11.406 -1.987 1 71.81 175 PRO B O 1
ATOM 3270 N N . PRO B 1 176 ? 17.766 -13.18 -0.395 1 69.81 176 PRO B N 1
ATOM 3271 C CA . PRO B 1 176 ? 17.109 -14.133 0.507 1 69.81 176 PRO B CA 1
ATOM 3272 C C . PRO B 1 176 ? 17.484 -13.898 1.972 1 69.81 176 PRO B C 1
ATOM 3274 O O . PRO B 1 176 ? 17.562 -14.859 2.75 1 69.81 176 PRO B O 1
ATOM 3277 N N . ALA B 1 177 ? 17.359 -12.727 2.465 1 73 177 ALA B N 1
ATOM 3278 C CA . ALA B 1 177 ? 17.75 -12.523 3.855 1 73 177 ALA B CA 1
ATOM 3279 C C . ALA B 1 177 ? 16.938 -13.406 4.793 1 73 177 ALA B C 1
ATOM 3281 O O . ALA B 1 177 ? 15.734 -13.578 4.613 1 73 177 ALA B O 1
ATOM 3282 N N . PRO B 1 178 ? 17.672 -13.977 5.699 1 74.44 178 PRO B N 1
ATOM 3283 C CA . PRO B 1 178 ? 17.031 -14.992 6.523 1 74.44 178 PRO B CA 1
ATOM 3284 C C . PRO B 1 178 ? 16.156 -14.391 7.629 1 74.44 178 PRO B C 1
ATOM 3286 O O . PRO B 1 178 ? 15.188 -15.016 8.062 1 74.44 178 PRO B O 1
ATOM 3289 N N . GLU B 1 179 ? 16.531 -13.25 8.062 1 86.88 179 GLU B N 1
ATOM 3290 C CA . GLU B 1 179 ? 15.85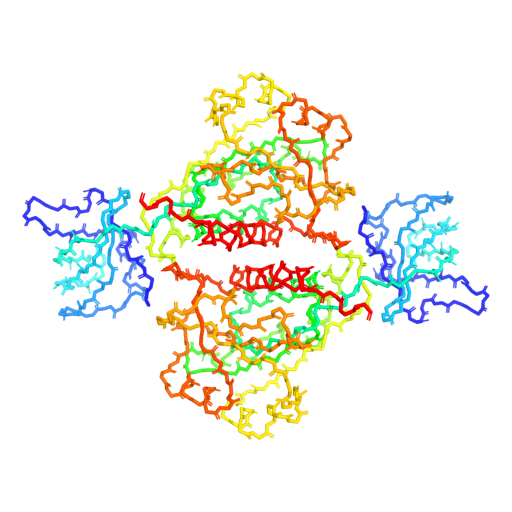2 -12.727 9.242 1 86.88 179 GLU B CA 1
ATOM 3291 C C . GLU B 1 179 ? 14.641 -11.875 8.859 1 86.88 179 GLU B C 1
ATOM 3293 O O . GLU B 1 179 ? 14.695 -11.125 7.883 1 86.88 179 GLU B O 1
ATOM 3298 N N . PRO B 1 180 ? 13.633 -12.094 9.633 1 89.25 180 PRO B N 1
ATOM 3299 C CA . PRO B 1 180 ? 12.484 -11.203 9.453 1 89.25 180 PRO B CA 1
ATOM 3300 C C . PRO B 1 180 ? 12.688 -9.844 10.125 1 89.25 180 PRO B C 1
ATOM 3302 O O . PRO B 1 180 ? 13.617 -9.672 10.914 1 89.25 180 PRO B O 1
ATOM 3305 N N . LEU B 1 181 ? 11.883 -8.891 9.742 1 92.38 181 LEU B N 1
ATOM 3306 C CA . LEU B 1 181 ? 11.969 -7.523 10.25 1 92.38 181 LEU B CA 1
ATOM 3307 C C . LEU B 1 181 ? 11.867 -7.504 11.773 1 92.38 181 LEU B C 1
ATOM 3309 O O . LEU B 1 181 ? 12.484 -6.66 12.422 1 92.38 181 LEU B O 1
ATOM 3313 N N . SER B 1 182 ? 11.141 -8.422 12.328 1 90.31 182 SER B N 1
ATOM 3314 C CA . SER B 1 182 ? 10.891 -8.445 13.766 1 90.31 182 SER B CA 1
ATOM 3315 C C . SER B 1 182 ? 12.164 -8.789 14.547 1 90.31 182 SER B C 1
ATOM 3317 O O . SER B 1 182 ? 12.219 -8.594 15.758 1 90.31 182 SER B O 1
ATOM 3319 N N . ARG B 1 183 ? 13.18 -9.227 13.875 1 89.81 183 ARG B N 1
ATOM 3320 C CA . ARG B 1 183 ? 14.352 -9.734 14.57 1 89.81 183 ARG B CA 1
ATOM 3321 C C . ARG B 1 183 ? 15.57 -8.859 14.305 1 89.81 183 ARG B C 1
ATOM 3323 O O . ARG B 1 183 ? 16.703 -9.242 14.633 1 89.81 183 ARG B O 1
ATOM 3330 N N . VAL B 1 184 ? 15.312 -7.688 13.742 1 90.38 184 VAL B N 1
ATOM 3331 C CA . VAL B 1 184 ? 16.484 -6.906 13.367 1 90.38 184 VAL B CA 1
ATOM 3332 C C . VAL B 1 184 ? 16.578 -5.664 14.25 1 90.38 184 VAL B C 1
ATOM 3334 O O . VAL B 1 184 ? 17.328 -4.727 13.938 1 90.38 184 VAL B O 1
ATOM 3337 N N . GLY B 1 185 ? 15.828 -5.621 15.336 1 90.06 185 GLY B N 1
ATOM 3338 C CA . GLY B 1 185 ? 16.062 -4.637 16.375 1 90.06 185 GLY B CA 1
ATOM 3339 C C . GLY B 1 185 ? 15.305 -3.34 16.156 1 90.06 185 GLY B C 1
ATOM 3340 O O . GLY B 1 185 ? 15.719 -2.281 16.625 1 90.06 185 GLY B O 1
ATOM 3341 N N . VAL B 1 186 ? 14.227 -3.387 15.438 1 92.62 186 VAL B N 1
ATOM 3342 C CA . VAL B 1 186 ? 13.445 -2.199 15.094 1 92.62 186 VAL B CA 1
ATOM 3343 C C . VAL B 1 186 ? 12.891 -1.563 16.359 1 92.62 186 VAL B C 1
ATOM 3345 O O . VAL B 1 186 ? 12.836 -0.337 16.484 1 92.62 186 VAL B O 1
ATOM 3348 N N . GLN B 1 187 ? 12.57 -2.357 17.328 1 89.62 187 GLN B N 1
ATOM 3349 C CA . GLN B 1 187 ? 11.891 -1.895 18.531 1 89.62 187 GLN B CA 1
ATOM 3350 C C . GLN B 1 187 ? 12.781 -0.971 19.344 1 89.62 187 GLN B C 1
ATOM 3352 O O . GLN B 1 187 ? 12.297 -0.054 20.016 1 89.62 187 GLN B O 1
ATOM 3357 N N . ALA B 1 188 ? 14.039 -1.113 19.234 1 89.12 188 ALA B N 1
ATOM 3358 C CA . ALA B 1 188 ? 14.984 -0.361 20.062 1 89.12 188 ALA B CA 1
ATOM 3359 C C . ALA B 1 188 ? 15.578 0.81 19.281 1 89.12 188 ALA B C 1
ATOM 3361 O O . ALA B 1 188 ? 16.297 1.644 19.844 1 89.12 188 ALA B O 1
ATOM 3362 N N . ALA B 1 189 ? 15.266 0.919 18.062 1 92.12 189 ALA B N 1
ATOM 3363 C CA . ALA B 1 189 ? 15.922 1.909 17.219 1 92.12 189 ALA B CA 1
ATOM 3364 C C . ALA B 1 189 ? 15.211 3.256 17.297 1 92.12 189 ALA B C 1
ATOM 3366 O O . ALA B 1 189 ? 13.992 3.332 17.094 1 92.12 189 ALA B O 1
ATOM 3367 N N . PRO B 1 190 ? 15.977 4.246 17.641 1 90.56 190 PRO B N 1
ATOM 3368 C CA . PRO B 1 190 ? 15.328 5.559 17.656 1 90.56 190 PRO B CA 1
ATOM 3369 C C . PRO B 1 190 ? 14.859 6.012 16.281 1 90.56 190 PRO B C 1
ATOM 3371 O O . PRO B 1 190 ? 13.852 6.707 16.156 1 90.56 190 PRO B O 1
ATOM 3374 N N . ARG B 1 191 ? 15.625 5.656 15.219 1 95.81 191 ARG B N 1
ATOM 3375 C CA . ARG B 1 191 ? 15.32 5.973 13.828 1 95.81 191 ARG B CA 1
ATOM 3376 C C . ARG B 1 191 ? 15.672 4.809 12.906 1 95.81 191 ARG B C 1
ATOM 3378 O O . ARG B 1 191 ? 16.547 3.996 13.234 1 95.81 191 ARG B O 1
ATOM 3385 N N . VAL B 1 192 ? 14.938 4.742 11.836 1 97.81 192 VAL B N 1
ATOM 3386 C CA . VAL B 1 192 ? 15.164 3.664 10.883 1 97.81 192 VAL B CA 1
ATOM 3387 C C . VAL B 1 192 ? 15.344 4.246 9.484 1 97.81 192 VAL B C 1
ATOM 3389 O O . VAL B 1 192 ? 14.656 5.191 9.102 1 97.81 192 VAL B O 1
ATOM 3392 N N . VAL B 1 193 ? 16.312 3.748 8.719 1 98.5 193 VAL B N 1
ATOM 3393 C CA . VAL B 1 193 ? 16.469 4.02 7.293 1 98.5 193 VAL B CA 1
ATOM 3394 C C . VAL B 1 193 ? 16.234 2.734 6.496 1 98.5 193 VAL B C 1
ATOM 3396 O O . VAL B 1 193 ? 16.891 1.715 6.758 1 98.5 193 VAL B O 1
ATOM 3399 N N . LEU B 1 194 ? 15.32 2.766 5.582 1 98.25 194 LEU B N 1
ATOM 3400 C CA . LEU B 1 194 ? 15.039 1.635 4.703 1 98.25 194 LEU B CA 1
ATOM 3401 C C . LEU B 1 194 ? 15.594 1.88 3.305 1 98.25 194 LEU B C 1
ATOM 3403 O O . LEU B 1 194 ? 15.344 2.928 2.707 1 98.25 194 LEU B O 1
ATOM 3407 N N . ALA B 1 195 ? 16.375 0.96 2.84 1 98.5 195 ALA B N 1
ATOM 3408 C CA . ALA B 1 195 ? 16.812 1.006 1.447 1 98.5 195 ALA B CA 1
ATOM 3409 C C . ALA B 1 195 ? 15.977 0.067 0.58 1 98.5 195 ALA B C 1
ATOM 3411 O O . ALA B 1 195 ? 16.188 -1.148 0.593 1 98.5 195 ALA B O 1
ATOM 3412 N N . VAL B 1 196 ? 15.102 0.635 -0.208 1 97.88 196 VAL B N 1
ATOM 3413 C CA . VAL B 1 196 ? 14.172 -0.135 -1.035 1 97.88 196 VAL B CA 1
ATOM 3414 C C . VAL B 1 196 ? 14.641 -0.108 -2.49 1 97.88 196 VAL B C 1
ATOM 3416 O O . VAL B 1 196 ? 14.789 0.965 -3.078 1 97.88 196 VAL B O 1
ATOM 3419 N N . GLY B 1 197 ? 14.844 -1.215 -3.047 1 96.44 197 GLY B N 1
ATOM 3420 C CA . GLY B 1 197 ? 15.359 -1.332 -4.402 1 96.44 197 GLY B CA 1
ATOM 3421 C C . GLY B 1 197 ? 14.273 -1.268 -5.461 1 96.44 197 GLY B C 1
ATOM 3422 O O . GLY B 1 197 ? 13.094 -1.129 -5.141 1 96.44 197 GLY B O 1
ATOM 3423 N N . PRO B 1 198 ? 14.734 -1.272 -6.719 1 93.69 198 PRO B N 1
ATOM 3424 C CA . PRO B 1 198 ? 13.758 -1.305 -7.809 1 93.69 198 PRO B CA 1
ATOM 3425 C C . PRO B 1 198 ? 13.062 -2.658 -7.938 1 93.69 198 PRO B C 1
ATOM 3427 O O . PRO B 1 198 ? 13.328 -3.57 -7.156 1 93.69 198 PRO B O 1
ATOM 3430 N N . ASP B 1 199 ? 12.055 -2.826 -8.812 1 84.81 199 ASP B N 1
ATOM 3431 C CA . ASP B 1 199 ? 11.297 -4.062 -8.992 1 84.81 199 ASP B CA 1
ATOM 3432 C C . ASP B 1 199 ? 12.219 -5.23 -9.32 1 84.81 199 ASP B C 1
ATOM 3434 O O . ASP B 1 199 ? 11.977 -6.359 -8.898 1 84.81 199 ASP B O 1
ATOM 3438 N N . GLY B 1 200 ? 13.344 -4.988 -9.961 1 84.31 200 GLY B N 1
ATOM 3439 C CA . GLY B 1 200 ? 14.32 -6.027 -10.258 1 84.31 200 GLY B CA 1
ATOM 3440 C C . GLY B 1 200 ? 15.281 -6.285 -9.109 1 84.31 200 GLY B C 1
ATOM 3441 O O . GLY B 1 200 ? 16.125 -7.184 -9.188 1 84.31 200 GLY B O 1
ATOM 3442 N N . GLY B 1 201 ? 15.141 -5.496 -7.996 1 91.06 201 GLY B N 1
ATOM 3443 C CA . GLY B 1 201 ? 15.992 -5.633 -6.828 1 91.06 201 GLY B CA 1
ATOM 3444 C C . GLY B 1 201 ? 17.344 -4.969 -6.992 1 91.06 201 GLY B C 1
ATOM 3445 O O . GLY B 1 201 ? 17.688 -4.516 -8.086 1 91.06 201 GLY B O 1
ATOM 3446 N N . TRP B 1 202 ? 18.047 -4.941 -5.871 1 94.94 202 TRP B N 1
ATOM 3447 C CA . TRP B 1 202 ? 19.438 -4.488 -5.883 1 94.94 202 TRP B CA 1
ATOM 3448 C C . TRP B 1 202 ? 20.344 -5.531 -6.52 1 94.94 202 TRP B C 1
ATOM 3450 O O . TRP B 1 202 ? 20.188 -6.73 -6.277 1 94.94 202 TRP B O 1
ATOM 3460 N N . VAL B 1 203 ? 21.25 -5.105 -7.332 1 94.69 203 VAL B N 1
ATOM 3461 C CA . VAL B 1 203 ? 22.266 -6.039 -7.812 1 94.69 203 VAL B CA 1
ATOM 3462 C C . VAL B 1 203 ? 23.281 -6.32 -6.703 1 94.69 203 VAL B C 1
ATOM 3464 O O . VAL B 1 203 ? 23.359 -5.57 -5.727 1 94.69 203 VAL B O 1
ATOM 3467 N N . PRO B 1 204 ? 24.047 -7.34 -6.855 1 94.94 204 PRO B N 1
ATOM 3468 C CA . PRO B 1 204 ? 24.953 -7.746 -5.777 1 94.94 204 PRO B CA 1
ATOM 3469 C C . PRO B 1 204 ? 25.891 -6.621 -5.336 1 94.94 204 PRO B C 1
ATOM 3471 O O . PRO B 1 204 ? 26.047 -6.383 -4.133 1 94.94 204 PRO B O 1
ATOM 3474 N N . PHE B 1 205 ? 26.484 -5.93 -6.262 1 96.5 205 PHE B N 1
ATOM 3475 C CA . PHE B 1 205 ? 27.391 -4.832 -5.941 1 96.5 205 PHE B CA 1
ATOM 3476 C C . PHE B 1 205 ? 26.688 -3.775 -5.098 1 96.5 205 PHE B C 1
ATOM 3478 O O . PHE B 1 205 ? 27.25 -3.277 -4.121 1 96.5 205 PHE B O 1
ATOM 3485 N N . GLU B 1 206 ? 25.438 -3.381 -5.434 1 97.56 206 GLU B N 1
ATOM 3486 C CA . GLU B 1 206 ? 24.672 -2.371 -4.723 1 97.56 206 GLU B CA 1
ATOM 3487 C C . GLU B 1 206 ? 24.312 -2.836 -3.311 1 97.56 206 GLU B C 1
ATOM 3489 O O . GLU B 1 206 ? 24.469 -2.084 -2.346 1 97.56 206 GLU B O 1
ATOM 3494 N N . ALA B 1 207 ? 23.859 -4.062 -3.225 1 96.06 207 ALA B N 1
ATOM 3495 C CA . ALA B 1 207 ? 23.516 -4.641 -1.928 1 96.06 207 ALA B CA 1
ATOM 3496 C C . ALA B 1 207 ? 24.734 -4.707 -1.019 1 96.06 207 ALA B C 1
ATOM 3498 O O . ALA B 1 207 ? 24.656 -4.398 0.173 1 96.06 207 ALA B O 1
ATOM 3499 N N . GLU B 1 208 ? 25.828 -5.121 -1.607 1 96.94 208 GLU B N 1
ATOM 3500 C CA . GLU B 1 208 ? 27.078 -5.215 -0.854 1 96.94 208 GLU B CA 1
ATOM 3501 C C . GLU B 1 208 ? 27.531 -3.842 -0.374 1 96.94 208 GLU B C 1
ATOM 3503 O O . GLU B 1 208 ? 27.969 -3.693 0.769 1 96.94 208 GLU B O 1
ATOM 3508 N N . LEU B 1 209 ? 27.453 -2.859 -1.279 1 97.94 209 LEU B N 1
ATOM 3509 C CA . LEU B 1 209 ? 27.844 -1.501 -0.909 1 97.94 209 LEU B CA 1
ATOM 3510 C C . LEU B 1 209 ? 26.984 -0.991 0.245 1 97.94 209 LEU B C 1
ATOM 3512 O O . LEU B 1 209 ? 27.5 -0.386 1.188 1 97.94 209 LEU B O 1
ATOM 3516 N N . LEU B 1 210 ? 25.688 -1.201 0.2 1 97.62 210 LEU B N 1
ATOM 3517 C CA . LEU B 1 210 ? 24.781 -0.818 1.277 1 97.62 210 LEU B CA 1
ATOM 3518 C C . LEU B 1 210 ? 25.141 -1.54 2.572 1 97.62 210 LEU B C 1
ATOM 3520 O O . LEU B 1 210 ? 25.172 -0.927 3.643 1 97.62 210 LEU B O 1
ATOM 3524 N N . ALA B 1 211 ? 25.422 -2.795 2.418 1 96 211 ALA B N 1
ATOM 3525 C CA . ALA B 1 211 ? 25.797 -3.584 3.588 1 96 211 ALA B CA 1
ATOM 3526 C C . ALA B 1 211 ? 27.078 -3.039 4.227 1 96 211 ALA B C 1
ATOM 3528 O O . ALA B 1 211 ? 27.172 -2.955 5.453 1 96 211 ALA B O 1
ATOM 3529 N N . GLN B 1 212 ? 28.016 -2.656 3.457 1 97.25 212 GLN B N 1
ATOM 3530 C CA . GLN B 1 212 ? 29.281 -2.088 3.934 1 97.25 212 GLN B CA 1
ATOM 3531 C C . GLN B 1 212 ? 29.031 -0.784 4.688 1 97.25 212 GLN B C 1
ATOM 3533 O O . GLN B 1 212 ? 29.875 -0.373 5.504 1 97.25 212 GLN B O 1
ATOM 3538 N N . HIS B 1 213 ? 27.938 -0.198 4.406 1 97.31 213 HIS B N 1
ATOM 3539 C CA . HIS B 1 213 ? 27.609 1.062 5.062 1 97.31 213 HIS B CA 1
ATOM 3540 C C . HIS B 1 213 ? 26.531 0.869 6.121 1 97.31 213 HIS B C 1
ATOM 3542 O O . HIS B 1 213 ? 25.75 1.788 6.398 1 97.31 213 HIS B O 1
ATOM 3548 N N . GLY B 1 214 ? 26.375 -0.321 6.59 1 95.81 214 GLY B N 1
ATOM 3549 C CA . GLY B 1 214 ? 25.641 -0.564 7.824 1 95.81 214 GLY B CA 1
ATOM 3550 C C . GLY B 1 214 ? 24.234 -1.084 7.59 1 95.81 214 GLY B C 1
ATOM 3551 O O . GLY B 1 214 ? 23.5 -1.368 8.539 1 95.81 214 GLY B O 1
ATOM 3552 N N . PHE B 1 215 ? 23.812 -1.218 6.344 1 96.81 215 PHE B N 1
ATOM 3553 C CA . PHE B 1 215 ? 22.469 -1.737 6.094 1 96.81 215 PHE B CA 1
ATOM 3554 C C . PHE B 1 215 ? 22.422 -3.238 6.352 1 96.81 215 PHE B C 1
ATOM 3556 O O . PHE B 1 215 ? 23.234 -3.996 5.82 1 96.81 215 PHE B O 1
ATOM 3563 N N . ARG B 1 216 ? 21.469 -3.613 7.137 1 95.19 216 ARG B N 1
ATOM 3564 C CA . ARG B 1 216 ? 21.25 -5.02 7.465 1 95.19 216 ARG B CA 1
ATOM 3565 C C . ARG B 1 216 ? 20.125 -5.613 6.621 1 95.19 216 ARG B C 1
ATOM 3567 O O . ARG B 1 216 ? 19.016 -5.086 6.598 1 95.19 216 ARG B O 1
ATOM 3574 N N . PRO B 1 217 ? 20.422 -6.676 5.98 1 94.81 217 PRO B N 1
ATOM 3575 C CA . PRO B 1 217 ? 19.375 -7.285 5.152 1 94.81 217 PRO B CA 1
ATOM 3576 C C . PRO B 1 217 ? 18.312 -8 5.984 1 94.81 217 PRO B C 1
ATOM 3578 O O . PRO B 1 217 ? 18.609 -8.5 7.074 1 94.81 217 PRO B O 1
ATOM 3581 N N . PHE B 1 218 ? 17.125 -7.984 5.523 1 94.75 218 PHE B N 1
ATOM 3582 C CA . PHE B 1 218 ? 16.047 -8.789 6.062 1 94.75 218 PHE B CA 1
ATOM 3583 C C . PHE B 1 218 ? 15.055 -9.164 4.965 1 94.75 218 PHE B C 1
ATOM 3585 O O . PHE B 1 218 ? 15.148 -8.672 3.84 1 94.75 218 PHE B O 1
ATOM 3592 N N . SER B 1 219 ? 14.141 -10.07 5.305 1 91.62 219 SER B N 1
ATOM 3593 C CA . SER B 1 219 ? 13.211 -10.578 4.305 1 91.62 219 SER B CA 1
ATOM 3594 C C . SER B 1 219 ? 11.766 -10.266 4.688 1 91.62 219 SER B C 1
ATOM 3596 O O . SER B 1 219 ? 11.406 -10.328 5.863 1 91.62 219 SER B O 1
ATOM 3598 N N . LEU B 1 220 ? 10.969 -9.938 3.676 1 91.31 220 LEU B N 1
ATOM 3599 C CA . LEU B 1 220 ? 9.531 -9.797 3.852 1 91.31 220 LEU B CA 1
ATOM 3600 C C . LEU B 1 220 ? 8.812 -11.109 3.541 1 91.31 220 LEU B C 1
ATOM 3602 O O . LEU B 1 220 ? 7.582 -11.148 3.488 1 91.31 220 LEU B O 1
ATOM 3606 N N . GLY B 1 221 ? 9.578 -12.141 3.389 1 89.44 221 GLY B N 1
ATOM 3607 C CA . GLY B 1 221 ? 8.984 -13.414 3.023 1 89.44 221 GLY B CA 1
ATOM 3608 C C . GLY B 1 221 ? 9.242 -13.805 1.579 1 89.44 221 GLY B C 1
ATOM 3609 O O . GLY B 1 221 ? 10.039 -13.156 0.891 1 89.44 221 GLY B O 1
ATOM 3610 N N . PRO B 1 222 ? 8.594 -14.82 1.093 1 89.88 222 PRO B N 1
ATOM 3611 C CA . PRO B 1 222 ? 8.922 -15.414 -0.205 1 89.88 222 PRO B CA 1
ATOM 3612 C C . PRO B 1 222 ? 8.297 -14.656 -1.376 1 89.88 222 PRO B C 1
ATOM 3614 O O . PRO B 1 222 ? 8.664 -14.891 -2.531 1 89.88 222 PRO B O 1
ATOM 3617 N N . ARG B 1 223 ? 7.41 -13.828 -1.119 1 93.44 223 ARG B N 1
ATOM 3618 C CA . ARG B 1 223 ? 6.723 -13.102 -2.182 1 93.44 223 ARG B CA 1
ATOM 3619 C C . ARG B 1 223 ? 7.516 -11.867 -2.602 1 93.44 223 ARG B C 1
ATOM 3621 O O . ARG B 1 223 ? 8.086 -11.172 -1.758 1 93.44 223 ARG B O 1
ATOM 3628 N N . ILE B 1 224 ? 7.496 -11.617 -3.844 1 93.69 224 ILE B N 1
ATOM 3629 C CA . ILE B 1 224 ? 8.086 -10.398 -4.387 1 93.69 224 ILE B CA 1
ATOM 3630 C C . ILE B 1 224 ? 7.004 -9.344 -4.582 1 93.69 224 ILE B C 1
ATOM 3632 O O . ILE B 1 224 ? 6.02 -9.578 -5.285 1 93.69 224 ILE B O 1
ATOM 3636 N N . LEU B 1 225 ? 7.246 -8.203 -4.016 1 95.69 225 LEU B N 1
ATOM 3637 C CA . LEU B 1 225 ? 6.234 -7.156 -4.066 1 95.69 225 LEU B CA 1
ATOM 3638 C C . LEU B 1 225 ? 6.688 -6.008 -4.961 1 95.69 225 LEU B C 1
ATOM 3640 O O . LEU B 1 225 ? 7.879 -5.684 -5.008 1 95.69 225 LEU B O 1
ATOM 3644 N N . ARG B 1 226 ? 5.734 -5.41 -5.645 1 95.75 226 ARG B N 1
ATOM 3645 C CA . ARG B 1 226 ? 6.016 -4.133 -6.297 1 95.75 226 ARG B CA 1
ATOM 3646 C C . ARG B 1 226 ? 6.32 -3.049 -5.27 1 95.75 226 ARG B C 1
ATOM 3648 O O . ARG B 1 226 ? 5.859 -3.121 -4.125 1 95.75 226 ARG B O 1
ATOM 3655 N N . VAL B 1 227 ? 6.992 -2.061 -5.695 1 96.75 227 VAL B N 1
ATOM 3656 C CA . VAL B 1 227 ? 7.422 -1.004 -4.785 1 96.75 227 VAL B CA 1
ATOM 3657 C C . VAL B 1 227 ? 6.199 -0.324 -4.168 1 96.75 227 VAL B C 1
ATOM 3659 O O . VAL B 1 227 ? 6.219 0.049 -2.992 1 96.75 227 VAL B O 1
ATOM 3662 N N . GLU B 1 228 ? 5.07 -0.171 -4.902 1 97.06 228 GLU B N 1
ATOM 3663 C CA . GLU B 1 228 ? 3.859 0.495 -4.434 1 97.06 228 GLU B CA 1
ATOM 3664 C C . GLU B 1 228 ? 3.174 -0.315 -3.338 1 97.06 228 GLU B C 1
ATOM 3666 O O . GLU B 1 228 ? 2.379 0.224 -2.566 1 97.06 228 GLU B O 1
ATOM 3671 N N . THR B 1 229 ? 3.455 -1.628 -3.348 1 97.69 229 THR B N 1
ATOM 3672 C CA . THR B 1 229 ? 2.938 -2.514 -2.312 1 97.69 229 THR B CA 1
ATOM 3673 C C . THR B 1 229 ? 3.951 -2.678 -1.184 1 97.69 229 THR B C 1
ATOM 3675 O O . THR B 1 229 ? 3.594 -2.621 -0.006 1 97.69 229 THR B O 1
ATOM 3678 N N . ALA B 1 230 ? 5.199 -2.766 -1.524 1 97.56 230 ALA B N 1
ATOM 3679 C CA . ALA B 1 230 ? 6.266 -3.037 -0.566 1 97.56 230 ALA B CA 1
ATOM 3680 C C . ALA B 1 230 ? 6.426 -1.882 0.417 1 97.56 230 ALA B C 1
ATOM 3682 O O . ALA B 1 230 ? 6.625 -2.102 1.615 1 97.56 230 ALA B O 1
ATOM 3683 N N . VAL B 1 231 ? 6.371 -0.645 -0.081 1 98.44 231 VAL B N 1
ATOM 3684 C CA . VAL B 1 231 ? 6.641 0.519 0.756 1 98.44 231 VAL B CA 1
ATOM 3685 C C . VAL B 1 231 ? 5.586 0.616 1.859 1 98.44 231 VAL B C 1
ATOM 3687 O O . VAL B 1 231 ? 5.926 0.666 3.045 1 98.44 231 VAL B O 1
ATOM 3690 N N . PRO B 1 232 ? 4.262 0.562 1.497 1 98.69 232 PRO B N 1
ATOM 3691 C CA . PRO B 1 232 ? 3.277 0.583 2.58 1 98.69 232 PRO B CA 1
ATOM 3692 C C . PRO B 1 232 ? 3.406 -0.614 3.518 1 98.69 232 PRO B C 1
ATOM 3694 O O . PRO B 1 232 ? 3.234 -0.474 4.73 1 98.69 232 PRO B O 1
ATOM 3697 N N . VAL B 1 233 ? 3.709 -1.812 3.002 1 98.31 233 VAL B N 1
ATOM 3698 C CA . VAL B 1 233 ? 3.871 -3.006 3.824 1 98.31 233 VAL B CA 1
ATOM 3699 C C . VAL B 1 233 ? 5.004 -2.795 4.824 1 98.31 233 VAL B C 1
ATOM 3701 O O . VAL B 1 233 ? 4.832 -3.014 6.027 1 98.31 233 VAL B O 1
ATOM 3704 N N . LEU B 1 234 ? 6.125 -2.316 4.363 1 98.06 234 LEU B N 1
ATOM 3705 C CA . LEU B 1 234 ? 7.305 -2.1 5.195 1 98.06 234 LEU B CA 1
ATOM 3706 C C . LEU B 1 234 ? 7.023 -1.058 6.27 1 98.06 234 LEU B C 1
ATOM 3708 O O . LEU B 1 234 ? 7.336 -1.271 7.445 1 98.06 234 LEU B O 1
ATOM 3712 N N . LEU B 1 235 ? 6.422 0.039 5.844 1 98.12 235 LEU B N 1
ATOM 3713 C CA . LEU B 1 235 ? 6.133 1.119 6.781 1 98.12 235 LEU B CA 1
ATOM 3714 C C . LEU B 1 235 ? 5.094 0.686 7.809 1 98.12 235 LEU B C 1
ATOM 3716 O O . LEU B 1 235 ? 5.168 1.077 8.977 1 98.12 235 LEU B O 1
ATOM 3720 N N . GLY B 1 236 ? 4.137 -0.123 7.383 1 97.31 236 GLY B N 1
ATOM 3721 C CA . GLY B 1 236 ? 3.166 -0.682 8.312 1 97.31 236 GLY B CA 1
ATOM 3722 C C . GLY B 1 236 ? 3.787 -1.603 9.344 1 97.31 236 GLY B C 1
ATOM 3723 O O . GLY B 1 236 ? 3.461 -1.524 10.531 1 97.31 236 GLY B O 1
ATOM 3724 N N . GLN B 1 237 ? 4.648 -2.477 8.891 1 96.81 237 GLN B N 1
ATOM 3725 C CA . GLN B 1 237 ? 5.32 -3.391 9.805 1 96.81 237 GLN B CA 1
ATOM 3726 C C . GLN B 1 237 ? 6.191 -2.631 10.805 1 96.81 237 GLN B C 1
ATOM 3728 O O . GLN B 1 237 ? 6.211 -2.951 11.992 1 96.81 237 GLN B O 1
ATOM 3733 N N . LEU B 1 238 ? 6.895 -1.64 10.328 1 96.81 238 LEU B N 1
ATOM 3734 C CA . LEU B 1 238 ? 7.73 -0.826 11.203 1 96.81 238 LEU B CA 1
ATOM 3735 C C . LEU B 1 238 ? 6.883 -0.121 12.258 1 96.81 238 LEU B C 1
ATOM 3737 O O . LEU B 1 238 ? 7.25 -0.093 13.438 1 96.81 238 LEU B O 1
ATOM 3741 N N . ALA B 1 239 ? 5.785 0.469 11.789 1 95.31 239 ALA B N 1
ATOM 3742 C CA . ALA B 1 239 ? 4.902 1.17 12.719 1 95.31 239 ALA B CA 1
ATOM 3743 C C . ALA B 1 239 ? 4.422 0.237 13.828 1 95.31 239 ALA B C 1
ATOM 3745 O O . ALA B 1 239 ? 4.387 0.621 15 1 95.31 239 ALA B O 1
ATOM 3746 N N . LEU B 1 240 ? 4.074 -0.989 13.469 1 94.62 240 LEU B N 1
ATOM 3747 C CA . LEU B 1 240 ? 3.602 -1.981 14.43 1 94.62 240 LEU B CA 1
ATOM 3748 C C . LEU B 1 240 ? 4.688 -2.322 15.438 1 94.62 240 LEU B C 1
ATOM 3750 O O . LEU B 1 240 ? 4.434 -2.344 16.641 1 94.62 240 LEU B O 1
ATOM 3754 N N . LEU B 1 241 ? 5.859 -2.562 14.984 1 94 241 LEU B N 1
ATOM 3755 C CA . LEU B 1 241 ? 6.969 -2.975 15.844 1 94 241 LEU B CA 1
ATOM 3756 C C . LEU B 1 241 ? 7.406 -1.834 16.75 1 94 241 LEU B C 1
ATOM 3758 O O . LEU B 1 241 ? 7.754 -2.061 17.922 1 94 241 LEU B O 1
ATOM 3762 N N . ARG B 1 242 ? 7.355 -0.65 16.234 1 91.94 242 ARG B N 1
ATOM 3763 C CA . ARG B 1 242 ? 7.809 0.502 17 1 91.94 242 ARG B CA 1
ATOM 3764 C C . ARG B 1 242 ? 6.777 0.896 18.062 1 91.94 242 ARG B C 1
ATOM 3766 O O . ARG B 1 242 ? 7.129 1.471 19.094 1 91.94 242 ARG B O 1
ATOM 3773 N N . ALA B 1 243 ? 5.559 0.634 17.781 1 87.62 243 ALA B N 1
ATOM 3774 C CA . ALA B 1 243 ? 4.512 0.911 18.766 1 87.62 243 ALA B CA 1
ATOM 3775 C C . ALA B 1 243 ? 4.617 -0.028 19.969 1 87.62 243 ALA B C 1
ATOM 3777 O O . ALA B 1 243 ? 4.145 0.294 21.062 1 87.62 243 ALA B O 1
ATOM 3778 N N . GLU B 1 244 ? 5.18 -1.221 19.766 1 80.12 244 GLU B N 1
ATOM 3779 C CA . GLU B 1 244 ? 5.312 -2.219 20.828 1 80.12 244 GLU B CA 1
ATOM 3780 C C . GLU B 1 244 ? 6.559 -1.966 21.672 1 80.12 244 GLU B C 1
ATOM 3782 O O . GLU B 1 244 ? 6.77 -2.621 22.688 1 80.12 244 GLU B O 1
ATOM 3787 N N . ALA B 1 245 ? 7.383 -1.038 21.141 1 73.25 245 ALA B N 1
ATOM 3788 C CA . ALA B 1 245 ? 8.609 -0.741 21.875 1 73.25 245 ALA B CA 1
ATOM 3789 C C . ALA B 1 245 ? 8.297 -0.151 23.25 1 73.25 245 ALA B C 1
ATOM 3791 O O . ALA B 1 245 ? 7.352 0.625 23.391 1 73.25 245 ALA B O 1
ATOM 3792 N N . PRO B 1 246 ? 8.922 -0.872 24.344 1 61.44 246 PRO B N 1
ATOM 3793 C CA . PRO B 1 246 ? 8.734 -0.284 25.672 1 61.44 246 PRO B CA 1
ATOM 3794 C C . PRO B 1 246 ? 9.109 1.197 25.719 1 61.44 246 PRO B C 1
ATOM 3796 O O . PRO B 1 246 ? 10.016 1.632 25.016 1 61.44 246 PRO B O 1
ATOM 3799 N N . HIS B 1 247 ? 8.188 2.086 25.703 1 53.47 247 HIS B N 1
ATOM 3800 C CA . HIS B 1 247 ? 8.531 3.49 25.891 1 53.47 247 HIS B CA 1
ATOM 3801 C C . HIS B 1 247 ? 9.234 3.707 27.219 1 53.47 247 HIS B C 1
ATOM 3803 O O . HIS B 1 247 ? 8.789 3.199 28.25 1 53.47 247 HIS B O 1
ATOM 3809 N N . PRO B 1 248 ? 10.562 4.066 27.094 1 40.06 248 PRO B N 1
ATOM 3810 C CA . PRO B 1 248 ? 11.156 4.332 28.406 1 40.06 248 PRO B CA 1
ATOM 3811 C C . PRO B 1 248 ? 10.227 5.125 29.328 1 40.06 248 PRO B C 1
ATOM 3813 O O . PRO B 1 248 ? 9.484 5.988 28.859 1 40.06 248 PRO B O 1
ATOM 3816 N N . ALA B 1 249 ? 9.859 4.527 30.516 1 38.19 249 ALA B N 1
ATOM 3817 C CA . ALA B 1 249 ? 9.273 5.262 31.641 1 38.19 249 ALA B CA 1
ATOM 3818 C C . ALA B 1 249 ? 10.047 6.543 31.922 1 38.19 249 ALA B C 1
ATOM 3820 O O . ALA B 1 249 ? 11.281 6.551 31.875 1 38.19 249 ALA B O 1
#